Protein AF-0000000078656283 (afdb_homodimer)

Nearest PDB structures (foldseek):
  5equ-assembly3_C  TM=6.093E-01  e=2.218E-10  Streptomyces nogalater
  7fcb-assembly1_C-2  TM=7.068E-01  e=2.923E-09  Aspergillus sp.
  7dt0-assembly2_E  TM=6.002E-01  e=6.527E-10  uncultured bacterium esnapd13
  7dt0-assembly4_F  TM=6.039E-01  e=5.013E-09  uncultured bacterium esnapd13
  5zm2-assembly2_D-2  TM=5.527E-01  e=8.600E-09  Aspergillus stellatus

Radius of gyration: 24.05 Å; Cα contacts (8 Å, |Δi|>4): 1148; chains: 2; bounding box: 63×69×57 Å

Structure (mmCIF, N/CA/C/O backbone):
data_AF-0000000078656283-model_v1
#
loop_
_entity.id
_entity.type
_entity.pdbx_description
1 polymer 'Uncharacterized protein'
#
loop_
_atom_site.group_PDB
_atom_site.id
_atom_site.type_symbol
_atom_site.label_atom_id
_atom_site.label_alt_id
_atom_site.label_comp_id
_atom_site.label_asym_id
_atom_site.label_entity_id
_atom_site.label_seq_id
_atom_site.pdbx_PDB_ins_code
_atom_site.Cartn_x
_atom_site.Cartn_y
_atom_site.Cartn_z
_atom_site.occupancy
_atom_site.B_iso_or_equiv
_atom_site.auth_seq_id
_atom_site.auth_comp_id
_atom_site.auth_asym_id
_atom_site.auth_atom_id
_atom_site.pdbx_PDB_model_num
ATOM 1 N N . MET A 1 1 ? 16.203 -16.734 12.188 1 48.81 1 MET A N 1
ATOM 2 C CA . MET A 1 1 ? 14.812 -17.047 12.477 1 48.81 1 MET A CA 1
ATOM 3 C C . MET A 1 1 ? 14.367 -18.281 11.719 1 48.81 1 MET A C 1
ATOM 5 O O . MET A 1 1 ? 14.828 -18.531 10.609 1 48.81 1 MET A O 1
ATOM 9 N N . GLY A 1 2 ? 13.93 -19.25 12.438 1 65.25 2 GLY A N 1
ATOM 10 C CA . GLY A 1 2 ? 13.695 -20.562 11.859 1 65.25 2 GLY A CA 1
ATOM 11 C C . GLY A 1 2 ? 12.727 -20.531 10.695 1 65.25 2 GLY A C 1
ATOM 12 O O . GLY A 1 2 ? 11.961 -19.578 10.539 1 65.25 2 GLY A O 1
ATOM 13 N N . ARG A 1 3 ? 12.797 -21.281 9.648 1 87.06 3 ARG A N 1
ATOM 14 C CA . ARG A 1 3 ? 11.969 -21.453 8.461 1 87.06 3 ARG A CA 1
ATOM 15 C C . ARG A 1 3 ? 10.5 -21.641 8.844 1 87.06 3 ARG A C 1
ATOM 17 O O . ARG A 1 3 ? 10.195 -22.297 9.844 1 87.06 3 ARG A O 1
ATOM 24 N N . ILE A 1 4 ? 9.641 -20.891 8.266 1 94.25 4 ILE A N 1
ATOM 25 C CA . ILE A 1 4 ? 8.195 -21.031 8.391 1 94.25 4 ILE A CA 1
ATOM 26 C C . ILE A 1 4 ? 7.742 -22.312 7.691 1 94.25 4 ILE A C 1
ATOM 28 O O . ILE A 1 4 ? 6.941 -23.078 8.227 1 94.25 4 ILE A O 1
ATOM 32 N N . LEU A 1 5 ? 8.289 -22.594 6.52 1 97.94 5 LEU A N 1
ATOM 33 C CA . LEU A 1 5 ? 7.891 -23.734 5.699 1 97.94 5 LEU A CA 1
ATOM 34 C C . LEU A 1 5 ? 8.898 -24.875 5.824 1 97.94 5 LEU A C 1
ATOM 36 O O . LEU A 1 5 ? 10.109 -24.625 5.875 1 97.94 5 LEU A O 1
ATOM 40 N N . ASP A 1 6 ? 8.43 -26.062 5.891 1 96.56 6 ASP A N 1
ATOM 41 C CA . ASP A 1 6 ? 9.336 -27.219 5.867 1 96.56 6 ASP A CA 1
ATOM 42 C C . ASP A 1 6 ? 9.625 -27.656 4.438 1 96.56 6 ASP A C 1
ATOM 44 O O . ASP A 1 6 ? 9.094 -27.078 3.484 1 96.56 6 ASP A O 1
ATOM 48 N N . HIS A 1 7 ? 10.453 -28.656 4.293 1 95.75 7 HIS A N 1
ATOM 49 C CA . HIS A 1 7 ? 10.914 -29.094 2.979 1 95.75 7 HIS A CA 1
ATOM 50 C C . HIS A 1 7 ? 9.766 -29.672 2.16 1 95.75 7 HIS A C 1
ATOM 52 O O . HIS A 1 7 ? 9.719 -29.5 0.939 1 95.75 7 HIS A O 1
ATOM 58 N N . ASP A 1 8 ? 8.922 -30.375 2.812 1 97.19 8 ASP A N 1
ATOM 59 C CA . ASP A 1 8 ? 7.785 -30.984 2.109 1 97.19 8 ASP A CA 1
ATOM 60 C C . ASP A 1 8 ? 6.855 -29.906 1.555 1 97.19 8 ASP A C 1
ATOM 62 O O . ASP A 1 8 ? 6.332 -30.047 0.447 1 97.19 8 ASP A O 1
ATOM 66 N N . GLN A 1 9 ? 6.621 -28.891 2.297 1 98 9 GLN A N 1
ATOM 67 C CA . GLN A 1 9 ? 5.793 -27.781 1.858 1 98 9 GLN A CA 1
ATOM 68 C C . GLN A 1 9 ? 6.41 -27.078 0.652 1 98 9 GLN A C 1
ATOM 70 O O . GLN A 1 9 ? 5.707 -26.734 -0.303 1 98 9 GLN A O 1
ATOM 75 N N . ILE A 1 10 ? 7.684 -26.844 0.724 1 97.94 10 ILE A N 1
ATOM 76 C CA . ILE A 1 10 ? 8.383 -26.188 -0.375 1 97.94 10 ILE A CA 1
ATOM 77 C C . ILE A 1 10 ? 8.289 -27.047 -1.635 1 97.94 10 ILE A C 1
ATOM 79 O O . ILE A 1 10 ? 7.988 -26.531 -2.717 1 97.94 10 ILE A O 1
ATOM 83 N N . ARG A 1 11 ? 8.508 -28.359 -1.508 1 97.44 11 ARG A N 1
ATOM 84 C CA . ARG A 1 11 ? 8.398 -29.281 -2.637 1 97.44 11 ARG A CA 1
ATOM 85 C C . ARG A 1 11 ? 6.984 -29.281 -3.207 1 97.44 11 ARG A C 1
ATOM 87 O O . ARG A 1 11 ? 6.801 -29.281 -4.426 1 97.44 11 ARG A O 1
ATOM 94 N N . PHE A 1 12 ? 6.023 -29.344 -2.291 1 98.38 12 PHE A N 1
ATOM 95 C CA . PHE A 1 12 ? 4.633 -29.297 -2.732 1 98.38 12 PHE A CA 1
ATOM 96 C C . PHE A 1 12 ? 4.379 -28.062 -3.592 1 98.38 12 PHE A C 1
ATOM 98 O O . PHE A 1 12 ? 3.771 -28.156 -4.66 1 98.38 12 PHE A O 1
ATOM 105 N N . TYR A 1 13 ? 4.809 -26.891 -3.189 1 98.69 13 TYR A N 1
ATOM 106 C CA . TYR A 1 13 ? 4.641 -25.641 -3.928 1 98.69 13 TYR A CA 1
ATOM 107 C C . TYR A 1 13 ? 5.301 -25.734 -5.301 1 98.69 13 TYR A C 1
ATOM 109 O O . TYR A 1 13 ? 4.723 -25.297 -6.301 1 98.69 13 TYR A O 1
ATOM 117 N N . GLN A 1 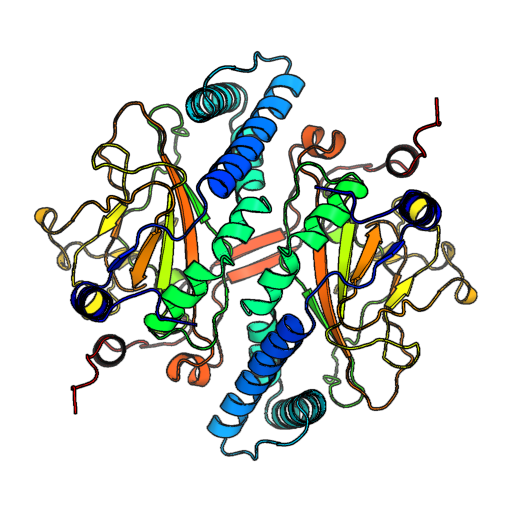14 ? 6.52 -26.234 -5.305 1 98.19 14 GLN A N 1
ATOM 118 C CA . GLN A 1 14 ? 7.262 -26.344 -6.555 1 98.19 14 GLN A CA 1
ATOM 119 C C . GLN A 1 14 ? 6.539 -27.25 -7.543 1 98.19 14 GLN A C 1
ATOM 121 O O . GLN A 1 14 ? 6.516 -26.984 -8.742 1 98.19 14 GLN A O 1
ATOM 126 N N . ASP A 1 15 ? 5.914 -28.281 -7.012 1 98.06 15 ASP A N 1
ATOM 127 C CA . ASP A 1 15 ? 5.258 -29.266 -7.855 1 98.06 15 ASP A CA 1
ATOM 128 C C . ASP A 1 15 ? 3.881 -28.781 -8.305 1 98.06 15 ASP A C 1
ATOM 130 O O . ASP A 1 15 ? 3.453 -29.062 -9.43 1 98.06 15 ASP A O 1
ATOM 134 N N . ASN A 1 16 ? 3.193 -28.047 -7.438 1 98.62 16 ASN A N 1
ATOM 135 C CA . ASN A 1 16 ? 1.77 -27.812 -7.668 1 98.62 16 ASN A CA 1
ATOM 136 C C . ASN A 1 16 ? 1.471 -26.359 -7.973 1 98.62 16 ASN A C 1
ATOM 138 O O . ASN A 1 16 ? 0.387 -26.031 -8.461 1 98.62 16 ASN A O 1
ATOM 142 N N . GLY A 1 17 ? 2.404 -25.422 -7.648 1 98.75 17 GLY A N 1
ATOM 143 C CA . GLY A 1 17 ? 2.248 -24.016 -7.984 1 98.75 17 GLY A CA 1
ATOM 144 C C . GLY A 1 17 ? 1.378 -23.266 -6.996 1 98.75 17 GLY A C 1
ATOM 145 O O . GLY A 1 17 ? 0.96 -22.125 -7.266 1 98.75 17 GLY A O 1
ATOM 146 N N . TYR A 1 18 ? 0.981 -23.906 -5.922 1 98.88 18 TYR A N 1
ATOM 147 C CA . TYR A 1 18 ? 0.292 -23.266 -4.805 1 98.88 18 TYR A CA 1
ATOM 148 C C . TYR A 1 18 ? 0.551 -24.016 -3.504 1 98.88 18 TYR A C 1
ATOM 150 O O . TYR A 1 18 ? 1.019 -25.156 -3.52 1 98.88 18 TYR A O 1
ATOM 158 N N . LEU A 1 19 ? 0.293 -23.344 -2.377 1 98.88 19 LEU A N 1
ATOM 159 C CA . LEU A 1 19 ? 0.493 -23.922 -1.056 1 98.88 19 LEU A CA 1
ATOM 160 C C . LEU A 1 19 ? -0.393 -23.234 -0.02 1 98.88 19 LEU A C 1
ATOM 162 O O . LEU A 1 19 ? -0.463 -22.016 0.028 1 98.88 19 LEU A O 1
ATOM 166 N N . ILE A 1 20 ? -1.098 -24.016 0.74 1 98.75 20 ILE A N 1
ATOM 167 C CA . ILE A 1 20 ? -1.86 -23.516 1.873 1 98.75 20 ILE A CA 1
ATOM 168 C C . ILE A 1 20 ? -1.008 -23.562 3.139 1 98.75 20 ILE A C 1
ATOM 170 O O . ILE A 1 20 ? -0.447 -24.625 3.469 1 98.75 20 ILE A O 1
ATOM 174 N N . VAL A 1 21 ? -0.831 -22.484 3.725 1 98.56 21 VAL A N 1
ATOM 175 C CA . VAL A 1 21 ? -0.078 -22.406 4.973 1 98.56 21 VAL A CA 1
ATOM 176 C C . VAL A 1 21 ? -0.983 -21.891 6.09 1 98.56 21 VAL A C 1
ATOM 178 O O . VAL A 1 21 ? -1.645 -20.859 5.941 1 98.56 21 VAL A O 1
ATOM 181 N N . GLU A 1 22 ? -1.026 -22.594 7.223 1 97.06 22 GLU A N 1
ATOM 182 C CA . GLU A 1 22 ? -1.851 -22.203 8.367 1 97.06 22 GLU A CA 1
ATOM 183 C C . GLU A 1 22 ? -1.052 -21.375 9.367 1 97.06 22 GLU A C 1
ATOM 185 O O . GLU A 1 22 ? 0.175 -21.297 9.273 1 97.06 22 GLU A O 1
ATOM 190 N N . ASP A 1 23 ? -1.71 -20.703 10.18 1 95.88 23 ASP A N 1
ATOM 191 C CA . ASP A 1 23 ? -1.168 -20.031 11.352 1 95.88 23 ASP A CA 1
ATOM 192 C C . ASP A 1 23 ? -0.158 -18.953 10.945 1 95.88 23 ASP A C 1
ATOM 194 O O . ASP A 1 23 ? 0.942 -18.891 11.5 1 95.88 23 ASP A O 1
ATOM 198 N N . ILE A 1 24 ? -0.478 -18.219 9.984 1 98.25 24 ILE A N 1
ATOM 199 C CA . ILE A 1 24 ? 0.36 -17.109 9.539 1 98.25 24 ILE A CA 1
ATOM 200 C C . ILE A 1 24 ? -0.06 -15.836 10.25 1 98.25 24 ILE A C 1
ATOM 202 O O . ILE A 1 24 ? 0.788 -15.047 10.68 1 98.25 24 ILE A O 1
ATOM 206 N N . PHE A 1 25 ? -1.343 -15.609 10.375 1 98.38 25 PHE A N 1
ATOM 207 C CA . PHE A 1 25 ? -1.859 -14.359 10.914 1 98.38 25 PHE A CA 1
ATOM 208 C C . PHE A 1 25 ? -2.527 -14.594 12.266 1 98.38 25 PHE A C 1
ATOM 210 O O . PHE A 1 25 ? -3.16 -15.625 12.484 1 98.38 25 PHE A O 1
ATOM 217 N N . ASP A 1 26 ? -2.418 -13.656 13.195 1 97.19 26 ASP A N 1
ATOM 218 C CA . ASP A 1 26 ? -3.258 -13.609 14.391 1 97.19 26 ASP A CA 1
ATOM 219 C C . ASP A 1 26 ? -4.711 -13.32 14.023 1 97.19 26 ASP A C 1
ATOM 221 O O . ASP A 1 26 ? -5.016 -12.297 13.422 1 97.19 26 ASP A O 1
ATOM 225 N N . ALA A 1 27 ? -5.605 -14.188 14.414 1 96.5 27 ALA A N 1
ATOM 226 C CA . ALA A 1 27 ? -7.023 -14.062 14.086 1 96.5 27 ALA A CA 1
ATOM 227 C C . ALA A 1 27 ? -7.574 -12.727 14.57 1 96.5 27 ALA A C 1
ATOM 229 O O . ALA A 1 27 ? -8.5 -12.172 13.961 1 96.5 27 ALA A O 1
ATOM 230 N N . ARG A 1 28 ? -7.043 -12.195 15.633 1 96.38 28 ARG A N 1
ATOM 231 C CA . ARG A 1 28 ? -7.52 -10.93 16.172 1 96.38 28 ARG A CA 1
ATOM 232 C C . ARG A 1 28 ? -7.305 -9.789 15.188 1 96.38 28 ARG A C 1
ATOM 234 O O . ARG A 1 28 ? -8.086 -8.836 15.148 1 96.38 28 ARG A O 1
ATOM 241 N N . HIS A 1 29 ? -6.188 -9.852 14.438 1 96.56 29 HIS A N 1
ATOM 242 C CA . HIS A 1 29 ? -5.914 -8.812 13.445 1 96.56 29 HIS A CA 1
ATOM 243 C C . HIS A 1 29 ? -6.941 -8.844 12.312 1 96.56 29 HIS A C 1
ATOM 245 O O . HIS A 1 29 ? -7.328 -7.797 11.797 1 96.56 29 HIS A O 1
ATOM 251 N N . LEU A 1 30 ? -7.383 -10.023 11.922 1 98.38 30 LEU A N 1
ATOM 252 C CA . LEU A 1 30 ? -8.43 -10.164 10.922 1 98.38 30 LEU A CA 1
ATOM 253 C C . LEU A 1 30 ? -9.75 -9.594 11.43 1 98.38 30 LEU A C 1
ATOM 255 O O . LEU A 1 30 ? -10.422 -8.844 10.719 1 98.38 30 LEU A O 1
ATOM 259 N N . ASP A 1 31 ? -10.07 -9.906 12.68 1 98.25 31 ASP A N 1
ATOM 260 C CA . ASP A 1 31 ? -11.32 -9.43 13.273 1 98.25 31 ASP A CA 1
ATOM 261 C C . ASP A 1 31 ? -11.336 -7.91 13.383 1 98.25 31 ASP A C 1
ATOM 263 O O . ASP A 1 31 ? -12.352 -7.27 13.109 1 98.25 31 ASP A O 1
ATOM 267 N N . GLU A 1 32 ? -10.211 -7.375 13.789 1 97.56 32 GLU A N 1
ATOM 268 C CA . GLU A 1 32 ? -10.117 -5.922 13.898 1 97.56 32 GLU A CA 1
ATOM 269 C C . GLU A 1 32 ? -10.375 -5.25 12.555 1 97.56 32 GLU A C 1
ATOM 271 O O . GLU A 1 32 ? -11.039 -4.211 12.492 1 97.56 32 GLU A O 1
ATOM 276 N N . THR A 1 33 ? -9.836 -5.789 11.5 1 98.38 33 THR A N 1
ATOM 277 C CA . THR A 1 33 ? -10.055 -5.25 10.164 1 98.38 33 THR A CA 1
ATOM 278 C C . THR A 1 33 ? -11.523 -5.371 9.773 1 98.38 33 THR A C 1
ATOM 280 O O . THR A 1 33 ? -12.117 -4.422 9.25 1 98.38 33 THR A O 1
ATOM 283 N N . LEU A 1 34 ? -12.156 -6.516 10.07 1 98.62 34 LEU A N 1
ATOM 284 C CA . LEU A 1 34 ? -13.578 -6.699 9.789 1 98.62 34 LEU A CA 1
ATOM 285 C C . LEU A 1 34 ? -14.422 -5.727 10.594 1 98.62 34 LEU A C 1
ATOM 287 O O . LEU A 1 34 ? -15.461 -5.262 10.125 1 98.62 34 LEU A O 1
ATOM 291 N N . GLU A 1 35 ? -14.008 -5.48 11.812 1 98.62 35 GLU A N 1
ATOM 292 C CA . GLU A 1 35 ? -14.711 -4.496 12.633 1 98.62 35 GLU A CA 1
ATOM 293 C C . GLU A 1 35 ? -14.695 -3.119 11.969 1 98.62 35 GLU A C 1
ATOM 295 O O . GLU A 1 35 ? -15.703 -2.406 11.984 1 98.62 35 GLU A O 1
ATOM 300 N N . HIS A 1 36 ? -13.562 -2.762 11.43 1 98.69 36 HIS A N 1
ATOM 301 C CA . HIS A 1 36 ? -13.484 -1.483 10.727 1 98.69 36 HIS A CA 1
ATOM 302 C C . HIS A 1 36 ? -14.344 -1.488 9.469 1 98.69 36 HIS A C 1
ATOM 304 O O . HIS A 1 36 ? -14.938 -0.467 9.109 1 98.69 36 HIS A O 1
ATOM 310 N N . PHE A 1 37 ? -14.406 -2.646 8.75 1 98.62 37 PHE A N 1
ATOM 311 C CA . PHE A 1 37 ? -15.344 -2.791 7.637 1 98.62 37 PHE A CA 1
ATOM 312 C C . PHE A 1 37 ? -16.766 -2.492 8.094 1 98.62 37 PHE A C 1
ATOM 314 O O . PHE A 1 37 ? -17.422 -1.614 7.531 1 98.62 37 PHE A O 1
ATOM 321 N N . ASN A 1 38 ? -17.125 -3.182 9.102 1 98.81 38 ASN A N 1
ATOM 322 C CA . ASN A 1 38 ? -18.5 -3.055 9.578 1 98.81 38 ASN A CA 1
ATOM 323 C C . ASN A 1 38 ? -18.797 -1.638 10.062 1 98.81 38 ASN A C 1
ATOM 325 O O . ASN A 1 38 ? -19.875 -1.099 9.789 1 98.81 38 ASN A O 1
ATOM 329 N N . LEU A 1 39 ? -17.859 -1.089 10.789 1 98.75 39 LEU A N 1
ATOM 330 C CA . LEU A 1 39 ? -18.031 0.276 11.273 1 98.75 39 LEU A CA 1
ATOM 331 C C . LEU A 1 39 ? -18.266 1.24 10.117 1 98.75 39 LEU A C 1
ATOM 333 O O . LEU A 1 39 ? -19.125 2.125 10.211 1 98.75 39 LEU A O 1
ATOM 337 N N . SER A 1 40 ? -17.531 1.118 9.031 1 98.69 40 SER A N 1
ATOM 338 C CA . SER A 1 40 ? -17.641 2.002 7.879 1 98.69 40 SER A CA 1
ATOM 339 C C . SER A 1 40 ? -19.031 1.912 7.25 1 98.69 40 SER A C 1
ATOM 341 O O . SER A 1 40 ? -19.641 2.936 6.926 1 98.69 40 SER A O 1
ATOM 343 N N . PHE A 1 41 ? -19.516 0.715 7.074 1 98.88 41 PHE A N 1
ATOM 344 C CA . PHE A 1 41 ? -20.859 0.542 6.527 1 98.88 41 PHE A CA 1
ATOM 345 C C . PHE A 1 41 ? -21.906 1.05 7.508 1 98.88 41 PHE A C 1
ATOM 347 O O . PHE A 1 41 ? -22.875 1.706 7.105 1 98.88 41 PHE A O 1
ATOM 354 N N . ALA A 1 42 ? -21.734 0.735 8.766 1 98.88 42 ALA A N 1
ATOM 355 C CA . ALA A 1 42 ? -22.656 1.193 9.797 1 98.88 42 ALA A CA 1
ATOM 356 C C . ALA A 1 42 ? -22.766 2.717 9.805 1 98.88 42 ALA A C 1
ATOM 358 O O . ALA A 1 42 ? -23.859 3.271 9.898 1 98.88 42 ALA A O 1
ATOM 359 N N . GLN A 1 43 ? -21.672 3.377 9.742 1 98.88 43 GLN A N 1
ATOM 360 C CA . GLN A 1 43 ? -21.641 4.836 9.781 1 98.88 43 GLN A CA 1
ATOM 361 C C . GLN A 1 43 ? -22.359 5.438 8.578 1 98.88 43 GLN A C 1
ATOM 363 O O . GLN A 1 43 ? -23.031 6.469 8.695 1 98.88 43 GLN A O 1
ATOM 368 N N . GLN A 1 44 ? -22.234 4.82 7.391 1 98.88 44 GLN A N 1
ATOM 369 C CA . GLN A 1 44 ? -22.969 5.293 6.219 1 98.88 44 GLN A CA 1
ATOM 370 C C . GLN A 1 44 ? -24.469 5.074 6.387 1 98.88 44 GLN A C 1
ATOM 372 O O . GLN A 1 44 ? -25.266 5.934 6.02 1 98.88 44 GLN A O 1
ATOM 377 N N . LEU A 1 45 ? -24.828 3.902 6.93 1 98.88 45 LEU A N 1
ATOM 378 C CA . LEU A 1 45 ? -26.234 3.635 7.172 1 98.88 45 LEU A CA 1
ATOM 379 C C . LEU A 1 45 ? -26.812 4.641 8.164 1 98.88 45 LEU A C 1
ATOM 381 O O . LEU A 1 45 ? -27.922 5.16 7.953 1 98.88 45 LEU A O 1
ATOM 385 N N . GLN A 1 46 ? -26.062 4.887 9.195 1 98.75 46 GLN A N 1
ATOM 386 C CA . GLN A 1 46 ? -26.484 5.883 10.164 1 98.75 46 GLN A CA 1
ATOM 387 C C . GLN A 1 46 ? -26.688 7.242 9.508 1 98.75 46 GLN A C 1
ATOM 389 O O . GLN A 1 46 ? -27.688 7.926 9.766 1 98.75 46 GLN A O 1
ATOM 394 N N . ARG A 1 47 ? -25.766 7.66 8.688 1 98.38 47 ARG A N 1
ATOM 395 C CA . ARG A 1 47 ? -25.844 8.93 7.98 1 98.38 47 ARG A CA 1
ATOM 396 C C . ARG A 1 47 ? -27.125 9.008 7.148 1 98.38 47 ARG A C 1
ATOM 398 O O . ARG A 1 47 ? -27.734 10.07 7.035 1 98.38 47 ARG A O 1
ATOM 405 N N . LEU A 1 48 ? -27.578 7.875 6.613 1 98.25 48 LEU A N 1
ATOM 406 C CA . LEU A 1 48 ? -28.75 7.82 5.75 1 98.25 48 LEU A CA 1
ATOM 407 C C . LEU A 1 48 ? -30.016 7.641 6.57 1 98.25 48 LEU A C 1
ATOM 409 O O . LEU A 1 48 ? -31.125 7.594 6.016 1 98.25 48 LEU A O 1
ATOM 413 N N . GLY A 1 49 ? -29.891 7.52 7.895 1 98.31 49 GLY A N 1
ATOM 414 C CA . GLY A 1 49 ? -31.031 7.277 8.758 1 98.31 49 GLY A CA 1
ATOM 415 C C . GLY A 1 49 ? -31.594 5.875 8.625 1 98.31 49 GLY A C 1
ATOM 416 O O . GLY A 1 49 ? -32.781 5.656 8.812 1 98.31 49 GLY A O 1
ATOM 417 N N . LEU A 1 50 ? -30.781 4.945 8.219 1 98.62 50 LEU A N 1
ATOM 418 C CA . LEU A 1 50 ? -31.188 3.557 8.047 1 98.62 50 LEU A CA 1
ATOM 419 C C . LEU A 1 50 ? -30.781 2.717 9.258 1 98.62 50 LEU A C 1
ATOM 421 O O . LEU A 1 50 ? -29.828 3.053 9.953 1 98.62 50 LEU A O 1
ATOM 425 N N . PRO A 1 51 ? -31.453 1.604 9.516 1 98.56 51 PRO A N 1
ATOM 426 C CA . PRO A 1 51 ? -31.094 0.745 10.641 1 98.56 51 PRO A CA 1
ATOM 427 C C . PRO A 1 51 ? -29.719 0.095 10.469 1 98.56 51 PRO A C 1
ATOM 429 O O . PRO A 1 51 ? -29.328 -0.259 9.352 1 98.56 51 PRO A O 1
ATOM 432 N N . VAL A 1 52 ? -29.109 -0.025 11.5 1 98.81 52 VAL A N 1
ATOM 433 C CA . VAL A 1 52 ? -27.812 -0.708 11.531 1 98.81 52 VAL A CA 1
ATOM 434 C C . VAL A 1 52 ? -27.969 -2.078 12.188 1 98.81 52 VAL A C 1
ATOM 436 O O . VAL A 1 52 ? -28.469 -2.182 13.312 1 98.81 52 VAL A O 1
ATOM 439 N N . ALA A 1 53 ? -27.562 -3.07 11.477 1 98.56 53 ALA A N 1
ATOM 440 C CA . ALA A 1 53 ? -27.625 -4.43 12.008 1 98.56 53 ALA A CA 1
ATOM 441 C C . ALA A 1 53 ? -26.625 -4.633 13.141 1 98.56 53 ALA A C 1
ATOM 443 O O . ALA A 1 53 ? -25.5 -4.117 13.078 1 98.56 53 ALA A O 1
ATOM 444 N N . THR A 1 54 ? -27.094 -5.395 14.109 1 96.5 54 THR A N 1
ATOM 445 C CA . THR A 1 54 ? -26.266 -5.785 15.234 1 96.5 54 THR A CA 1
ATOM 446 C C . THR A 1 54 ? -26.141 -7.305 15.328 1 96.5 54 THR A C 1
ATOM 448 O O . THR A 1 54 ? -26.734 -8.023 14.523 1 96.5 54 THR A O 1
ATOM 451 N N . GLY A 1 55 ? -25.297 -7.855 16.266 1 96.5 55 GLY A N 1
ATOM 452 C CA . GLY A 1 55 ? -25.078 -9.289 16.375 1 96.5 55 GLY A CA 1
ATOM 453 C C . GLY A 1 55 ? -23.656 -9.695 16.078 1 96.5 55 GLY A C 1
ATOM 454 O O . GLY A 1 55 ? -22.719 -8.891 16.234 1 96.5 55 GLY A O 1
ATOM 455 N N . PRO A 1 56 ? -23.531 -10.953 15.711 1 97.62 56 PRO A N 1
ATOM 456 C CA . PRO A 1 56 ? -22.188 -11.406 15.383 1 97.62 56 PRO A CA 1
ATOM 457 C C . PRO A 1 56 ? -21.547 -10.609 14.242 1 97.62 56 PRO A C 1
ATOM 459 O O . PRO A 1 56 ? -22.234 -10.266 13.281 1 97.62 56 PRO A O 1
ATOM 462 N N . LEU A 1 57 ? -20.328 -10.375 14.273 1 97.81 57 LEU A N 1
ATOM 463 C CA . LEU A 1 57 ? -19.594 -9.414 13.453 1 97.81 57 LEU A CA 1
ATOM 464 C C . LEU A 1 57 ? -19.828 -9.68 11.969 1 97.81 57 LEU A C 1
ATOM 466 O O . LEU A 1 57 ? -20.25 -8.789 11.234 1 97.81 57 LEU A O 1
ATOM 470 N N . VAL A 1 58 ? -19.578 -10.898 11.5 1 97.88 58 VAL A N 1
ATOM 471 C CA . VAL A 1 58 ? -19.656 -11.219 10.078 1 97.88 58 VAL A CA 1
ATOM 472 C C . VAL A 1 58 ? -21.094 -11.094 9.586 1 97.88 58 VAL A C 1
ATOM 474 O O . VAL A 1 58 ? -21.344 -10.578 8.492 1 97.88 58 VAL A O 1
ATOM 477 N N . ASP A 1 59 ? -22.047 -11.531 10.398 1 97.88 59 ASP A N 1
ATOM 478 C CA . ASP A 1 59 ? -23.453 -11.445 10.039 1 97.88 59 ASP A CA 1
ATOM 479 C C . ASP A 1 59 ? -23.906 -9.992 9.969 1 97.88 59 ASP A C 1
ATOM 481 O O . ASP A 1 59 ? -24.609 -9.594 9.031 1 97.88 59 ASP A O 1
ATOM 485 N N . ALA A 1 60 ? -23.516 -9.281 10.969 1 98.62 60 ALA A N 1
ATOM 486 C CA . ALA A 1 60 ? -23.875 -7.871 10.992 1 98.62 60 ALA A CA 1
ATOM 487 C C . ALA A 1 60 ? -23.281 -7.133 9.805 1 98.62 60 ALA A C 1
ATOM 489 O O . ALA A 1 60 ? -23.953 -6.328 9.156 1 98.62 60 ALA A O 1
ATOM 490 N N . LEU A 1 61 ? -22.016 -7.359 9.547 1 98.75 61 LEU A N 1
ATOM 491 C CA . LEU A 1 61 ? -21.359 -6.758 8.391 1 98.75 61 LEU A CA 1
ATOM 492 C C . LEU A 1 61 ? -22.109 -7.098 7.105 1 98.75 61 LEU A C 1
ATOM 494 O O . LEU A 1 61 ? -22.391 -6.215 6.293 1 98.75 61 LEU A O 1
ATOM 498 N N . HIS A 1 62 ? -22.422 -8.391 6.91 1 98.75 62 HIS A N 1
ATOM 499 C CA . HIS A 1 62 ? -23.141 -8.852 5.734 1 98.75 62 HIS A CA 1
ATOM 500 C C . HIS A 1 62 ? -24.469 -8.117 5.586 1 98.75 62 HIS A C 1
ATOM 502 O O . HIS A 1 62 ? -24.797 -7.633 4.5 1 98.75 62 HIS A O 1
ATOM 508 N N . ASP A 1 63 ? -25.219 -7.996 6.645 1 98.81 63 ASP A N 1
ATOM 509 C CA . ASP A 1 63 ? -26.516 -7.324 6.645 1 98.81 63 ASP A CA 1
ATOM 510 C C . ASP A 1 63 ? -26.359 -5.832 6.344 1 98.81 63 ASP A C 1
ATOM 512 O O . ASP A 1 63 ? -27.125 -5.266 5.57 1 98.81 63 ASP A O 1
ATOM 516 N N . ASN A 1 64 ? -25.406 -5.203 6.965 1 98.94 64 ASN A N 1
ATOM 517 C CA . ASN A 1 64 ? -25.172 -3.777 6.75 1 98.94 64 ASN A CA 1
ATOM 518 C C . ASN A 1 64 ? -24.766 -3.486 5.312 1 98.94 64 ASN A C 1
ATOM 520 O O . ASN A 1 64 ? -25.203 -2.496 4.723 1 98.94 64 ASN A O 1
ATOM 524 N N . MET A 1 65 ? -23.938 -4.344 4.781 1 98.75 65 MET A N 1
ATOM 525 C CA . MET A 1 65 ? -23.547 -4.215 3.379 1 98.75 65 MET A CA 1
ATOM 526 C C . MET A 1 65 ? -24.766 -4.348 2.461 1 98.75 65 MET A C 1
ATOM 528 O O . MET A 1 65 ? -24.938 -3.541 1.545 1 98.75 65 MET A O 1
ATOM 532 N N . ALA A 1 66 ? -25.562 -5.348 2.736 1 98.5 66 ALA A N 1
ATOM 533 C CA . ALA A 1 66 ? -26.766 -5.559 1.925 1 98.5 66 ALA A CA 1
ATOM 534 C C . ALA A 1 66 ? -27.703 -4.359 2.008 1 98.5 66 ALA A C 1
ATOM 536 O O . ALA A 1 66 ? -28.266 -3.936 0.997 1 98.5 66 ALA A O 1
ATOM 537 N N . SER A 1 67 ? -27.844 -3.881 3.203 1 98.75 67 SER A N 1
ATOM 538 C CA . SER A 1 67 ? -28.703 -2.719 3.4 1 98.75 67 SER A CA 1
ATOM 539 C C . SER A 1 67 ? -28.188 -1.515 2.615 1 98.75 67 SER A C 1
ATOM 541 O O . SER A 1 67 ? -28.969 -0.824 1.954 1 98.75 67 SER A O 1
ATOM 543 N N . LEU A 1 68 ? -26.891 -1.241 2.666 1 98.75 68 LEU A N 1
ATOM 544 C CA . LEU A 1 68 ? -26.328 -0.097 1.951 1 98.75 68 LEU A CA 1
ATOM 545 C C . LEU A 1 68 ? -26.422 -0.302 0.443 1 98.75 68 LEU A C 1
ATOM 547 O O . LEU A 1 68 ? -26.719 0.64 -0.299 1 98.75 68 LEU A O 1
ATOM 551 N N . LEU A 1 69 ? -26.141 -1.526 -0 1 98.12 69 LEU A N 1
ATOM 552 C CA . LEU A 1 69 ? -26.281 -1.843 -1.417 1 98.12 69 LEU A CA 1
ATOM 553 C C . LEU A 1 69 ? -27.703 -1.537 -1.902 1 98.12 69 LEU A C 1
ATOM 555 O O . LEU A 1 69 ? -27.875 -0.958 -2.977 1 98.12 69 LEU A O 1
ATOM 559 N N . GLY A 1 70 ? -28.656 -1.925 -1.104 1 97.62 70 GLY A N 1
ATOM 560 C CA . GLY A 1 70 ? -30.047 -1.658 -1.443 1 97.62 70 GLY A CA 1
ATOM 561 C C . GLY A 1 70 ? -30.375 -0.179 -1.456 1 97.62 70 GLY A C 1
ATOM 562 O O . GLY A 1 70 ? -31.25 0.26 -2.219 1 97.62 70 GLY A O 1
ATOM 563 N N . ALA A 1 71 ? -29.703 0.582 -0.661 1 98.25 71 ALA A N 1
ATOM 564 C CA . ALA A 1 71 ? -30 2.004 -0.517 1 98.25 71 ALA A CA 1
ATOM 565 C C . ALA A 1 71 ? -29.328 2.82 -1.62 1 98.25 71 ALA A C 1
ATOM 567 O O . ALA A 1 71 ? -29.938 3.76 -2.152 1 98.25 71 ALA A O 1
ATOM 568 N N . SER A 1 72 ? -28.109 2.545 -1.991 1 97.94 72 SER A N 1
ATOM 569 C CA . SER A 1 72 ? -27.344 3.285 -2.977 1 97.94 72 SER A CA 1
ATOM 570 C C . SER A 1 72 ? -26.156 2.467 -3.471 1 97.94 72 SER A C 1
ATOM 572 O O . SER A 1 72 ? -25.172 2.275 -2.742 1 97.94 72 SER A O 1
ATOM 574 N N . ILE A 1 73 ? -26.203 2.082 -4.73 1 97.12 73 ILE A N 1
ATOM 575 C CA . ILE A 1 73 ? -25.125 1.283 -5.312 1 97.12 73 ILE A CA 1
ATOM 576 C C . ILE A 1 73 ? -23.844 2.102 -5.363 1 97.12 73 ILE A C 1
ATOM 578 O O . ILE A 1 73 ? -22.781 1.63 -4.941 1 97.12 73 ILE A O 1
ATOM 582 N N . PRO A 1 74 ? -23.891 3.402 -5.762 1 96.62 74 PRO A N 1
ATOM 583 C CA . PRO A 1 74 ? -22.656 4.188 -5.789 1 96.62 74 PRO A CA 1
ATOM 584 C C . PRO A 1 74 ? -22.031 4.34 -4.406 1 96.62 74 PRO A C 1
ATOM 586 O O . PRO A 1 74 ? -20.812 4.258 -4.266 1 96.62 74 PRO A O 1
ATOM 589 N N . LEU A 1 75 ? -22.844 4.562 -3.42 1 98.19 75 LEU A N 1
ATOM 590 C CA . LEU A 1 75 ? -22.328 4.719 -2.068 1 98.19 75 LEU A CA 1
ATOM 591 C C . LEU A 1 75 ? -21.75 3.404 -1.554 1 98.19 75 LEU A C 1
ATOM 593 O O . LEU A 1 75 ? -20.719 3.398 -0.881 1 98.19 75 LEU A O 1
ATOM 597 N N . TYR A 1 76 ? -22.484 2.285 -1.85 1 98.25 76 TYR A N 1
ATOM 598 C CA . TYR A 1 76 ? -21.984 0.958 -1.503 1 98.25 76 TYR A CA 1
ATOM 599 C C . TYR A 1 76 ? -20.594 0.725 -2.084 1 98.25 76 TYR A C 1
ATOM 601 O O . TYR A 1 76 ? -19.672 0.328 -1.365 1 98.25 76 TYR A O 1
ATOM 609 N N . LEU A 1 77 ? -20.406 1.072 -3.322 1 96.62 77 LEU A N 1
ATOM 610 C CA . LEU A 1 77 ? -19.141 0.845 -4.004 1 96.62 77 LEU A CA 1
ATOM 611 C C . LEU A 1 77 ? -18.062 1.774 -3.463 1 96.62 77 LEU A C 1
ATOM 613 O O . LEU A 1 77 ? -16.906 1.369 -3.314 1 96.62 77 LEU A O 1
ATOM 617 N N . ALA A 1 78 ? -18.391 2.982 -3.172 1 97.19 78 ALA A N 1
ATOM 618 C CA . ALA A 1 78 ? -17.438 3.922 -2.59 1 97.19 78 ALA A CA 1
ATOM 619 C C . ALA A 1 78 ? -16.938 3.436 -1.229 1 97.19 78 ALA A C 1
ATOM 621 O O . ALA A 1 78 ? -15.75 3.52 -0.925 1 97.19 78 ALA A O 1
ATOM 622 N N . THR A 1 79 ? -17.875 2.916 -0.43 1 98.44 79 THR A N 1
ATOM 623 C CA . THR A 1 79 ? -17.531 2.422 0.9 1 98.44 79 THR A CA 1
ATOM 624 C C . THR A 1 79 ? -16.656 1.181 0.807 1 98.44 79 THR A C 1
ATOM 626 O O . THR A 1 79 ? -15.664 1.056 1.54 1 98.44 79 THR A O 1
ATOM 629 N N . LEU A 1 80 ? -17.031 0.332 -0.12 1 97.19 80 LEU A N 1
ATOM 630 C CA . LEU A 1 80 ? -16.234 -0.875 -0.335 1 97.19 80 LEU A CA 1
ATOM 631 C C . LEU A 1 80 ? -14.828 -0.525 -0.793 1 97.19 80 LEU A C 1
ATOM 633 O O . LEU A 1 80 ? -13.852 -1.111 -0.317 1 97.19 80 LEU A O 1
ATOM 637 N N . ARG A 1 81 ? -14.719 0.378 -1.689 1 95.75 81 ARG A N 1
ATOM 638 C CA . ARG A 1 81 ? -13.422 0.832 -2.176 1 95.75 81 ARG A CA 1
ATOM 639 C C . ARG A 1 81 ? -12.578 1.395 -1.039 1 95.75 81 ARG A C 1
ATOM 641 O O . ARG A 1 81 ? -11.391 1.089 -0.933 1 95.75 81 ARG A O 1
ATOM 648 N N . MET A 1 82 ? -13.219 2.207 -0.26 1 97.31 82 MET A N 1
ATOM 649 C CA . MET A 1 82 ? -12.516 2.76 0.897 1 97.31 82 MET A CA 1
ATOM 650 C C . MET A 1 82 ? -12.031 1.647 1.82 1 97.31 82 MET A C 1
ATOM 652 O O . MET A 1 82 ? -10.898 1.684 2.299 1 97.31 82 MET A O 1
ATOM 656 N N . CYS A 1 83 ? -12.797 0.598 2.057 1 98 83 CYS A N 1
ATOM 657 C CA . CYS A 1 83 ? -12.453 -0.501 2.949 1 98 83 CYS A CA 1
ATOM 658 C C . CYS A 1 83 ? -11.227 -1.249 2.443 1 98 83 CYS A C 1
ATOM 660 O O . CYS A 1 83 ? -10.414 -1.727 3.238 1 98 83 CYS A O 1
ATOM 662 N N . SER A 1 84 ? -11.07 -1.315 1.133 1 96.56 84 SER A N 1
ATOM 663 C CA . SER A 1 84 ? -9.93 -2.025 0.559 1 96.56 84 SER A CA 1
ATOM 664 C C . SER A 1 84 ? -8.617 -1.311 0.873 1 96.56 84 SER A C 1
ATOM 666 O O . SER A 1 84 ? -7.539 -1.861 0.654 1 96.56 84 SER A O 1
ATOM 668 N N . LYS A 1 85 ? -8.688 -0.154 1.432 1 96.88 85 LYS A N 1
ATOM 669 C CA . LYS A 1 85 ? -7.508 0.671 1.679 1 96.88 85 LYS A CA 1
ATOM 670 C C . LYS A 1 85 ? -7.266 0.848 3.174 1 96.88 85 LYS A C 1
ATOM 672 O O . LYS A 1 85 ? -6.426 1.657 3.58 1 96.88 85 LYS A O 1
ATOM 677 N N . LEU A 1 86 ? -7.977 0.136 3.996 1 98.19 86 LEU A N 1
ATOM 678 C CA . LEU A 1 86 ? -7.836 0.234 5.445 1 98.19 86 LEU A CA 1
ATOM 679 C C . LEU A 1 86 ? -6.457 -0.248 5.891 1 98.19 86 LEU A C 1
ATOM 681 O O . LEU A 1 86 ? -5.895 -1.166 5.289 1 98.19 86 LEU A O 1
ATOM 685 N N . HIS A 1 87 ? -5.961 0.353 6.934 1 98.12 87 HIS A N 1
ATOM 686 C CA . HIS A 1 87 ? -4.688 0.004 7.555 1 98.12 87 HIS A CA 1
ATOM 687 C C . HIS A 1 87 ? -4.582 -1.499 7.789 1 98.12 87 HIS A C 1
ATOM 689 O O . HIS A 1 87 ? -3.527 -2.096 7.562 1 98.12 87 HIS A O 1
ATOM 695 N N . GLY A 1 88 ? -5.621 -2.111 8.25 1 98.06 88 GLY A N 1
ATOM 696 C CA . GLY A 1 88 ? -5.609 -3.529 8.57 1 98.06 88 GLY A CA 1
ATOM 697 C C . GLY A 1 88 ? -5.289 -4.41 7.379 1 98.06 88 GLY A C 1
ATOM 698 O O . GLY A 1 88 ? -4.688 -5.477 7.535 1 98.06 88 GLY A O 1
ATOM 699 N N . VAL A 1 89 ? -5.707 -4 6.176 1 98.25 89 VAL A N 1
ATOM 700 C CA . VAL A 1 89 ? -5.418 -4.738 4.953 1 98.25 89 VAL A CA 1
ATOM 701 C C . VAL A 1 89 ? -3.916 -4.727 4.68 1 98.25 89 VAL A C 1
ATOM 703 O O . VAL A 1 89 ? -3.316 -5.777 4.43 1 98.25 89 VAL A O 1
ATOM 706 N N . TYR A 1 90 ? -3.264 -3.633 4.824 1 97.62 90 TYR A N 1
ATOM 707 C CA . TYR A 1 90 ? -1.835 -3.494 4.562 1 97.62 90 TYR A CA 1
ATOM 708 C C . TYR A 1 90 ? -1.013 -4.156 5.664 1 97.62 90 TYR A C 1
ATOM 710 O O . TYR A 1 90 ? 0.078 -4.672 5.406 1 97.62 90 TYR A O 1
ATOM 718 N N . ARG A 1 91 ? -1.543 -4.098 6.848 1 97.56 91 ARG A N 1
ATOM 719 C CA . ARG A 1 91 ? -0.892 -4.805 7.949 1 97.56 91 ARG A CA 1
ATOM 720 C C . ARG A 1 91 ? -0.754 -6.293 7.637 1 97.56 91 ARG A C 1
ATOM 722 O O . ARG A 1 91 ? 0.287 -6.895 7.91 1 97.56 91 ARG A O 1
ATOM 729 N N . LEU A 1 92 ? -1.769 -6.879 7.062 1 97.75 92 LEU A N 1
ATOM 730 C CA . LEU A 1 92 ? -1.711 -8.289 6.691 1 97.75 92 LEU A CA 1
ATOM 731 C C . LEU A 1 92 ? -0.629 -8.531 5.645 1 97.75 92 LEU A C 1
ATOM 733 O O . LEU A 1 92 ? 0.13 -9.492 5.738 1 97.75 92 LEU A O 1
ATOM 737 N N . MET A 1 93 ? -0.511 -7.637 4.691 1 97.12 93 MET A N 1
ATOM 738 C CA . MET A 1 93 ? 0.436 -7.785 3.59 1 97.12 93 MET A CA 1
ATOM 739 C C . MET A 1 93 ? 1.873 -7.719 4.098 1 97.12 93 MET A C 1
ATOM 741 O O . MET A 1 93 ? 2.773 -8.312 3.498 1 97.12 93 MET A O 1
ATOM 745 N N . THR A 1 94 ? 2.053 -7.016 5.223 1 97.31 94 THR A N 1
ATOM 746 C CA . THR A 1 94 ? 3.42 -6.812 5.688 1 97.31 94 THR A CA 1
ATOM 747 C C . THR A 1 94 ? 3.717 -7.695 6.895 1 97.31 94 THR A C 1
ATOM 749 O O . THR A 1 94 ? 4.727 -7.5 7.578 1 97.31 94 THR A O 1
ATOM 752 N N . GLU A 1 95 ? 2.832 -8.594 7.191 1 97.56 95 GLU A N 1
ATOM 753 C CA . GLU A 1 95 ? 3.014 -9.508 8.32 1 97.56 95 GLU A CA 1
ATOM 754 C C . GLU A 1 95 ? 4.34 -10.258 8.211 1 97.56 95 GLU A C 1
ATOM 756 O O . GLU A 1 95 ? 4.68 -10.773 7.148 1 97.56 95 GLU A O 1
ATOM 761 N N . GLU A 1 96 ? 5.098 -10.328 9.328 1 96.44 96 GLU A N 1
ATOM 762 C CA . GLU A 1 96 ? 6.449 -10.883 9.336 1 96.44 96 GLU A CA 1
ATOM 763 C C . GLU A 1 96 ? 6.438 -12.367 8.977 1 96.44 96 GLU A C 1
ATOM 765 O O . GLU A 1 96 ? 7.285 -12.836 8.219 1 96.44 96 GLU A O 1
ATOM 770 N N . ARG A 1 97 ? 5.543 -13.141 9.508 1 97.88 97 ARG A N 1
ATOM 771 C CA . ARG A 1 97 ? 5.488 -14.57 9.219 1 97.88 97 ARG A CA 1
ATOM 772 C C . ARG A 1 97 ? 5.176 -14.828 7.75 1 97.88 97 ARG A C 1
ATOM 774 O O . ARG A 1 97 ? 5.676 -15.789 7.164 1 97.88 97 ARG A O 1
ATOM 781 N N . LEU A 1 98 ? 4.324 -13.984 7.172 1 98.5 98 LEU A N 1
ATOM 782 C CA . LEU A 1 98 ? 4.059 -14.094 5.738 1 98.5 98 LEU A CA 1
ATOM 783 C C . LEU A 1 98 ? 5.324 -13.828 4.93 1 98.5 98 LEU A C 1
ATOM 785 O O . LEU A 1 98 ? 5.641 -14.57 4 1 98.5 98 LEU A O 1
ATOM 789 N N . ARG A 1 99 ? 6.008 -12.75 5.281 1 98.06 99 ARG A N 1
ATOM 790 C CA . ARG A 1 99 ? 7.266 -12.414 4.617 1 98.06 99 ARG A CA 1
ATOM 791 C C . ARG A 1 99 ? 8.242 -13.586 4.672 1 98.06 99 ARG A C 1
ATOM 793 O O . ARG A 1 99 ? 8.883 -13.914 3.672 1 98.06 99 ARG A O 1
ATOM 800 N N . GLN A 1 100 ? 8.352 -14.188 5.828 1 98 100 GLN A N 1
ATOM 801 C CA . GLN A 1 100 ? 9.281 -15.305 6.016 1 98 100 GLN A CA 1
ATOM 802 C C . GLN A 1 100 ? 8.859 -16.516 5.184 1 98 100 GLN A C 1
ATOM 804 O O . GLN A 1 100 ? 9.711 -17.203 4.605 1 98 100 GLN A O 1
ATOM 809 N N . ALA A 1 101 ? 7.57 -16.797 5.164 1 98.56 101 ALA A N 1
ATOM 810 C CA . ALA A 1 101 ? 7.082 -17.891 4.332 1 98.56 101 ALA A CA 1
ATOM 811 C C . ALA A 1 101 ? 7.434 -17.672 2.865 1 98.56 101 ALA A C 1
ATOM 813 O O . ALA A 1 101 ? 7.867 -18.594 2.176 1 98.56 101 ALA A O 1
ATOM 814 N N . CYS A 1 102 ? 7.266 -16.453 2.389 1 98.44 102 CYS A N 1
ATOM 815 C CA . CYS A 1 102 ? 7.594 -16.125 1.006 1 98.44 102 CYS A CA 1
ATOM 816 C C . CYS A 1 102 ? 9.094 -16.219 0.769 1 98.44 102 CYS A C 1
ATOM 818 O O . CYS A 1 102 ? 9.539 -16.641 -0.302 1 98.44 102 CYS A O 1
ATOM 820 N N . ALA A 1 103 ? 9.852 -15.805 1.786 1 98.12 103 ALA A N 1
ATOM 821 C CA . ALA A 1 103 ? 11.305 -15.93 1.689 1 98.12 103 ALA A CA 1
ATOM 822 C C . ALA A 1 103 ? 11.727 -17.391 1.55 1 98.12 103 ALA A C 1
ATOM 824 O O . ALA A 1 103 ? 12.641 -17.703 0.791 1 98.12 103 ALA A O 1
ATOM 825 N N . ASP A 1 104 ? 11.086 -18.266 2.309 1 98 104 ASP A N 1
ATOM 826 C CA . ASP A 1 104 ? 11.367 -19.703 2.217 1 98 104 ASP A CA 1
ATOM 827 C C . ASP A 1 104 ? 11.117 -20.219 0.802 1 98 104 ASP A C 1
ATOM 829 O O . ASP A 1 104 ? 11.703 -21.219 0.395 1 98 104 ASP A O 1
ATOM 833 N N . LEU A 1 105 ? 10.258 -19.516 0.052 1 98.06 105 LEU A N 1
ATOM 834 C CA . LEU A 1 105 ? 9.938 -19.922 -1.312 1 98.06 105 LEU A CA 1
ATOM 835 C C . LEU A 1 105 ? 10.797 -19.172 -2.322 1 98.06 105 LEU A C 1
ATOM 837 O O . LEU A 1 105 ? 10.57 -19.266 -3.529 1 98.06 105 LEU A O 1
ATOM 841 N N . GLY A 1 106 ? 11.68 -18.328 -1.852 1 96.69 106 GLY A N 1
ATOM 842 C CA . GLY A 1 106 ? 12.695 -17.781 -2.746 1 96.69 106 GLY A CA 1
ATOM 843 C C . GLY A 1 106 ? 12.633 -16.281 -2.877 1 96.69 106 GLY A C 1
ATOM 844 O O . GLY A 1 106 ? 13.469 -15.672 -3.549 1 96.69 106 GLY A O 1
ATOM 845 N N . ILE A 1 107 ? 11.625 -15.641 -2.26 1 98.19 107 ILE A N 1
ATOM 846 C CA . ILE A 1 107 ? 11.531 -14.188 -2.35 1 98.19 107 ILE A CA 1
ATOM 847 C C . ILE A 1 107 ? 12.594 -13.539 -1.46 1 98.19 107 ILE A C 1
ATOM 849 O O . ILE A 1 107 ? 12.438 -13.484 -0.239 1 98.19 107 ILE A O 1
ATOM 853 N N . ALA A 1 108 ? 13.602 -12.992 -2.051 1 97.44 108 ALA A N 1
ATOM 854 C CA . ALA A 1 108 ? 14.742 -12.461 -1.31 1 97.44 108 ALA A CA 1
ATOM 855 C C . ALA A 1 108 ? 14.555 -10.977 -1.013 1 97.44 108 ALA A C 1
ATOM 857 O O . ALA A 1 108 ? 14.875 -10.508 0.085 1 97.44 108 ALA A O 1
ATOM 858 N N . THR A 1 109 ? 14.109 -10.156 -1.983 1 98.44 109 THR A N 1
ATOM 859 C CA . THR A 1 109 ? 13.914 -8.719 -1.874 1 98.44 109 THR A CA 1
ATOM 860 C C . THR A 1 109 ? 12.477 -8.336 -2.236 1 98.44 109 THR A C 1
ATOM 862 O O . THR A 1 109 ? 12.227 -7.828 -3.332 1 98.44 109 THR A O 1
ATOM 865 N N . PRO A 1 110 ? 11.594 -8.539 -1.283 1 98.44 110 PRO A N 1
ATOM 866 C CA . PRO A 1 110 ? 10.164 -8.391 -1.564 1 98.44 110 PRO A CA 1
ATOM 867 C C . PRO A 1 110 ? 9.75 -6.945 -1.832 1 98.44 110 PRO A C 1
ATOM 869 O O . PRO A 1 110 ? 10.273 -6.027 -1.197 1 98.44 110 PRO A O 1
ATOM 872 N N . LEU A 1 111 ? 8.812 -6.762 -2.775 1 97.69 111 LEU A N 1
ATOM 873 C CA . LEU A 1 111 ? 8.203 -5.477 -3.102 1 97.69 111 LEU A CA 1
ATOM 874 C C . LEU A 1 111 ? 6.758 -5.656 -3.539 1 97.69 111 LEU A C 1
ATOM 876 O O . LEU A 1 111 ? 6.332 -6.77 -3.855 1 97.69 111 LEU A O 1
ATOM 880 N N . PHE A 1 112 ? 6.004 -4.582 -3.512 1 96.12 112 PHE A N 1
ATOM 881 C CA . PHE A 1 112 ? 4.605 -4.547 -3.92 1 96.12 112 PHE A CA 1
ATOM 882 C C . PHE A 1 112 ? 4.395 -3.535 -5.039 1 96.12 112 PHE A C 1
ATOM 884 O O . PHE A 1 112 ? 4.273 -2.334 -4.785 1 96.12 112 PHE A O 1
ATOM 891 N N . GLN A 1 113 ? 4.211 -3.973 -6.238 1 91.12 113 GLN A N 1
ATOM 892 C CA . GLN A 1 113 ? 3.924 -3.039 -7.324 1 91.12 113 GLN A CA 1
ATOM 893 C C . GLN A 1 113 ? 2.461 -2.604 -7.301 1 91.12 113 GLN A C 1
ATOM 895 O O . GLN A 1 113 ? 2.137 -1.483 -7.703 1 91.12 113 GLN A O 1
ATOM 900 N N . THR A 1 114 ? 1.667 -3.541 -6.887 1 89.81 114 THR A N 1
ATOM 901 C CA . THR A 1 114 ? 0.229 -3.293 -6.867 1 89.81 114 THR A CA 1
ATOM 902 C C . THR A 1 114 ? -0.304 -3.326 -5.438 1 89.81 114 THR A C 1
ATOM 904 O O . THR A 1 114 ? 0.292 -3.959 -4.559 1 89.81 114 THR A O 1
ATOM 907 N N . THR A 1 115 ? -1.382 -2.588 -5.262 1 90.81 115 THR A N 1
ATOM 908 C CA . THR A 1 115 ? -2.039 -2.596 -3.959 1 90.81 115 THR A CA 1
ATOM 909 C C . THR A 1 115 ? -2.877 -3.859 -3.785 1 90.81 115 THR A C 1
ATOM 911 O O . THR A 1 115 ? -3.209 -4.531 -4.766 1 90.81 115 THR A O 1
ATOM 914 N N . PRO A 1 116 ? -3.166 -4.156 -2.561 1 94.25 116 PRO A N 1
ATOM 915 C CA . PRO A 1 116 ? -4.012 -5.332 -2.324 1 94.25 116 PRO A CA 1
ATOM 916 C C . PRO A 1 116 ? -5.379 -5.219 -2.988 1 94.25 116 PRO A C 1
ATOM 918 O O . PRO A 1 116 ? -5.895 -4.109 -3.168 1 94.25 116 PRO A O 1
ATOM 921 N N . VAL A 1 117 ? -5.93 -6.344 -3.348 1 94.62 117 VAL A N 1
ATOM 922 C CA . VAL A 1 117 ? -7.242 -6.422 -3.982 1 94.62 117 VAL A CA 1
ATOM 923 C C . VAL A 1 117 ? -8.234 -7.102 -3.043 1 94.62 117 VAL A C 1
ATOM 925 O O . VAL A 1 117 ? -7.965 -8.195 -2.537 1 94.62 117 VAL A O 1
ATOM 928 N N . LEU A 1 118 ? -9.352 -6.457 -2.828 1 96.56 118 LEU A N 1
ATOM 929 C CA . LEU A 1 118 ? -10.43 -7.016 -2.012 1 96.56 118 LEU A CA 1
ATOM 930 C C . LEU A 1 118 ? -11.352 -7.887 -2.854 1 96.56 118 LEU A C 1
ATOM 932 O O . LEU A 1 118 ? -11.789 -7.477 -3.934 1 96.56 118 LEU A O 1
ATOM 936 N N . HIS A 1 119 ? -11.617 -9.109 -2.375 1 96.31 119 HIS A N 1
ATOM 937 C CA . HIS A 1 119 ? -12.555 -10.023 -3.004 1 96.31 119 HIS A CA 1
ATOM 938 C C . HIS A 1 119 ? -13.773 -10.258 -2.117 1 96.31 119 HIS A C 1
ATOM 940 O O . HIS A 1 119 ? -13.641 -10.672 -0.962 1 96.31 119 HIS A O 1
ATOM 946 N N . LEU A 1 120 ? -14.867 -9.992 -2.711 1 96.38 120 LEU A N 1
ATOM 947 C CA . LEU A 1 120 ? -16.125 -10.195 -2.014 1 96.38 120 LEU A CA 1
ATOM 948 C C . LEU A 1 120 ? -17.078 -11.07 -2.834 1 96.38 120 LEU A C 1
ATOM 950 O O . LEU A 1 120 ? -17.328 -10.781 -4.008 1 96.38 120 LEU A O 1
ATOM 954 N N . MET A 1 121 ? -17.562 -12.148 -2.238 1 95.94 121 MET A N 1
ATOM 955 C CA . MET A 1 121 ? -18.531 -13.031 -2.877 1 95.94 121 MET A CA 1
ATOM 956 C C . MET A 1 121 ? -19.703 -13.32 -1.947 1 95.94 121 MET A C 1
ATOM 958 O O . MET A 1 121 ? -19.5 -13.727 -0.801 1 95.94 121 MET A O 1
ATOM 962 N N . SER A 1 122 ? -20.828 -13.062 -2.393 1 95.94 122 SER A N 1
ATOM 963 C CA . SER A 1 122 ? -22.078 -13.289 -1.664 1 95.94 122 SER A CA 1
ATOM 964 C C . SER A 1 122 ? -23.281 -13.289 -2.605 1 95.94 122 SER A C 1
ATOM 966 O O . SER A 1 122 ? -23.344 -12.469 -3.529 1 95.94 122 SER A O 1
ATOM 968 N N . ARG A 1 123 ? -24.234 -14.141 -2.375 1 94.56 123 ARG A N 1
ATOM 969 C CA . ARG A 1 123 ? -25.453 -14.164 -3.18 1 94.56 123 ARG A CA 1
ATOM 970 C C . ARG A 1 123 ? -26.266 -12.898 -2.963 1 94.56 123 ARG A C 1
ATOM 972 O O . ARG A 1 123 ? -26.984 -12.461 -3.863 1 94.56 123 ARG A O 1
ATOM 979 N N . ARG A 1 124 ? -26.094 -12.281 -1.827 1 95.19 124 ARG A N 1
ATOM 980 C CA . ARG A 1 124 ? -26.922 -11.133 -1.458 1 95.19 124 ARG A CA 1
ATOM 981 C C . ARG A 1 124 ? -26.281 -9.828 -1.917 1 95.19 124 ARG A C 1
ATOM 983 O O . ARG A 1 124 ? -26.906 -8.773 -1.857 1 95.19 124 ARG A O 1
ATOM 990 N N . LEU A 1 125 ? -25.062 -9.883 -2.35 1 96.31 125 LEU A N 1
ATOM 991 C CA . LEU A 1 125 ? -24.344 -8.648 -2.639 1 96.31 125 LEU A CA 1
ATOM 992 C C . LEU A 1 125 ? -23.953 -8.578 -4.113 1 96.31 125 LEU A C 1
ATOM 994 O O . LEU A 1 125 ? -22.922 -8.008 -4.461 1 96.31 125 LEU A O 1
ATOM 998 N N . VAL A 1 126 ? -24.734 -9.148 -4.918 1 92.5 126 VAL A N 1
ATOM 999 C CA . VAL A 1 126 ? -24.5 -9.102 -6.359 1 92.5 126 VAL A CA 1
ATOM 1000 C C . VAL A 1 126 ? -24.969 -7.762 -6.918 1 92.5 126 VAL A C 1
ATOM 1002 O O . VAL A 1 126 ? -26.125 -7.359 -6.715 1 92.5 126 VAL A O 1
ATOM 1005 N N . ILE A 1 127 ? -24.031 -7.043 -7.516 1 90.44 127 ILE A N 1
ATOM 1006 C CA . ILE A 1 127 ? -24.359 -5.773 -8.156 1 90.44 127 ILE A CA 1
ATOM 1007 C C . ILE A 1 127 ? -24.953 -6.031 -9.539 1 90.44 127 ILE A C 1
ATOM 1009 O O . ILE A 1 127 ? -24.344 -6.715 -10.367 1 90.44 127 ILE A O 1
ATOM 1013 N N . PRO A 1 128 ? -26.062 -5.488 -9.836 1 83.44 128 PRO A N 1
ATOM 1014 C CA . PRO A 1 128 ? -26.672 -5.691 -11.156 1 83.44 128 PRO A CA 1
ATOM 1015 C C . PRO A 1 128 ? -25.734 -5.277 -12.297 1 83.44 128 PRO A C 1
ATOM 1017 O O . PRO A 1 128 ? -25.219 -4.16 -12.297 1 83.44 128 PRO A O 1
ATOM 1020 N N . GLY A 1 129 ? -25.547 -6.168 -13.195 1 78.5 129 GLY A N 1
ATOM 1021 C CA . GLY A 1 129 ? -24.672 -5.883 -14.32 1 78.5 129 GLY A CA 1
ATOM 1022 C C . GLY A 1 129 ? -23.188 -5.961 -13.977 1 78.5 129 GLY A C 1
ATOM 1023 O O . GLY A 1 129 ? -22.328 -5.75 -14.828 1 78.5 129 GLY A O 1
ATOM 1024 N N . GLY A 1 130 ? -23.062 -6.234 -12.672 1 75.75 130 GLY A N 1
ATOM 1025 C CA . GLY A 1 130 ? -21.672 -6.316 -12.242 1 75.75 130 GLY A CA 1
ATOM 1026 C C . GLY A 1 130 ? -21.094 -7.719 -12.344 1 75.75 130 GLY A C 1
ATOM 1027 O O . GLY A 1 130 ? -21.828 -8.68 -12.602 1 75.75 130 GLY A O 1
ATOM 1028 N N . TYR A 1 131 ? -19.812 -7.746 -12.281 1 70.12 131 TYR A N 1
ATOM 1029 C CA . TYR A 1 131 ? -19.125 -9.039 -12.32 1 70.12 131 TYR A CA 1
ATOM 1030 C C . TYR A 1 131 ? -18.938 -9.602 -10.922 1 70.12 131 TYR A C 1
ATOM 1032 O O . TYR A 1 131 ? -18.828 -8.844 -9.953 1 70.12 131 TYR A O 1
ATOM 1040 N N . GLN A 1 132 ? -19.125 -10.922 -10.898 1 76.94 132 GLN A N 1
ATOM 1041 C CA . GLN A 1 132 ? -18.812 -11.617 -9.648 1 76.94 132 GLN A CA 1
ATOM 1042 C C . GLN A 1 132 ? -17.656 -12.586 -9.82 1 76.94 132 GLN A C 1
ATOM 1044 O O . GLN A 1 132 ? -17.703 -13.484 -10.656 1 76.94 132 GLN A O 1
ATOM 1049 N N . GLY A 1 133 ? -16.625 -12.383 -9.062 1 83.62 133 GLY A N 1
ATOM 1050 C CA . GLY A 1 133 ? -15.477 -13.273 -9.086 1 83.62 133 GLY A CA 1
ATOM 1051 C C . GLY A 1 133 ? -14.648 -13.148 -10.352 1 83.62 133 GLY A C 1
ATOM 1052 O O . GLY A 1 133 ? -14.914 -12.289 -11.195 1 83.62 133 GLY A O 1
ATOM 1053 N N . PHE A 1 134 ? -13.625 -13.906 -10.438 1 87.94 134 PHE A N 1
ATOM 1054 C CA . PHE A 1 134 ? -12.711 -13.867 -11.57 1 87.94 134 PHE A CA 1
ATOM 1055 C C . PHE A 1 134 ? -12.789 -15.156 -12.383 1 87.94 134 PHE A C 1
ATOM 1057 O O . PHE A 1 134 ? -12.852 -16.25 -11.82 1 87.94 134 PHE A O 1
ATOM 1064 N N . ASP A 1 135 ? -12.867 -14.938 -13.688 1 91.94 135 ASP A N 1
ATOM 1065 C CA . ASP A 1 135 ? -12.805 -16.094 -14.586 1 91.94 135 ASP A CA 1
ATOM 1066 C C . ASP A 1 135 ? -11.422 -16.719 -14.57 1 91.94 135 ASP A C 1
ATOM 1068 O O . ASP A 1 135 ? -10.516 -16.25 -13.875 1 91.94 135 ASP A O 1
ATOM 1072 N N . VAL A 1 136 ? -11.336 -17.812 -15.344 1 96 136 VAL A N 1
ATOM 1073 C CA . VAL A 1 136 ? -10.094 -18.578 -15.414 1 96 136 VAL A CA 1
ATOM 1074 C C . VAL A 1 136 ? -8.961 -17.688 -15.922 1 96 136 VAL A C 1
ATOM 1076 O O . VAL A 1 136 ? -9.047 -17.141 -17.016 1 96 136 VAL A O 1
ATOM 1079 N N . HIS A 1 137 ? -7.867 -17.578 -15.109 1 96.25 137 HIS A N 1
ATOM 1080 C CA . HIS A 1 137 ? -6.797 -16.672 -15.5 1 96.25 137 HIS A CA 1
ATOM 1081 C C . HIS A 1 137 ? -5.488 -17.031 -14.805 1 96.25 137 HIS A C 1
ATOM 1083 O O . HIS A 1 137 ? -5.449 -17.953 -13.977 1 96.25 137 HIS A O 1
ATOM 1089 N N . GLN A 1 138 ? -4.402 -16.453 -15.266 1 96.75 138 GLN A N 1
ATOM 1090 C CA . GLN A 1 138 ? -3.111 -16.359 -14.594 1 96.75 138 GLN A CA 1
ATOM 1091 C C . GLN A 1 138 ? -2.805 -14.906 -14.211 1 96.75 138 GLN A C 1
ATOM 1093 O O . GLN A 1 138 ? -3.178 -13.977 -14.93 1 96.75 138 GLN A O 1
ATOM 1098 N N . ASP A 1 139 ? -2.156 -14.758 -13.133 1 95 139 ASP A N 1
ATOM 1099 C CA . ASP A 1 139 ? -1.989 -13.422 -12.586 1 95 139 ASP A CA 1
ATOM 1100 C C . ASP A 1 139 ? -0.815 -12.695 -13.242 1 95 139 ASP A C 1
ATOM 1102 O O . ASP A 1 139 ? -0.726 -11.469 -13.188 1 95 139 ASP A O 1
ATOM 1106 N N . TRP A 1 140 ? 0.095 -13.375 -13.828 1 94.88 140 TRP A N 1
ATOM 1107 C CA . TRP A 1 140 ? 1.365 -12.758 -14.211 1 94.88 140 TRP A CA 1
ATOM 1108 C C . TRP A 1 140 ? 1.151 -11.656 -15.234 1 94.88 140 TRP A C 1
ATOM 1110 O O . TRP A 1 140 ? 1.867 -10.648 -15.234 1 94.88 140 TRP A O 1
ATOM 1120 N N . THR A 1 141 ? 0.156 -11.781 -16.109 1 89.38 141 THR A N 1
ATOM 1121 C CA . THR A 1 141 ? -0.082 -10.805 -17.156 1 89.38 141 THR A CA 1
ATOM 1122 C C . THR A 1 141 ? -0.448 -9.445 -16.562 1 89.38 141 THR A C 1
ATOM 1124 O O . THR A 1 141 ? -0.188 -8.406 -17.172 1 89.38 141 THR A O 1
ATOM 1127 N N . SER A 1 142 ? -1.002 -9.438 -15.43 1 86.94 142 SER A N 1
ATOM 1128 C CA . SER A 1 142 ? -1.479 -8.203 -14.812 1 86.94 142 SER A CA 1
ATOM 1129 C C . SER A 1 142 ? -0.345 -7.461 -14.109 1 86.94 142 SER A C 1
ATOM 1131 O O . SER A 1 142 ? -0.422 -6.246 -13.914 1 86.94 142 SER A O 1
ATOM 1133 N N . VAL A 1 143 ? 0.696 -8.156 -13.773 1 90.12 143 VAL A N 1
ATOM 1134 C CA . VAL A 1 143 ? 1.741 -7.535 -12.969 1 90.12 143 VAL A CA 1
ATOM 1135 C C . VAL A 1 143 ? 3.039 -7.465 -13.773 1 90.12 143 VAL A C 1
ATOM 1137 O O . VAL A 1 143 ? 3.791 -6.492 -13.664 1 90.12 143 VAL A O 1
ATOM 1140 N N . GLN A 1 144 ? 3.293 -8.562 -14.508 1 94.38 144 GLN A N 1
ATOM 1141 C CA . GLN A 1 144 ? 4.469 -8.727 -15.359 1 94.38 144 GLN A CA 1
ATOM 1142 C C . GLN A 1 144 ? 5.75 -8.461 -14.578 1 94.38 144 GLN A C 1
ATOM 1144 O O . GLN A 1 144 ? 6.652 -7.781 -15.07 1 94.38 144 GLN A O 1
ATOM 1149 N N . GLY A 1 145 ? 5.816 -8.844 -13.297 1 95.94 145 GLY A N 1
ATOM 1150 C CA . GLY A 1 145 ? 6.98 -8.688 -12.445 1 95.94 145 GLY A CA 1
ATOM 1151 C C . GLY A 1 145 ? 7.957 -9.844 -12.547 1 95.94 145 GLY A C 1
ATOM 1152 O O . GLY A 1 145 ? 8.211 -10.352 -13.641 1 95.94 145 GLY A O 1
ATOM 1153 N N . SER A 1 146 ? 8.602 -10.148 -11.422 1 98.19 146 SER A N 1
ATOM 1154 C CA . SER A 1 146 ? 9.539 -11.266 -11.383 1 98.19 146 SER A CA 1
ATOM 1155 C C . SER A 1 146 ? 8.836 -12.594 -11.664 1 98.19 146 SER A C 1
ATOM 1157 O O . SER A 1 146 ? 7.637 -12.727 -11.422 1 98.19 146 SER A O 1
ATOM 1159 N N . LEU A 1 147 ? 9.531 -13.562 -12.141 1 98.31 147 LEU A N 1
ATOM 1160 C CA . LEU A 1 147 ? 8.953 -14.844 -12.516 1 98.31 147 LEU A CA 1
ATOM 1161 C C . LEU A 1 147 ? 8.516 -15.625 -11.281 1 98.31 147 LEU A C 1
ATOM 1163 O O . LEU A 1 147 ? 7.586 -16.438 -11.352 1 98.31 147 LEU A O 1
ATOM 1167 N N . ASP A 1 148 ? 9.172 -15.359 -10.164 1 98.44 148 ASP A N 1
ATOM 1168 C CA . ASP A 1 148 ? 8.883 -16.094 -8.938 1 98.44 148 ASP A CA 1
ATOM 1169 C C . ASP A 1 148 ? 7.863 -15.336 -8.078 1 98.44 148 ASP A C 1
ATOM 1171 O O . ASP A 1 148 ? 7.711 -15.625 -6.887 1 98.44 148 ASP A O 1
ATOM 1175 N N . THR A 1 149 ? 7.16 -14.32 -8.688 1 98.44 149 THR A N 1
ATOM 1176 C CA . THR A 1 149 ? 6.148 -13.586 -7.941 1 98.44 149 THR A CA 1
ATOM 1177 C C . THR A 1 149 ? 5.141 -14.539 -7.305 1 98.44 149 THR A C 1
ATOM 1179 O O . THR A 1 149 ? 4.707 -15.5 -7.938 1 98.44 149 THR A O 1
ATOM 1182 N N . ILE A 1 150 ? 4.797 -14.258 -6.055 1 98.75 150 ILE A N 1
ATOM 1183 C CA . ILE A 1 150 ? 3.836 -15.07 -5.312 1 98.75 150 ILE A CA 1
ATOM 1184 C C . ILE A 1 150 ? 2.572 -14.258 -5.047 1 98.75 150 ILE A C 1
ATOM 1186 O O . ILE A 1 150 ? 2.639 -13.164 -4.477 1 98.75 150 ILE A O 1
ATOM 1190 N N . THR A 1 151 ? 1.451 -14.711 -5.484 1 98.56 151 THR A N 1
ATOM 1191 C CA . THR A 1 151 ? 0.164 -14.18 -5.055 1 98.56 151 THR A CA 1
ATOM 1192 C C . THR A 1 151 ? -0.216 -14.719 -3.68 1 98.56 151 THR A C 1
ATOM 1194 O O . THR A 1 151 ? -0.173 -15.93 -3.453 1 98.56 151 THR A O 1
ATOM 1197 N N . THR A 1 152 ? -0.516 -13.852 -2.793 1 98.75 152 THR A N 1
ATOM 1198 C CA . THR A 1 152 ? -1.02 -14.219 -1.475 1 98.75 152 THR A CA 1
ATOM 1199 C C . THR A 1 152 ? -2.529 -14.016 -1.396 1 98.75 152 THR A C 1
ATOM 1201 O O . THR A 1 152 ? -3.027 -12.922 -1.656 1 98.75 152 THR A O 1
ATOM 1204 N N . TRP A 1 153 ? -3.268 -15.062 -1.144 1 98.75 153 TRP A N 1
ATOM 1205 C CA . TRP A 1 153 ? -4.715 -15.008 -0.961 1 98.75 153 TRP A CA 1
ATOM 1206 C C . TRP A 1 153 ? -5.086 -15.242 0.499 1 98.75 153 TRP A C 1
ATOM 1208 O O . TRP A 1 153 ? -4.906 -16.344 1.024 1 98.75 153 TRP A O 1
ATOM 1218 N N . ILE A 1 154 ? -5.617 -14.211 1.149 1 98.75 154 ILE A N 1
ATOM 1219 C CA . ILE A 1 154 ? -5.844 -14.172 2.59 1 98.75 154 ILE A CA 1
ATOM 1220 C C . ILE A 1 154 ? -7.332 -14.016 2.877 1 98.75 154 ILE A C 1
ATOM 1222 O O . ILE A 1 154 ? -7.883 -12.914 2.758 1 98.75 154 ILE A O 1
ATOM 1226 N N . PRO A 1 155 ? -7.984 -15.094 3.277 1 98.56 155 PRO A N 1
ATOM 1227 C CA . PRO A 1 155 ? -9.398 -14.961 3.652 1 98.56 155 PRO A CA 1
ATOM 1228 C C . PRO A 1 155 ? -9.578 -14.438 5.074 1 98.56 155 PRO A C 1
ATOM 1230 O O . PRO A 1 155 ? -8.758 -14.719 5.953 1 98.56 155 PRO A O 1
ATOM 1233 N N . PHE A 1 156 ? -10.648 -13.734 5.316 1 98.44 156 PHE A N 1
ATOM 1234 C CA . PHE A 1 156 ? -10.938 -13.188 6.637 1 98.44 156 PHE A CA 1
ATOM 1235 C C . PHE A 1 156 ? -11.68 -14.195 7.496 1 98.44 156 PHE A C 1
ATOM 1237 O O . PHE A 1 156 ? -11.93 -13.953 8.68 1 98.44 156 PHE A O 1
ATOM 1244 N N . MET A 1 157 ? -12.125 -15.312 6.949 1 98.06 157 MET A N 1
ATOM 1245 C CA . MET A 1 157 ? -12.836 -16.391 7.629 1 98.06 157 MET A CA 1
ATOM 1246 C C . MET A 1 157 ? -12.336 -17.75 7.156 1 98.06 157 MET A C 1
ATOM 1248 O O . MET A 1 157 ? -11.578 -17.844 6.188 1 98.06 157 MET A O 1
ATOM 1252 N N . ALA A 1 158 ? -12.734 -18.781 7.898 1 98.12 158 ALA A N 1
ATOM 1253 C CA . ALA A 1 158 ? -12.414 -20.125 7.422 1 98.12 158 ALA A CA 1
ATOM 1254 C C . ALA A 1 158 ? -13.156 -20.422 6.125 1 98.12 158 ALA A C 1
ATOM 1256 O O . ALA A 1 158 ? -14.352 -20.141 6 1 98.12 158 ALA A O 1
ATOM 1257 N N . ILE A 1 159 ? -12.445 -21 5.164 1 98.06 159 ILE A N 1
ATOM 1258 C CA . ILE A 1 159 ? -12.992 -21.234 3.828 1 98.06 159 ILE A CA 1
ATOM 1259 C C . ILE A 1 159 ? -13.219 -22.719 3.617 1 98.06 159 ILE A C 1
ATOM 1261 O O . ILE A 1 159 ? -12.32 -23.531 3.842 1 98.06 159 ILE A O 1
ATOM 1265 N N . ASP A 1 160 ? -14.375 -23.094 3.289 1 97.31 160 ASP A N 1
ATOM 1266 C CA . ASP A 1 160 ? -14.688 -24.422 2.781 1 97.31 160 ASP A CA 1
ATOM 1267 C C . ASP A 1 160 ? -15.164 -24.359 1.331 1 97.31 160 ASP A C 1
ATOM 1269 O O . ASP A 1 160 ? -15.219 -23.281 0.736 1 97.31 160 ASP A O 1
ATOM 1273 N N . GLU A 1 161 ? -15.508 -25.469 0.731 1 96.44 161 GLU A N 1
ATOM 1274 C CA . GLU A 1 161 ? -15.781 -25.562 -0.7 1 96.44 161 GLU A CA 1
ATOM 1275 C C . GLU A 1 161 ? -17.078 -24.844 -1.057 1 96.44 161 GLU A C 1
ATOM 1277 O O . GLU A 1 161 ? -17.328 -24.531 -2.225 1 96.44 161 GLU A O 1
ATOM 1282 N N . ARG A 1 162 ? -17.922 -24.516 -0.105 1 96.44 162 ARG A N 1
ATOM 1283 C CA . ARG A 1 162 ? -19.219 -23.906 -0.365 1 96.44 162 ARG A CA 1
ATOM 1284 C C . ARG A 1 162 ? -19.203 -22.422 -0.063 1 96.44 162 ARG A C 1
ATOM 1286 O O . ARG A 1 162 ? -20.25 -21.781 0.059 1 96.44 162 ARG A O 1
ATOM 1293 N N . LEU A 1 163 ? -18.047 -21.844 0.031 1 96.94 163 LEU A N 1
ATOM 1294 C CA . LEU A 1 163 ? -17.922 -20.422 0.36 1 96.94 163 LEU A CA 1
ATOM 1295 C C . LEU A 1 163 ? -17.25 -19.656 -0.774 1 96.94 163 LEU A C 1
ATOM 1297 O O . LEU A 1 163 ? -16.328 -18.859 -0.536 1 96.94 163 LEU A O 1
ATOM 1301 N N . PHE A 1 164 ? -17.688 -19.969 -1.974 1 95.69 164 PHE A N 1
ATOM 1302 C CA . PHE A 1 164 ? -17.203 -19.266 -3.148 1 95.69 164 PHE A CA 1
ATOM 1303 C C . PHE A 1 164 ? -15.68 -19.172 -3.133 1 95.69 164 PHE A C 1
ATOM 1305 O O . PHE A 1 164 ? -15.117 -18.094 -3.332 1 95.69 164 PHE A O 1
ATOM 1312 N N . THR A 1 165 ? -15.078 -20.266 -2.861 1 97.44 165 THR A N 1
ATOM 1313 C CA . THR A 1 165 ? -13.633 -20.266 -2.686 1 97.44 165 THR A CA 1
ATOM 1314 C C . THR A 1 165 ? -12.922 -20.078 -4.023 1 97.44 165 THR A C 1
ATOM 1316 O O . THR A 1 165 ? -13.57 -20.016 -5.07 1 97.44 165 THR A O 1
ATOM 1319 N N . MET A 1 166 ? -11.633 -19.844 -3.977 1 97.75 166 MET A N 1
ATOM 1320 C CA . MET A 1 166 ? -10.773 -19.906 -5.156 1 97.75 166 MET A CA 1
ATOM 1321 C C . MET A 1 166 ? -10.477 -21.344 -5.539 1 97.75 166 MET A C 1
ATOM 1323 O O . MET A 1 166 ? -10.383 -22.219 -4.668 1 97.75 166 MET A O 1
ATOM 1327 N N . GLU A 1 167 ? -10.406 -21.578 -6.816 1 98.38 167 GLU A N 1
ATOM 1328 C CA . GLU A 1 167 ? -10.023 -22.891 -7.328 1 98.38 167 GLU A CA 1
ATOM 1329 C C . GLU A 1 167 ? -8.773 -22.797 -8.203 1 98.38 167 GLU A C 1
ATOM 1331 O O . GLU A 1 167 ? -8.602 -21.844 -8.945 1 98.38 167 GLU A O 1
ATOM 1336 N N . VAL A 1 168 ? -7.93 -23.828 -8.055 1 98.69 168 VAL A N 1
ATOM 1337 C CA . VAL A 1 168 ? -6.676 -23.812 -8.797 1 98.69 168 VAL A CA 1
ATOM 1338 C C . VAL A 1 168 ? -6.539 -25.109 -9.594 1 98.69 168 VAL A C 1
ATOM 1340 O O . VAL A 1 168 ? -7.223 -26.094 -9.312 1 98.69 168 VAL A O 1
ATOM 1343 N N . VAL A 1 169 ? -5.715 -25.062 -10.609 1 98.69 169 VAL A N 1
ATOM 1344 C CA . VAL A 1 169 ? -5.293 -26.266 -11.328 1 98.69 169 VAL A CA 1
ATOM 1345 C C . VAL A 1 169 ? -3.855 -26.609 -10.938 1 98.69 169 VAL A C 1
ATOM 1347 O O . VAL A 1 169 ? -2.906 -26.031 -11.477 1 98.69 169 VAL A O 1
ATOM 1350 N N . PRO A 1 170 ? -3.719 -27.625 -10.031 1 98.69 170 PRO A N 1
ATOM 1351 C CA . PRO A 1 170 ? -2.371 -27.969 -9.555 1 98.69 170 PRO A CA 1
ATOM 1352 C C . PRO A 1 170 ? -1.417 -28.297 -10.703 1 98.69 170 PRO A C 1
ATOM 1354 O O . PRO A 1 170 ? -1.802 -29 -11.648 1 98.69 170 PRO A O 1
ATOM 1357 N N . GLY A 1 171 ? -0.203 -27.734 -10.609 1 98.44 171 GLY A N 1
ATOM 1358 C CA . GLY A 1 171 ? 0.846 -28.031 -11.562 1 98.44 171 GLY A CA 1
ATOM 1359 C C . GLY A 1 171 ? 0.769 -27.188 -12.82 1 98.44 171 GLY A C 1
ATOM 1360 O O . GLY A 1 171 ? 1.692 -27.203 -13.641 1 98.4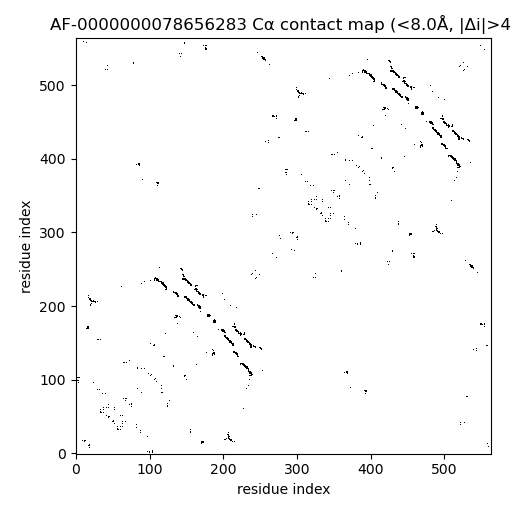4 171 GLY A O 1
ATOM 1361 N N . SER A 1 172 ? -0.271 -26.422 -13.008 1 98.5 172 SER A N 1
ATOM 1362 C CA . SER A 1 172 ? -0.505 -25.703 -14.25 1 98.5 172 SER A CA 1
ATOM 1363 C C . SER A 1 172 ? 0.519 -24.594 -14.445 1 98.5 172 SER A C 1
ATOM 1365 O O . SER A 1 172 ? 0.699 -24.094 -15.562 1 98.5 172 SER A O 1
ATOM 1367 N N . HIS A 1 173 ? 1.141 -24.094 -13.383 1 98.31 173 HIS A N 1
ATOM 1368 C CA . HIS A 1 173 ? 2.148 -23.047 -13.5 1 98.31 173 HIS A CA 1
ATOM 1369 C C . HIS A 1 173 ? 3.291 -23.484 -14.406 1 98.31 173 HIS A C 1
ATOM 1371 O O . HIS A 1 173 ? 3.961 -22.656 -15.023 1 98.31 173 HIS A O 1
ATOM 1377 N N . LEU A 1 174 ? 3.545 -24.797 -14.508 1 97.69 174 LEU A N 1
ATOM 1378 C CA . LEU A 1 174 ? 4.668 -25.328 -15.281 1 97.69 174 LEU A CA 1
ATOM 1379 C C . LEU A 1 174 ? 4.375 -25.266 -16.781 1 97.69 174 LEU A C 1
ATOM 1381 O O . LEU A 1 174 ? 5.27 -25.469 -17.594 1 97.69 174 LEU A O 1
ATOM 1385 N N . LEU A 1 175 ? 3.148 -24.953 -17.156 1 97.31 175 LEU A N 1
ATOM 1386 C CA . LEU A 1 175 ? 2.787 -24.766 -18.547 1 97.31 175 LEU A CA 1
ATOM 1387 C C . LEU A 1 175 ? 3.283 -23.406 -19.062 1 97.31 175 LEU A C 1
ATOM 1389 O O . LEU A 1 175 ? 3.225 -23.141 -20.266 1 97.31 175 LEU A O 1
ATOM 1393 N N . GLY A 1 176 ? 3.809 -22.562 -18.125 1 97.12 176 GLY A N 1
ATOM 1394 C CA . GLY A 1 176 ? 4.234 -21.234 -18.516 1 97.12 176 GLY A CA 1
ATOM 1395 C C . GLY A 1 176 ? 3.08 -20.25 -18.656 1 97.12 176 GLY A C 1
ATOM 1396 O O . GLY A 1 176 ? 2.008 -20.469 -18.094 1 97.12 176 GLY A O 1
ATOM 1397 N N . LEU A 1 177 ? 3.389 -19.125 -19.266 1 96.44 177 LEU A N 1
ATOM 1398 C CA . LEU A 1 177 ? 2.365 -18.125 -19.531 1 96.44 177 LEU A CA 1
ATOM 1399 C C . LEU A 1 177 ? 1.474 -18.531 -20.688 1 96.44 177 LEU A C 1
ATOM 1401 O O . LEU A 1 177 ? 1.962 -18.781 -21.797 1 96.44 177 LEU A O 1
ATOM 1405 N N . LEU A 1 178 ? 0.233 -18.531 -20.406 1 95.38 178 LEU A N 1
ATOM 1406 C CA . LEU A 1 178 ? -0.714 -19.047 -21.391 1 95.38 178 LEU A CA 1
ATOM 1407 C C . LEU A 1 178 ? -1.479 -17.891 -22.047 1 95.38 178 LEU A C 1
ATOM 1409 O O . LEU A 1 178 ? -1.694 -16.844 -21.422 1 95.38 178 LEU A O 1
ATOM 1413 N N . GLY A 1 179 ? -1.821 -18.078 -23.281 1 88.62 179 GLY A N 1
ATOM 1414 C CA . GLY A 1 179 ? -2.635 -17.094 -23.984 1 88.62 179 GLY A CA 1
ATOM 1415 C C . GLY A 1 179 ? -4.109 -17.188 -23.641 1 88.62 179 GLY A C 1
ATOM 1416 O O . GLY A 1 179 ? -4.527 -18.078 -22.906 1 88.62 179 GLY A O 1
ATOM 1417 N N . GLY A 1 180 ? -4.77 -16.172 -24.094 1 87.88 180 GLY A N 1
ATOM 1418 C CA . GLY A 1 180 ? -6.203 -16.125 -23.844 1 87.88 180 GLY A CA 1
ATOM 1419 C C . GLY A 1 180 ? -6.871 -14.898 -24.438 1 87.88 180 GLY A C 1
ATOM 1420 O O . GLY A 1 180 ? -6.363 -14.312 -25.406 1 87.88 180 GLY A O 1
ATOM 1421 N N . ASN A 1 181 ? -8.07 -14.727 -24.062 1 85.5 181 ASN A N 1
ATOM 1422 C CA . ASN A 1 181 ? -8.867 -13.586 -24.5 1 85.5 181 ASN A CA 1
ATOM 1423 C C . ASN A 1 181 ? -9.008 -12.539 -23.406 1 85.5 181 ASN A C 1
ATOM 1425 O O . ASN A 1 181 ? -9.305 -12.867 -22.25 1 85.5 181 ASN A O 1
ATOM 1429 N N . GLN A 1 182 ? -8.781 -11.328 -23.891 1 78.75 182 GLN A N 1
ATOM 1430 C CA . GLN A 1 182 ? -8.859 -10.234 -22.922 1 78.75 182 GLN A CA 1
ATOM 1431 C C . GLN A 1 182 ? -10.305 -9.977 -22.5 1 78.75 182 GLN A C 1
ATOM 1433 O O . GLN A 1 182 ? -11.188 -9.852 -23.344 1 78.75 182 GLN A O 1
ATOM 1438 N N . GLU A 1 183 ? -10.516 -9.977 -21.25 1 75.88 183 GLU A N 1
ATOM 1439 C CA . GLU A 1 183 ? -11.758 -9.539 -20.641 1 75.88 183 GLU A CA 1
ATOM 1440 C C . GLU A 1 183 ? -11.555 -8.266 -19.812 1 75.88 183 GLU A C 1
ATOM 1442 O O . GLU A 1 183 ? -10.461 -7.691 -19.828 1 75.88 183 GLU A O 1
ATOM 1447 N N . GLN A 1 184 ? -12.641 -7.742 -19.25 1 67.69 184 GLN A N 1
ATOM 1448 C CA . GLN A 1 184 ? -12.609 -6.461 -18.547 1 67.69 184 GLN A CA 1
ATOM 1449 C C . GLN A 1 184 ? -11.547 -6.453 -17.453 1 67.69 184 GLN A C 1
ATOM 1451 O O . GLN A 1 184 ? -10.812 -5.477 -17.297 1 67.69 184 GLN A O 1
ATOM 1456 N N . HIS A 1 185 ? -11.398 -7.637 -16.797 1 68.81 185 HIS A N 1
ATOM 1457 C CA . HIS A 1 185 ? -10.57 -7.555 -15.594 1 68.81 185 HIS A CA 1
ATOM 1458 C C . HIS A 1 185 ? -9.398 -8.516 -15.664 1 68.81 185 HIS A C 1
ATOM 1460 O O . HIS A 1 185 ? -8.461 -8.422 -14.867 1 68.81 185 HIS A O 1
ATOM 1466 N N . VAL A 1 186 ? -9.484 -9.477 -16.547 1 73.56 186 VAL A N 1
ATOM 1467 C CA . VAL A 1 186 ? -8.406 -10.461 -16.625 1 73.56 186 VAL A CA 1
ATOM 1468 C C . VAL A 1 186 ? -8.273 -10.961 -18.062 1 73.56 186 VAL A C 1
ATOM 1470 O O . VAL A 1 186 ? -9.18 -10.773 -18.875 1 73.56 186 VAL A O 1
ATOM 1473 N N . LEU A 1 187 ? -7.102 -11.547 -18.312 1 82.31 187 LEU A N 1
ATOM 1474 C CA . LEU A 1 187 ? -6.938 -12.367 -19.5 1 82.31 187 LEU A CA 1
ATOM 1475 C C . LEU A 1 187 ? -7.395 -13.797 -19.25 1 82.31 187 LEU A C 1
ATOM 1477 O O . LEU A 1 187 ? -6.723 -14.547 -18.531 1 82.31 187 LEU A O 1
ATOM 1481 N N . ARG A 1 188 ? -8.516 -14.117 -19.828 1 89.62 188 ARG A N 1
ATOM 1482 C CA . ARG A 1 188 ? -9.062 -15.461 -19.641 1 89.62 188 ARG A CA 1
ATOM 1483 C C . ARG A 1 188 ? -8.242 -16.5 -20.406 1 89.62 188 ARG A C 1
ATOM 1485 O O . ARG A 1 188 ? -8.062 -16.391 -21.609 1 89.62 188 ARG A O 1
ATOM 1492 N N . VAL A 1 189 ? -7.867 -17.5 -19.672 1 94.5 189 VAL A N 1
ATOM 1493 C CA . VAL A 1 189 ? -7.039 -18.547 -20.266 1 94.5 189 VAL A CA 1
ATOM 1494 C C . VAL A 1 189 ? -7.855 -19.344 -21.281 1 94.5 189 VAL A C 1
ATOM 1496 O O . VAL A 1 189 ? -9.023 -19.656 -21.031 1 94.5 189 VAL A O 1
ATOM 1499 N N . ASP A 1 190 ? -7.23 -19.656 -22.422 1 94.69 190 ASP A N 1
ATOM 1500 C CA . ASP A 1 190 ? -7.859 -20.516 -23.422 1 94.69 190 ASP A CA 1
ATOM 1501 C C . ASP A 1 190 ? -8.266 -21.859 -22.812 1 94.69 190 ASP A C 1
ATOM 1503 O O . ASP A 1 190 ? -7.445 -22.547 -22.203 1 94.69 190 ASP A O 1
ATOM 1507 N N . PRO A 1 191 ? -9.5 -22.266 -23.031 1 94.25 191 PRO A N 1
ATOM 1508 C CA . PRO A 1 191 ? -10.031 -23.484 -22.422 1 94.25 191 PRO A CA 1
ATOM 1509 C C . PRO A 1 191 ? -9.281 -24.734 -22.859 1 94.25 191 PRO A C 1
ATOM 1511 O O . PRO A 1 191 ? -9.422 -25.797 -22.219 1 94.25 191 PRO A O 1
ATOM 1514 N N . ARG A 1 192 ? -8.508 -24.734 -23.844 1 95.25 192 ARG A N 1
ATOM 1515 C CA . ARG A 1 192 ? -7.773 -25.906 -24.297 1 95.25 192 ARG A CA 1
ATOM 1516 C C . ARG A 1 192 ? -6.664 -26.266 -23.312 1 95.25 192 ARG A C 1
ATOM 1518 O O . ARG A 1 192 ? -6.105 -27.375 -23.391 1 95.25 192 ARG A O 1
ATOM 1525 N N . HIS A 1 193 ? -6.398 -25.312 -22.406 1 95.81 193 HIS A N 1
ATOM 1526 C CA . HIS A 1 193 ? -5.238 -25.516 -21.547 1 95.81 193 HIS A CA 1
ATOM 1527 C C . HIS A 1 193 ? -5.648 -26.125 -20.203 1 95.81 193 HIS A C 1
ATOM 1529 O O . HIS A 1 193 ? -4.801 -26.344 -19.328 1 95.81 193 HIS A O 1
ATOM 1535 N N . TYR A 1 194 ? -6.887 -26.359 -19.922 1 96.12 194 TYR A N 1
ATOM 1536 C CA . TYR A 1 194 ? -7.34 -26.953 -18.656 1 96.12 194 TYR A CA 1
ATOM 1537 C C . TYR A 1 194 ? -8.602 -27.781 -18.859 1 96.12 194 TYR A C 1
ATOM 1539 O O . TYR A 1 194 ? -9.25 -27.688 -19.906 1 96.12 194 TYR A O 1
ATOM 1547 N N . SER A 1 195 ? -8.883 -28.609 -17.922 1 96.44 195 SER A N 1
ATOM 1548 C CA . SER A 1 195 ? -10.148 -29.328 -17.828 1 96.44 195 SER A CA 1
ATOM 1549 C C . SER A 1 195 ? -10.922 -28.922 -16.578 1 96.44 195 SER A C 1
ATOM 1551 O O . SER A 1 195 ? -10.328 -28.641 -15.531 1 96.44 195 SER A O 1
ATOM 1553 N N . GLU A 1 196 ? -12.211 -28.938 -16.688 1 95.5 196 GLU A N 1
ATOM 1554 C CA . GLU A 1 196 ? -13.055 -28.562 -15.562 1 95.5 196 GLU A CA 1
ATOM 1555 C C . GLU A 1 196 ? -12.789 -29.453 -14.352 1 95.5 196 GLU A C 1
ATOM 1557 O O . GLU A 1 196 ? -12.805 -28.969 -13.219 1 95.5 196 GLU A O 1
ATOM 1562 N N . ASP A 1 197 ? -12.469 -30.625 -14.562 1 96.31 197 ASP A N 1
ATOM 1563 C CA . ASP A 1 197 ? -12.289 -31.594 -13.477 1 96.31 197 ASP A CA 1
ATOM 1564 C C . ASP A 1 197 ? -10.922 -31.422 -12.82 1 96.31 197 ASP A C 1
ATOM 1566 O O . ASP A 1 197 ? -10.648 -32.031 -11.781 1 96.31 197 ASP A O 1
ATOM 1570 N N . SER A 1 198 ? -10.086 -30.562 -13.352 1 97.38 198 SER A N 1
ATOM 1571 C CA . SER A 1 198 ? -8.742 -30.375 -12.82 1 97.38 198 SER A CA 1
ATOM 1572 C C . SER A 1 198 ? -8.727 -29.344 -11.695 1 97.38 198 SER A C 1
ATOM 1574 O O . SER A 1 198 ? -7.742 -29.219 -10.969 1 97.38 198 SER A O 1
ATOM 1576 N N . PHE A 1 199 ? -9.828 -28.562 -11.609 1 98 199 PHE A N 1
ATOM 1577 C CA . PHE A 1 199 ? -9.867 -27.5 -10.609 1 98 199 PHE A CA 1
ATOM 1578 C C . PHE A 1 199 ? -10.047 -28.078 -9.211 1 98 199 PHE A C 1
ATOM 1580 O O . PHE A 1 199 ? -10.898 -28.953 -9 1 98 199 PHE A O 1
ATOM 1587 N N . VAL A 1 200 ? -9.219 -27.656 -8.312 1 98.06 200 VAL A N 1
ATOM 1588 C CA . VAL A 1 200 ? -9.281 -28.047 -6.91 1 98.06 200 VAL A CA 1
ATOM 1589 C C . VAL A 1 200 ? -9.609 -26.828 -6.047 1 98.06 200 VAL A C 1
ATOM 1591 O O . VAL A 1 200 ? -8.977 -25.781 -6.176 1 98.06 200 VAL A O 1
ATOM 1594 N N . PRO A 1 201 ? -10.672 -26.969 -5.191 1 98.12 201 PRO A N 1
ATOM 1595 C CA . PRO A 1 201 ? -10.992 -25.844 -4.309 1 98.12 201 PRO A CA 1
ATOM 1596 C C . PRO A 1 201 ? -9.906 -25.578 -3.262 1 98.12 201 PRO A C 1
ATOM 1598 O O . PRO A 1 201 ? -9.352 -26.531 -2.703 1 98.12 201 PRO A O 1
ATOM 1601 N N . VAL A 1 202 ? -9.555 -24.359 -3.045 1 98.12 202 VAL A N 1
ATOM 1602 C CA . VAL A 1 202 ? -8.602 -23.938 -2.025 1 98.12 202 VAL A CA 1
ATOM 1603 C C . VAL A 1 202 ? -9.328 -23.688 -0.707 1 98.12 202 VAL A C 1
ATOM 1605 O O . VAL A 1 202 ? -10.148 -22.766 -0.609 1 98.12 202 VAL A O 1
ATOM 1608 N N . CYS A 1 203 ? -9.07 -24.5 0.257 1 98.31 203 CYS A N 1
ATOM 1609 C CA . CYS A 1 203 ? -9.664 -24.359 1.581 1 98.31 203 CYS A CA 1
ATOM 1610 C C . CYS A 1 203 ? -8.625 -23.938 2.605 1 98.31 203 CYS A C 1
ATOM 1612 O O . CYS A 1 203 ? -7.676 -24.672 2.877 1 98.31 203 CYS A O 1
ATOM 1614 N N . VAL A 1 204 ? -8.789 -22.797 3.129 1 98.19 204 VAL A N 1
ATOM 1615 C CA . VAL A 1 204 ? -7.836 -22.188 4.059 1 98.19 204 VAL A CA 1
ATOM 1616 C C . VAL A 1 204 ? -8.523 -21.906 5.395 1 98.19 204 VAL A C 1
ATOM 1618 O O . VAL A 1 204 ? -9.648 -21.422 5.43 1 98.19 204 VAL A O 1
ATOM 1621 N N . GLY A 1 205 ? -7.906 -22.266 6.516 1 98 205 GLY A N 1
ATOM 1622 C CA . GLY A 1 205 ? -8.414 -21.859 7.82 1 98 205 GLY A CA 1
ATOM 1623 C C . GLY A 1 205 ? -8.227 -20.391 8.102 1 98 205 GLY A C 1
ATOM 1624 O O . GLY A 1 205 ? -7.383 -19.734 7.477 1 98 205 GLY A O 1
ATOM 1625 N N . LYS A 1 206 ? -9.078 -19.859 9.047 1 97.81 206 LYS A N 1
ATOM 1626 C CA . LYS A 1 206 ? -8.883 -18.469 9.453 1 97.81 206 LYS A CA 1
ATOM 1627 C C . LYS A 1 206 ? -7.477 -18.25 10.008 1 97.81 206 LYS A C 1
ATOM 1629 O O . LYS A 1 206 ? -7.016 -19.016 10.859 1 97.81 206 LYS A O 1
ATOM 1634 N N . GLY A 1 207 ? -6.809 -17.25 9.492 1 98.31 207 GLY A N 1
ATOM 1635 C CA . GLY A 1 207 ? -5.43 -17 9.875 1 98.31 207 GLY A CA 1
ATOM 1636 C C . GLY A 1 207 ? -4.418 -17.625 8.93 1 98.31 207 GLY A C 1
ATOM 1637 O O . GLY A 1 207 ? -3.213 -17.391 9.062 1 98.31 207 GLY A O 1
ATOM 1638 N N . GLY A 1 208 ? -4.914 -18.422 8.031 1 98.56 208 GLY A N 1
ATOM 1639 C CA . GLY A 1 208 ? -4.043 -19.016 7.027 1 98.56 208 GLY A CA 1
ATOM 1640 C C . GLY A 1 208 ? -3.982 -18.203 5.742 1 98.56 208 GLY A C 1
ATOM 1641 O O . GLY A 1 208 ? -4.578 -17.125 5.648 1 98.56 208 GLY A O 1
ATOM 1642 N N . VAL A 1 209 ? -3.215 -18.75 4.777 1 98.88 209 VAL A N 1
ATOM 1643 C CA . VAL A 1 209 ? -3.01 -18.078 3.498 1 98.88 209 VAL A CA 1
ATOM 1644 C C . VAL A 1 209 ? -2.773 -19.109 2.402 1 98.88 209 VAL A C 1
ATOM 1646 O O . VAL A 1 209 ? -2.262 -20.203 2.674 1 98.88 209 VAL A O 1
ATOM 1649 N N . CYS A 1 210 ? -3.236 -18.828 1.276 1 98.88 210 CYS A N 1
ATOM 1650 C CA . CYS A 1 210 ? -2.801 -19.547 0.092 1 98.88 210 CYS A CA 1
ATOM 1651 C C . CYS A 1 210 ? -1.717 -18.781 -0.654 1 98.88 210 CYS A C 1
ATOM 1653 O O . CYS A 1 210 ? -1.92 -17.641 -1.043 1 98.88 210 CYS A O 1
ATOM 1655 N N . LEU A 1 211 ? -0.549 -19.359 -0.792 1 98.94 211 LEU A N 1
ATOM 1656 C CA . LEU A 1 211 ? 0.535 -18.844 -1.629 1 98.94 211 LEU A CA 1
ATOM 1657 C C . LEU A 1 211 ? 0.491 -19.484 -3.016 1 98.94 211 LEU A C 1
ATOM 1659 O O . LEU A 1 211 ? 0.488 -20.719 -3.141 1 98.94 211 LEU A O 1
ATOM 1663 N N . MET A 1 212 ? 0.45 -18.625 -4.051 1 98.88 212 MET A N 1
ATOM 1664 C CA . MET A 1 212 ? 0.209 -19.156 -5.387 1 98.88 212 MET A CA 1
ATOM 1665 C C . MET A 1 212 ? 1.15 -18.516 -6.402 1 98.88 212 MET A C 1
ATOM 1667 O O . MET A 1 212 ? 1.374 -17.297 -6.375 1 98.88 212 MET A O 1
ATOM 1671 N N . SER A 1 213 ? 1.708 -19.359 -7.254 1 98.69 213 SER A N 1
ATOM 1672 C CA . SER A 1 213 ? 2.447 -18.844 -8.406 1 98.69 213 SER A CA 1
ATOM 1673 C C . SER A 1 213 ? 1.563 -17.953 -9.281 1 98.69 213 SER A C 1
ATOM 1675 O O . SER A 1 213 ? 0.387 -18.266 -9.492 1 98.69 213 SER A O 1
ATOM 1677 N N . ASN A 1 214 ? 2.184 -16.969 -9.859 1 98 214 ASN A N 1
ATOM 1678 C CA . ASN A 1 214 ? 1.455 -16.094 -10.766 1 98 214 ASN A CA 1
ATOM 1679 C C . ASN A 1 214 ? 1.112 -16.797 -12.078 1 98 214 ASN A C 1
ATOM 1681 O O . ASN A 1 214 ? 0.338 -16.281 -12.883 1 98 214 ASN A O 1
ATOM 1685 N N . PHE A 1 215 ? 1.626 -17.984 -12.227 1 98.5 215 PHE A N 1
ATOM 1686 C CA . PHE A 1 215 ? 1.39 -18.734 -13.453 1 98.5 215 PHE A CA 1
ATOM 1687 C C . PHE A 1 215 ? 0.356 -19.828 -13.234 1 98.5 215 PHE A C 1
ATOM 1689 O O . PHE A 1 215 ? -0.05 -20.516 -14.18 1 98.5 215 PHE A O 1
ATOM 1696 N N . THR A 1 216 ? -0.045 -20.031 -12.023 1 98.69 216 THR A N 1
ATOM 1697 C CA . THR A 1 216 ? -1.041 -21.047 -11.727 1 98.69 216 THR A CA 1
ATOM 1698 C C . THR A 1 216 ? -2.41 -20.641 -12.266 1 98.69 216 THR A C 1
ATOM 1700 O O . THR A 1 216 ? -2.887 -19.547 -12 1 98.69 216 THR A O 1
ATOM 1703 N N . ILE A 1 217 ? -3.002 -21.531 -13.07 1 98.38 217 ILE A N 1
ATOM 1704 C CA . ILE A 1 217 ? -4.375 -21.328 -13.516 1 98.38 217 ILE A CA 1
ATOM 1705 C C . ILE A 1 217 ? -5.32 -21.359 -12.32 1 98.38 217 ILE A C 1
ATOM 1707 O O . ILE A 1 217 ? -5.273 -22.281 -11.508 1 98.38 217 ILE A O 1
ATOM 1711 N N . HIS A 1 218 ? -6.133 -20.344 -12.227 1 98.12 218 HIS A N 1
ATOM 1712 C CA . HIS A 1 218 ? -7.082 -20.312 -11.125 1 98.12 218 HIS A CA 1
ATOM 1713 C C . HIS A 1 218 ? -8.32 -19.5 -11.484 1 98.12 218 HIS A C 1
ATOM 1715 O O . HIS A 1 218 ? -8.344 -18.828 -12.516 1 98.12 218 HIS A O 1
ATOM 1721 N N . ARG A 1 219 ? -9.344 -19.625 -10.695 1 96.62 219 ARG A N 1
ATOM 1722 C CA . ARG A 1 219 ? -10.609 -18.922 -10.875 1 96.62 219 ARG A CA 1
ATOM 1723 C C . ARG A 1 219 ? -11.359 -18.797 -9.547 1 96.62 219 ARG A C 1
ATOM 1725 O O . ARG A 1 219 ? -10.961 -19.406 -8.547 1 96.62 219 ARG A O 1
ATOM 1732 N N . SER A 1 220 ? -12.344 -17.922 -9.531 1 95.12 220 SER A N 1
ATOM 1733 C CA . SER A 1 220 ? -13.305 -17.922 -8.438 1 95.12 220 SER A CA 1
ATOM 1734 C C . SER A 1 220 ? -14.352 -19.031 -8.625 1 95.12 220 SER A C 1
ATOM 1736 O O . SER A 1 220 ? -14.93 -19.156 -9.703 1 95.12 220 SER A O 1
ATOM 1738 N N . SER A 1 221 ? -14.57 -19.766 -7.586 1 93.81 221 SER A N 1
ATOM 1739 C CA . SER A 1 221 ? -15.641 -20.766 -7.641 1 93.81 221 SER A CA 1
ATOM 1740 C C . SER A 1 221 ? -17 -20.094 -7.738 1 93.81 221 SER A C 1
ATOM 1742 O O . SER A 1 221 ? -17.219 -19.016 -7.176 1 93.81 221 SER A O 1
ATOM 1744 N N . ARG A 1 222 ? -17.875 -20.781 -8.375 1 87.12 222 ARG A N 1
ATOM 1745 C CA . ARG A 1 222 ? -19.25 -20.297 -8.43 1 87.12 222 ARG A CA 1
ATOM 1746 C C . ARG A 1 222 ? -20.125 -21.031 -7.418 1 87.12 222 ARG A C 1
ATOM 1748 O O . ARG A 1 222 ? -21.312 -20.719 -7.27 1 87.12 222 ARG A O 1
ATOM 1755 N N . GLU A 1 223 ? -19.5 -21.938 -6.785 1 90.31 223 GLU A N 1
ATOM 1756 C CA . GLU A 1 223 ? -20.234 -22.703 -5.773 1 90.31 223 GLU A CA 1
ATOM 1757 C C . GLU A 1 223 ? -20.234 -21.969 -4.43 1 90.31 223 GLU A C 1
ATOM 1759 O O . GLU A 1 223 ? -19.172 -21.672 -3.883 1 90.31 223 GLU A O 1
ATOM 1764 N N . GLY A 1 224 ? -21.375 -21.672 -3.953 1 93.31 224 GLY A N 1
ATOM 1765 C CA . GLY A 1 224 ? -21.484 -21.016 -2.662 1 93.31 224 GLY A CA 1
ATOM 1766 C C . GLY A 1 224 ? -22.859 -21.109 -2.051 1 93.31 224 GLY A C 1
ATOM 1767 O O . GLY A 1 224 ? -23.844 -21.406 -2.744 1 93.31 224 GLY A O 1
ATOM 1768 N N . ASP A 1 225 ? -22.906 -20.891 -0.737 1 96.94 225 ASP A N 1
ATOM 1769 C CA . ASP A 1 225 ? -24.172 -20.844 -0.004 1 96.94 225 ASP A CA 1
ATOM 1770 C C . ASP A 1 225 ? -24.516 -19.422 0.407 1 96.94 225 ASP A C 1
ATOM 1772 O O . ASP A 1 225 ? -24.188 -18.469 -0.308 1 96.94 225 ASP A O 1
ATOM 1776 N N . GLU A 1 226 ? -25.281 -19.281 1.573 1 96.56 226 GLU A N 1
ATOM 1777 C CA . GLU A 1 226 ? -25.812 -17.969 1.922 1 96.56 226 GLU A CA 1
ATOM 1778 C C . GLU A 1 226 ? -24.75 -17.125 2.637 1 96.56 226 GLU A C 1
ATOM 1780 O O . GLU A 1 226 ? -24.953 -15.922 2.85 1 96.56 226 GLU A O 1
ATOM 1785 N N . ARG A 1 227 ? -23.625 -17.766 2.928 1 97.44 227 ARG A N 1
ATOM 1786 C CA . ARG A 1 227 ? -22.562 -17.047 3.625 1 97.44 227 ARG A CA 1
ATOM 1787 C C . ARG A 1 227 ? -21.844 -16.094 2.684 1 97.44 227 ARG A C 1
ATOM 1789 O O . ARG A 1 227 ? -21.875 -16.281 1.464 1 97.44 227 ARG A O 1
ATOM 1796 N N . MET A 1 228 ? -21.172 -15.047 3.297 1 97.06 228 MET A N 1
ATOM 1797 C CA . MET A 1 228 ? -20.312 -14.125 2.557 1 97.06 228 MET A CA 1
ATOM 1798 C C . MET A 1 228 ? -18.844 -14.508 2.715 1 97.06 228 MET A C 1
ATOM 1800 O O . MET A 1 228 ? -18.422 -14.938 3.791 1 97.06 228 MET A O 1
ATOM 1804 N N . ARG A 1 229 ? -18.172 -14.336 1.671 1 97.25 229 ARG A N 1
ATOM 1805 C CA . ARG A 1 229 ? -16.734 -14.523 1.715 1 97.25 229 ARG A CA 1
ATOM 1806 C C . ARG A 1 229 ? -15.992 -13.219 1.43 1 97.25 229 ARG A C 1
ATOM 1808 O O . ARG A 1 229 ? -16.25 -12.562 0.421 1 97.25 229 ARG A O 1
ATOM 1815 N N . LEU A 1 230 ? -15.141 -12.844 2.332 1 97.75 230 LEU A N 1
ATOM 1816 C CA . LEU A 1 230 ? -14.219 -11.727 2.162 1 97.75 230 LEU A CA 1
ATOM 1817 C C . LEU A 1 230 ? -12.773 -12.211 2.189 1 97.75 230 LEU A C 1
ATOM 1819 O O . LEU A 1 230 ? -12.391 -12.984 3.074 1 97.75 230 LEU A O 1
ATOM 1823 N N . SER A 1 231 ? -12.016 -11.82 1.235 1 98.06 231 SER A N 1
ATOM 1824 C CA . SER A 1 231 ? -10.586 -12.117 1.201 1 98.06 231 SER A CA 1
ATOM 1825 C C . SER A 1 231 ? -9.805 -10.984 0.54 1 98.06 231 SER A C 1
ATOM 1827 O O . SER A 1 231 ? -10.391 -10.109 -0.097 1 98.06 231 SER A O 1
ATOM 1829 N N . ILE A 1 232 ? -8.539 -10.961 0.793 1 98 232 ILE A N 1
ATOM 1830 C CA . ILE A 1 232 ? -7.633 -10.016 0.147 1 98 232 ILE A CA 1
ATOM 1831 C C . ILE A 1 232 ? -6.535 -10.781 -0.589 1 98 232 ILE A C 1
ATOM 1833 O O . ILE A 1 232 ? -6.074 -11.82 -0.121 1 98 232 ILE A O 1
ATOM 1837 N N . SER A 1 233 ? -6.184 -10.25 -1.708 1 97.44 233 SER A N 1
ATOM 1838 C CA . SER A 1 233 ? -5.012 -10.789 -2.391 1 97.44 233 SER A CA 1
ATOM 1839 C C . SER A 1 233 ? -3.951 -9.711 -2.596 1 97.44 233 SER A C 1
ATOM 1841 O O . SER A 1 233 ? -4.277 -8.531 -2.746 1 97.44 233 SER A O 1
ATOM 1843 N N . GLY A 1 234 ? -2.76 -10.07 -2.496 1 96.69 234 GLY A N 1
ATOM 1844 C CA . GLY A 1 234 ? -1.6 -9.25 -2.824 1 96.69 234 GLY A CA 1
ATOM 1845 C C . GLY A 1 234 ? -0.541 -10.016 -3.602 1 96.69 234 GLY A C 1
ATOM 1846 O O . GLY A 1 234 ? -0.663 -11.219 -3.811 1 96.69 234 GLY A O 1
ATOM 1847 N N . ARG A 1 235 ? 0.484 -9.305 -4.074 1 97.31 235 ARG A N 1
ATOM 1848 C CA . ARG A 1 235 ? 1.579 -9.906 -4.828 1 97.31 235 ARG A CA 1
ATOM 1849 C C . ARG A 1 235 ? 2.924 -9.594 -4.18 1 97.31 235 ARG A C 1
ATOM 1851 O O . ARG A 1 235 ? 3.256 -8.43 -3.943 1 97.31 235 ARG A O 1
ATOM 1858 N N . TYR A 1 236 ? 3.652 -10.617 -3.859 1 98 236 TYR A N 1
ATOM 1859 C CA . TYR A 1 236 ? 5.055 -10.508 -3.473 1 98 236 TYR A CA 1
ATOM 1860 C C . TYR A 1 236 ? 5.969 -10.695 -4.68 1 98 236 TYR A C 1
ATOM 1862 O O . TYR A 1 236 ? 6.164 -11.82 -5.148 1 98 236 TYR A O 1
ATOM 1870 N N . GLU A 1 237 ? 6.469 -9.633 -5.109 1 98.12 237 GLU A N 1
ATOM 1871 C CA . GLU A 1 237 ? 7.477 -9.719 -6.164 1 98.12 237 GLU A CA 1
ATOM 1872 C C . GLU A 1 237 ? 8.883 -9.766 -5.582 1 98.12 237 GLU A C 1
ATOM 1874 O O . GLU A 1 237 ? 9.07 -9.57 -4.379 1 98.12 237 GLU A O 1
ATOM 1879 N N . ASN A 1 238 ? 9.852 -10.102 -6.426 1 98.56 238 ASN A N 1
ATOM 1880 C CA . ASN A 1 238 ? 11.234 -10.258 -6 1 98.56 238 ASN A CA 1
ATOM 1881 C C . ASN A 1 238 ? 12.172 -9.367 -6.805 1 98.56 238 ASN A C 1
ATOM 1883 O O . ASN A 1 238 ? 12.594 -9.727 -7.906 1 98.56 238 ASN A O 1
ATOM 1887 N N . ALA A 1 239 ? 12.617 -8.273 -6.18 1 98.5 239 ALA A N 1
ATOM 1888 C CA . ALA A 1 239 ? 13.461 -7.309 -6.879 1 98.5 239 ALA A CA 1
ATOM 1889 C C . ALA A 1 239 ? 14.805 -7.926 -7.246 1 98.5 239 ALA A C 1
ATOM 1891 O O . ALA A 1 239 ? 15.531 -7.387 -8.086 1 98.5 239 ALA A O 1
ATOM 1892 N N . SER A 1 240 ? 15.141 -9.062 -6.629 1 98.62 240 SER A N 1
ATOM 1893 C CA . SER A 1 240 ? 16.438 -9.68 -6.855 1 98.62 240 SER A CA 1
ATOM 1894 C C . SER A 1 240 ? 16.359 -10.773 -7.914 1 98.62 240 SER A C 1
ATOM 1896 O O . SER A 1 240 ? 17.344 -11.445 -8.203 1 98.62 240 SER A O 1
ATOM 1898 N N . GLU A 1 241 ? 15.18 -11.07 -8.469 1 98.31 241 GLU A N 1
ATOM 1899 C CA . GLU A 1 241 ? 15.047 -12.07 -9.523 1 98.31 241 GLU A CA 1
ATOM 1900 C C . GLU A 1 241 ? 15.742 -11.617 -10.805 1 98.31 241 GLU A C 1
ATOM 1902 O O . GLU A 1 241 ? 15.5 -10.508 -11.289 1 98.31 241 GLU A O 1
ATOM 1907 N N . PRO A 1 242 ? 16.594 -12.414 -11.375 1 97.5 242 PRO A N 1
ATOM 1908 C CA . PRO A 1 242 ? 17.516 -11.992 -12.43 1 97.5 242 PRO A CA 1
ATOM 1909 C C . PRO A 1 242 ? 16.781 -11.406 -13.641 1 97.5 242 PRO A C 1
ATOM 1911 O O . PRO A 1 242 ? 17.219 -10.391 -14.188 1 97.5 242 PRO A O 1
ATOM 1914 N N . THR A 1 243 ? 15.719 -12.016 -14.109 1 97.81 243 THR A N 1
ATOM 1915 C CA . THR A 1 243 ? 15.055 -11.508 -15.305 1 97.81 243 THR A CA 1
ATOM 1916 C C . THR A 1 243 ? 14.352 -10.18 -15.008 1 97.81 243 THR A C 1
ATOM 1918 O O . THR A 1 243 ? 14.18 -9.352 -15.906 1 97.81 243 THR A O 1
ATOM 1921 N N . PHE A 1 244 ? 13.883 -9.992 -13.797 1 98.38 244 PHE A N 1
ATOM 1922 C CA . PHE A 1 244 ? 13.266 -8.734 -13.398 1 98.38 244 PHE A CA 1
ATOM 1923 C C . PHE A 1 244 ? 14.289 -7.605 -13.406 1 98.38 244 PHE A C 1
ATOM 1925 O O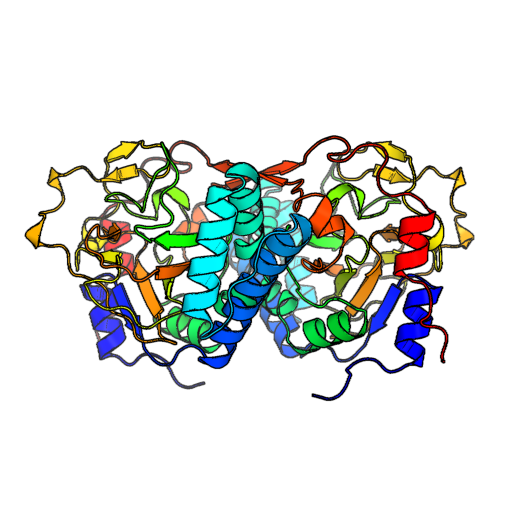 . PHE A 1 244 ? 14.008 -6.512 -13.898 1 98.38 244 PHE A O 1
ATOM 1932 N N . ILE A 1 245 ? 15.484 -7.898 -12.867 1 98.44 245 ILE A N 1
ATOM 1933 C CA . ILE A 1 245 ? 16.609 -6.961 -12.906 1 98.44 245 ILE A CA 1
ATOM 1934 C C . ILE A 1 245 ? 16.938 -6.609 -14.359 1 98.44 245 ILE A C 1
ATOM 1936 O O . ILE A 1 245 ? 17.016 -5.434 -14.719 1 98.44 245 ILE A O 1
ATOM 1940 N N . ALA A 1 246 ? 17.031 -7.621 -15.172 1 97.94 246 ALA A N 1
ATOM 1941 C CA . ALA A 1 246 ? 17.438 -7.441 -16.562 1 97.94 246 ALA A CA 1
ATOM 1942 C C . ALA A 1 246 ? 16.406 -6.633 -17.328 1 97.94 246 ALA A C 1
ATOM 1944 O O . ALA A 1 246 ? 16.75 -5.887 -18.25 1 97.94 246 ALA A O 1
ATOM 1945 N N . ARG A 1 247 ? 15.156 -6.773 -16.969 1 97.69 247 ARG A N 1
ATOM 1946 C CA . ARG A 1 247 ? 14.078 -6.078 -17.672 1 97.69 247 ARG A CA 1
ATOM 1947 C C . ARG A 1 247 ? 13.836 -4.703 -17.047 1 97.69 247 ARG A C 1
ATOM 1949 O O . ARG A 1 247 ? 12.891 -4.004 -17.438 1 97.69 247 ARG A O 1
ATOM 1956 N N . GLU A 1 248 ? 14.594 -4.297 -16.062 1 97.75 248 GLU A N 1
ATOM 1957 C CA . GLU A 1 248 ? 14.633 -2.961 -15.469 1 97.75 248 GLU A CA 1
ATOM 1958 C C . GLU A 1 248 ? 13.32 -2.625 -14.781 1 97.75 248 GLU A C 1
ATOM 1960 O O . GLU A 1 248 ? 12.828 -1.498 -14.875 1 97.75 248 GLU A O 1
ATOM 1965 N N . TYR A 1 249 ? 12.703 -3.635 -14.203 1 97.19 249 TYR A N 1
ATOM 1966 C CA . TYR A 1 249 ? 11.578 -3.541 -13.273 1 97.19 249 TYR A CA 1
ATOM 1967 C C . TYR A 1 249 ? 10.367 -2.912 -13.945 1 97.19 249 TYR A C 1
ATOM 1969 O O . TYR A 1 249 ? 9.828 -1.91 -13.469 1 97.19 249 TYR A O 1
ATOM 1977 N N . PRO A 1 250 ? 9.812 -3.555 -14.938 1 94.44 250 PRO A N 1
ATOM 1978 C CA . PRO A 1 250 ? 8.609 -2.992 -15.562 1 94.44 250 PRO A CA 1
ATOM 1979 C C . PRO A 1 250 ? 7.43 -2.912 -14.602 1 94.44 250 PRO A C 1
ATOM 1981 O O . PRO A 1 250 ? 7.246 -3.803 -13.766 1 94.44 250 PRO A O 1
ATOM 1984 N N . PHE A 1 251 ? 6.688 -1.861 -14.711 1 87.44 251 PHE A N 1
ATOM 1985 C CA . PHE A 1 251 ? 5.48 -1.619 -13.93 1 87.44 251 PHE A CA 1
ATOM 1986 C C . PHE A 1 251 ? 4.262 -1.502 -14.844 1 87.44 251 PHE A C 1
ATOM 1988 O O . PHE A 1 251 ? 4.254 -0.702 -15.781 1 87.44 251 PHE A O 1
ATOM 1995 N N . THR A 1 252 ? 3.205 -2.238 -14.555 1 87.19 252 THR A N 1
ATOM 1996 C CA . THR A 1 252 ? 2.053 -2.271 -15.453 1 87.19 252 THR A CA 1
ATOM 1997 C C . THR A 1 252 ? 1.036 -1.201 -15.062 1 87.19 252 THR A C 1
ATOM 1999 O O . THR A 1 252 ? 0.156 -0.858 -15.852 1 87.19 252 THR A O 1
ATOM 2002 N N . GLN A 1 253 ? 1.095 -0.733 -13.836 1 83.62 253 GLN A N 1
ATOM 2003 C CA . GLN A 1 253 ? 0.088 0.202 -13.344 1 83.62 253 GLN A CA 1
ATOM 2004 C C . GLN A 1 253 ? 0.571 1.645 -13.469 1 83.62 253 GLN A C 1
ATOM 2006 O O . GLN A 1 253 ? 1.71 1.955 -13.109 1 83.62 253 GLN A O 1
ATOM 2011 N N . HIS A 1 254 ? -0.351 2.432 -13.977 1 81.69 254 HIS A N 1
ATOM 2012 C CA . HIS A 1 254 ? -0.096 3.865 -14.07 1 81.69 254 HIS A CA 1
ATOM 2013 C C . HIS A 1 254 ? -1.087 4.66 -13.227 1 81.69 254 HIS A C 1
ATOM 2015 O O . HIS A 1 254 ? -2.256 4.281 -13.117 1 81.69 254 HIS A O 1
ATOM 2021 N N . LYS A 1 255 ? -0.533 5.656 -12.602 1 79.19 255 LYS A N 1
ATOM 2022 C CA . LYS A 1 255 ? -1.368 6.5 -11.75 1 79.19 255 LYS A CA 1
ATOM 2023 C C . LYS A 1 255 ? -1.567 7.879 -12.367 1 79.19 255 LYS A C 1
ATOM 2025 O O . LYS A 1 255 ? -0.669 8.406 -13.031 1 79.19 255 LYS A O 1
ATOM 2030 N N . SER A 1 256 ? -2.771 8.383 -12.188 1 78.75 256 SER A N 1
ATOM 2031 C CA . SER A 1 256 ? -3.076 9.766 -12.531 1 78.75 256 SER A CA 1
ATOM 2032 C C . SER A 1 256 ? -3.801 10.477 -11.391 1 78.75 256 SER A C 1
ATOM 2034 O O . SER A 1 256 ? -4.492 9.836 -10.594 1 78.75 256 SER A O 1
ATOM 2036 N N . MET A 1 257 ? -3.539 11.766 -11.266 1 75.12 257 MET A N 1
ATOM 2037 C CA . MET A 1 257 ? -4.141 12.539 -10.188 1 75.12 257 MET A CA 1
ATOM 2038 C C . MET A 1 257 ? -5.277 13.414 -10.711 1 75.12 257 MET A C 1
ATOM 2040 O O . MET A 1 257 ? -5.176 13.984 -11.797 1 75.12 257 MET A O 1
ATOM 2044 N N . GLN A 1 258 ? -6.305 13.398 -9.938 1 75.44 258 GLN A N 1
ATOM 2045 C CA . GLN A 1 258 ? -7.414 14.305 -10.227 1 75.44 258 GLN A CA 1
ATOM 2046 C C . GLN A 1 258 ? -6.988 15.758 -10.094 1 75.44 258 GLN A C 1
ATOM 2048 O O . GLN A 1 258 ? -6.352 16.141 -9.109 1 75.44 258 GLN A O 1
ATOM 2053 N N . ARG A 1 259 ? -7.391 16.5 -11.273 1 74.25 259 ARG A N 1
ATOM 2054 C CA . ARG A 1 259 ? -7.152 17.938 -11.234 1 74.25 259 ARG A CA 1
ATOM 2055 C C . ARG A 1 259 ? -8.359 18.672 -10.672 1 74.25 259 ARG A C 1
ATOM 2057 O O . ARG A 1 259 ? -9.508 18.297 -10.93 1 74.25 259 ARG A O 1
ATOM 2064 N N . GLY A 1 260 ? -8.102 19.516 -9.703 1 80.12 260 GLY A N 1
ATOM 2065 C CA . GLY A 1 260 ? -9.172 20.312 -9.117 1 80.12 260 GLY A CA 1
ATOM 2066 C C . GLY A 1 260 ? -9.812 19.641 -7.914 1 80.12 260 GLY A C 1
ATOM 2067 O O . GLY A 1 260 ? -9.391 18.562 -7.488 1 80.12 260 GLY A O 1
ATOM 2068 N N . PHE A 1 261 ? -10.773 20.297 -7.387 1 88.5 261 PHE A N 1
ATOM 2069 C CA . PHE A 1 261 ? -11.445 19.828 -6.176 1 88.5 261 PHE A CA 1
ATOM 2070 C C . PHE A 1 261 ? -12.625 18.922 -6.516 1 88.5 261 PHE A C 1
ATOM 2072 O O . PHE A 1 261 ? -13.422 19.25 -7.402 1 88.5 261 PHE A O 1
ATOM 2079 N N . ILE A 1 262 ? -12.711 17.797 -5.844 1 91.88 262 ILE A N 1
ATOM 2080 C CA . ILE A 1 262 ? -13.828 16.875 -6.008 1 91.88 262 ILE A CA 1
ATOM 2081 C C . ILE A 1 262 ? -15.086 17.453 -5.355 1 91.88 262 ILE A C 1
ATOM 2083 O O . ILE A 1 262 ? -16.188 17.359 -5.91 1 91.88 262 ILE A O 1
ATOM 2087 N N . THR A 1 263 ? -14.883 18.031 -4.117 1 92.75 263 THR A N 1
ATOM 2088 C CA . THR A 1 263 ? -15.969 18.688 -3.402 1 92.75 263 THR A CA 1
ATOM 2089 C C . THR A 1 263 ? -15.789 20.203 -3.441 1 92.75 263 THR A C 1
ATOM 2091 O O . THR A 1 263 ? -14.844 20.75 -2.863 1 92.75 263 THR A O 1
ATOM 2094 N N . GLU A 1 264 ? -16.734 20.844 -4.023 1 90.5 264 GLU A N 1
ATOM 2095 C CA . GLU A 1 264 ? -16.641 22.281 -4.172 1 90.5 264 GLU A CA 1
ATOM 2096 C C . GLU A 1 264 ? -16.797 23 -2.828 1 90.5 264 GLU A C 1
ATOM 2098 O O . GLU A 1 264 ? -17.609 22.594 -2.002 1 90.5 264 GLU A O 1
ATOM 2103 N N . ASN A 1 265 ? -16.094 24.047 -2.668 1 91.44 265 ASN A N 1
ATOM 2104 C CA . ASN A 1 265 ? -16.172 24.922 -1.506 1 91.44 265 ASN A CA 1
ATOM 2105 C C . ASN A 1 265 ? -15.875 24.172 -0.213 1 91.44 265 ASN A C 1
ATOM 2107 O O . ASN A 1 265 ? -16.516 24.406 0.81 1 91.44 265 ASN A O 1
ATOM 2111 N N . PHE A 1 266 ? -15.164 23.188 -0.322 1 95.38 266 PHE A N 1
ATOM 2112 C CA . PHE A 1 266 ? -14.727 22.391 0.82 1 95.38 266 PHE A CA 1
ATOM 2113 C C . PHE A 1 266 ? -13.211 22.281 0.856 1 95.38 266 PHE A C 1
ATOM 2115 O O . PHE A 1 266 ? -12.562 22.125 -0.185 1 95.38 266 PHE A O 1
ATOM 2122 N N . PRO A 1 267 ? -12.672 22.359 2.166 1 97.06 267 PRO A N 1
ATOM 2123 C CA . PRO A 1 267 ? -13.273 22.656 3.469 1 97.06 267 PRO A CA 1
ATOM 2124 C C . PRO A 1 267 ? -13.328 24.156 3.764 1 97.06 267 PRO A C 1
ATOM 2126 O O . PRO A 1 267 ? -12.617 24.938 3.137 1 97.06 267 PRO A O 1
ATOM 2129 N N . SER A 1 268 ? -14.234 24.594 4.703 1 96.81 268 SER A N 1
ATOM 2130 C CA . SER A 1 268 ? -14.148 25.938 5.258 1 96.81 268 SER A CA 1
ATOM 2131 C C . SER A 1 268 ? -13.039 26.031 6.301 1 96.81 268 SER A C 1
ATOM 2133 O O . SER A 1 268 ? -12.625 25.031 6.867 1 96.81 268 SER A O 1
ATOM 2135 N N . VAL A 1 269 ? -12.586 27.281 6.473 1 96.75 269 VAL A N 1
ATOM 2136 C CA . VAL A 1 269 ? -11.562 27.5 7.488 1 96.75 269 VAL A CA 1
ATOM 2137 C C . VAL A 1 269 ? -12.086 27.078 8.859 1 96.75 269 VAL A C 1
ATOM 2139 O O . VAL A 1 269 ? -11.344 26.516 9.672 1 96.75 269 VAL A O 1
ATOM 2142 N N . GLU A 1 270 ? -13.32 27.281 9.125 1 97 270 GLU A N 1
ATOM 2143 C CA . GLU A 1 270 ? -13.938 26.922 10.398 1 97 270 GLU A CA 1
ATOM 2144 C C . GLU A 1 270 ? -13.914 25.406 10.609 1 97 270 GLU A C 1
ATOM 2146 O O . GLU A 1 270 ? -13.656 24.938 11.719 1 97 270 GLU A O 1
ATOM 2151 N N . GLN A 1 271 ? -14.242 24.656 9.562 1 97.12 271 GLN A N 1
ATOM 2152 C CA . GLN A 1 271 ? -14.195 23.203 9.656 1 97.12 271 GLN A CA 1
ATOM 2153 C C . GLN A 1 271 ? -12.797 22.719 10.008 1 97.12 271 GLN A C 1
ATOM 2155 O O . GLN A 1 271 ? -12.633 21.828 10.844 1 97.12 271 GLN A O 1
ATOM 2160 N N . VAL A 1 272 ? -11.766 23.312 9.391 1 97.81 272 VAL A N 1
ATOM 2161 C CA . VAL A 1 272 ? -10.383 22.922 9.648 1 97.81 272 VAL A CA 1
ATOM 2162 C C . VAL A 1 272 ? -10.016 23.266 11.094 1 97.81 272 VAL A C 1
ATOM 2164 O O . VAL A 1 272 ? -9.453 22.438 11.812 1 97.81 272 VAL A O 1
ATOM 2167 N N . ARG A 1 273 ? -10.359 24.453 11.555 1 97.25 273 ARG A N 1
ATOM 2168 C CA . ARG A 1 273 ? -10.023 24.891 12.906 1 97.25 273 ARG A CA 1
ATOM 2169 C C . ARG A 1 273 ? -10.703 24 13.945 1 97.25 273 ARG A C 1
ATOM 2171 O O . ARG A 1 273 ? -10.102 23.672 14.969 1 97.25 273 ARG A O 1
ATOM 2178 N N . ARG A 1 274 ? -11.906 23.578 13.68 1 96.38 274 ARG A N 1
ATOM 2179 C CA . ARG A 1 274 ? -12.641 22.719 14.602 1 96.38 274 ARG A CA 1
ATOM 2180 C C . ARG A 1 274 ? -11.945 21.359 14.75 1 96.38 274 ARG A C 1
ATOM 2182 O O . ARG A 1 274 ? -11.961 20.766 15.828 1 96.38 274 ARG A O 1
ATOM 2189 N N . THR A 1 275 ? -11.344 20.906 13.695 1 96.06 275 THR A N 1
ATOM 2190 C CA . THR A 1 275 ? -10.641 19.625 13.68 1 96.06 275 THR A CA 1
ATOM 2191 C C . THR A 1 275 ? -9.508 19.609 14.695 1 96.06 275 THR A C 1
ATOM 2193 O O . THR A 1 275 ? -9.156 18.562 15.234 1 96.06 275 THR A O 1
ATOM 2196 N N . TYR A 1 276 ? -8.914 20.781 15.016 1 95.31 276 TYR A N 1
ATOM 2197 C CA . TYR A 1 276 ? -7.73 20.859 15.867 1 95.31 276 TYR A CA 1
ATOM 2198 C C . TYR A 1 276 ? -8.047 21.562 17.172 1 95.31 276 TYR A C 1
ATOM 2200 O O . TYR A 1 276 ? -7.141 21.859 17.969 1 95.31 276 TYR A O 1
ATOM 2208 N N . ALA A 1 277 ? -9.328 21.844 17.344 1 92 277 ALA A N 1
ATOM 2209 C CA . ALA A 1 277 ? -9.75 22.547 18.547 1 92 277 ALA A CA 1
ATOM 2210 C C . ALA A 1 277 ? -9.516 21.672 19.797 1 92 277 ALA A C 1
ATOM 2212 O O . ALA A 1 277 ? -9.719 20.469 19.75 1 92 277 ALA A O 1
ATOM 2213 N N . ARG A 1 278 ? -8.984 22.281 20.844 1 81.94 278 ARG A N 1
ATOM 2214 C CA . ARG A 1 278 ? -8.688 21.594 22.094 1 81.94 278 ARG A CA 1
ATOM 2215 C C . ARG A 1 278 ? -9.961 21.172 22.812 1 81.94 278 ARG A C 1
ATOM 2217 O O . ARG A 1 278 ? -10.977 21.875 22.766 1 81.94 278 ARG A O 1
ATOM 2224 N N . SER A 1 279 ? -10.023 19.844 23.062 1 63.44 279 SER A N 1
ATOM 2225 C CA . SER A 1 279 ? -11.148 19.484 23.922 1 63.44 279 SER A CA 1
ATOM 2226 C C . SER A 1 279 ? -11.164 20.312 25.188 1 63.44 279 SER A C 1
ATOM 2228 O O . SER A 1 279 ? -10.133 20.469 25.844 1 63.44 279 SER A O 1
ATOM 2230 N N . THR A 1 280 ? -11.898 21.359 25.359 1 51 280 THR A N 1
ATOM 2231 C CA . THR A 1 280 ? -12.07 22.062 26.625 1 51 280 THR A CA 1
ATOM 2232 C C . THR A 1 280 ? -12.062 21.078 27.797 1 51 280 THR A C 1
ATOM 2234 O O . THR A 1 280 ? -12.75 20.062 27.766 1 51 280 THR A O 1
ATOM 2237 N N . GLU A 1 281 ? -10.922 20.859 28.453 1 43 281 GLU A N 1
ATOM 2238 C CA . GLU A 1 281 ? -10.984 20.219 29.766 1 43 281 GLU A CA 1
ATOM 2239 C C . GLU A 1 281 ? -12.281 20.562 30.484 1 43 281 GLU A C 1
ATOM 2241 O O . GLU A 1 281 ? -12.539 21.734 30.781 1 43 281 GLU A O 1
ATOM 2246 N N . GLN A 1 282 ? -13.453 20.078 30.078 1 32.03 282 GLN A N 1
ATOM 2247 C CA . GLN A 1 282 ? -14.336 19.969 31.234 1 32.03 282 GLN A CA 1
ATOM 2248 C C . GLN A 1 282 ? -13.82 18.938 32.219 1 32.03 282 GLN A C 1
ATOM 2250 O O . GLN A 1 282 ? -13.383 17.859 31.828 1 32.03 282 GLN A O 1
ATOM 2255 N N . MET B 1 1 ? -3.523 -0.566 25.781 1 49.59 1 MET B N 1
ATOM 2256 C CA . MET B 1 1 ? -2.133 -0.244 25.484 1 49.59 1 MET B CA 1
ATOM 2257 C C . MET B 1 1 ? -1.857 1.24 25.688 1 49.59 1 MET B C 1
ATOM 2259 O O . MET B 1 1 ? -2.742 2.076 25.5 1 49.59 1 MET B O 1
ATOM 2263 N N . GLY B 1 2 ? -0.921 1.521 26.516 1 66.31 2 GLY B N 1
ATOM 2264 C CA . GLY B 1 2 ? -0.717 2.881 26.984 1 66.31 2 GLY B CA 1
ATOM 2265 C C . GLY B 1 2 ? -0.472 3.871 25.875 1 66.31 2 GLY B C 1
ATOM 2266 O O . GLY B 1 2 ? -0.109 3.48 24.75 1 66.31 2 GLY B O 1
ATOM 2267 N N . ARG B 1 3 ? -0.883 5.102 25.844 1 87.62 3 ARG B N 1
ATOM 2268 C CA . ARG B 1 3 ? -0.725 6.211 24.906 1 87.62 3 ARG B CA 1
ATOM 2269 C C . ARG B 1 3 ? 0.741 6.406 24.531 1 87.62 3 ARG B C 1
ATOM 2271 O O . ARG B 1 3 ? 1.63 6.23 25.375 1 87.62 3 ARG B O 1
ATOM 2278 N N . ILE B 1 4 ? 1.023 6.48 23.281 1 94.44 4 ILE B N 1
ATOM 2279 C CA . ILE B 1 4 ? 2.344 6.812 22.75 1 94.44 4 ILE B CA 1
ATOM 2280 C C . ILE B 1 4 ? 2.66 8.281 23.047 1 94.44 4 ILE B C 1
ATOM 2282 O O . ILE B 1 4 ? 3.768 8.609 23.469 1 94.44 4 ILE B O 1
ATOM 2286 N N . LEU B 1 5 ? 1.683 9.156 22.859 1 98 5 LEU B N 1
ATOM 2287 C CA . LEU B 1 5 ? 1.87 10.594 23.016 1 98 5 LEU B CA 1
ATOM 2288 C C . LEU B 1 5 ? 1.319 11.07 24.344 1 98 5 LEU B C 1
ATOM 2290 O O . LEU B 1 5 ? 0.265 10.609 24.797 1 98 5 LEU B O 1
ATOM 2294 N N . ASP B 1 6 ? 2.016 11.945 24.984 1 96.56 6 ASP B N 1
ATOM 2295 C CA . ASP B 1 6 ? 1.485 12.555 26.203 1 96.56 6 ASP B CA 1
ATOM 2296 C C . ASP B 1 6 ? 0.644 13.789 25.875 1 96.56 6 ASP B C 1
ATOM 2298 O O . ASP B 1 6 ? 0.517 14.172 24.719 1 96.56 6 ASP B O 1
ATOM 2302 N N . HIS B 1 7 ? 0.092 14.398 26.891 1 95.75 7 HIS B N 1
ATOM 2303 C CA . HIS B 1 7 ? -0.837 15.508 26.719 1 95.75 7 HIS B CA 1
ATOM 2304 C C . HIS B 1 7 ? -0.133 16.734 26.125 1 95.75 7 HIS B C 1
ATOM 2306 O O . HIS B 1 7 ? -0.716 17.453 25.312 1 95.75 7 HIS B O 1
ATOM 2312 N N . ASP B 1 8 ? 1.055 16.953 26.547 1 97.19 8 ASP B N 1
ATOM 2313 C CA . ASP B 1 8 ? 1.806 18.094 26.031 1 97.19 8 ASP B CA 1
ATOM 2314 C C . ASP B 1 8 ? 2.096 17.938 24.547 1 97.19 8 ASP B C 1
ATOM 2316 O O . ASP B 1 8 ? 2.035 18.922 23.797 1 97.19 8 ASP B O 1
ATOM 2320 N N . GLN B 1 9 ? 2.428 16.781 24.141 1 98 9 GLN B N 1
ATOM 2321 C CA . GLN B 1 9 ? 2.68 16.5 22.719 1 98 9 GLN B CA 1
ATOM 2322 C C . GLN B 1 9 ? 1.421 16.703 21.891 1 98 9 GLN B C 1
ATOM 2324 O O . GLN B 1 9 ? 1.482 17.297 20.797 1 98 9 GLN B O 1
ATOM 2329 N N . ILE B 1 10 ? 0.326 16.219 22.391 1 97.94 10 ILE B N 1
ATOM 2330 C CA . ILE B 1 10 ? -0.939 16.375 21.688 1 97.94 10 ILE B CA 1
ATOM 2331 C C . ILE B 1 10 ? -1.281 17.859 21.547 1 97.94 10 ILE B C 1
ATOM 2333 O O . ILE B 1 10 ? -1.66 18.312 20.469 1 97.94 10 ILE B O 1
ATOM 2337 N N . ARG B 1 11 ? -1.119 18.625 22.625 1 97.44 11 ARG B N 1
ATOM 2338 C CA . ARG B 1 11 ? -1.373 20.062 22.609 1 97.44 11 ARG B CA 1
ATOM 2339 C C . ARG B 1 11 ? -0.449 20.766 21.609 1 97.44 11 ARG B C 1
ATOM 2341 O O . ARG B 1 11 ? -0.881 21.656 20.875 1 97.44 11 ARG B O 1
ATOM 2348 N N . PHE B 1 12 ? 0.816 20.391 21.688 1 98.38 12 PHE B N 1
ATOM 2349 C CA . PHE B 1 12 ? 1.771 20.969 20.75 1 98.38 12 PHE B CA 1
ATOM 2350 C C . PHE B 1 12 ? 1.303 20.766 19.312 1 98.38 12 PHE B C 1
ATOM 2352 O O . PHE B 1 12 ? 1.324 21.703 18.5 1 98.38 12 PHE B O 1
ATOM 2359 N N . TYR B 1 13 ? 0.881 19.594 18.922 1 98.69 13 TYR B N 1
ATOM 2360 C CA . TYR B 1 13 ? 0.398 19.281 17.594 1 98.69 13 TYR B CA 1
ATOM 2361 C C . TYR B 1 13 ? -0.807 20.141 17.234 1 98.69 13 TYR B C 1
ATOM 2363 O O . TYR B 1 13 ? -0.895 20.656 16.109 1 98.69 13 TYR B O 1
ATOM 2371 N N . GLN B 1 14 ? -1.73 20.219 18.156 1 98.19 14 GLN B N 1
ATOM 2372 C CA . GLN B 1 14 ? -2.941 21 17.922 1 98.19 14 GLN B CA 1
ATOM 2373 C C . GLN B 1 14 ? -2.609 22.469 17.672 1 98.19 14 GLN B C 1
ATOM 2375 O O . GLN B 1 14 ? -3.23 23.109 16.828 1 98.19 14 GLN B O 1
ATOM 2380 N N . ASP B 1 15 ? -1.597 22.938 18.359 1 98.12 15 ASP B N 1
ATOM 2381 C CA . ASP B 1 15 ? -1.232 24.344 18.266 1 98.12 15 ASP B CA 1
ATOM 2382 C C . ASP B 1 15 ? -0.386 24.625 17.031 1 98.12 15 ASP B C 1
ATOM 2384 O O . ASP B 1 15 ? -0.507 25.688 16.406 1 98.12 15 ASP B O 1
ATOM 2388 N N . ASN B 1 16 ? 0.449 23.656 16.656 1 98.62 16 ASN B N 1
ATOM 2389 C CA . ASN B 1 16 ? 1.499 23.969 15.688 1 98.62 16 ASN B CA 1
ATOM 2390 C C . ASN B 1 16 ? 1.289 23.234 14.367 1 98.62 16 ASN B C 1
ATOM 2392 O O . ASN B 1 16 ? 1.9 23.578 13.359 1 98.62 16 ASN B O 1
ATOM 2396 N N . GLY B 1 17 ? 0.453 22.172 14.344 1 98.75 17 GLY B N 1
ATOM 2397 C CA . GLY B 1 17 ? 0.119 21.469 13.117 1 98.75 17 GLY B CA 1
ATOM 2398 C C . GLY B 1 17 ? 1.172 20.453 12.711 1 98.75 17 GLY B C 1
ATOM 2399 O O . GLY B 1 17 ? 1.154 19.953 11.578 1 98.75 17 GLY B O 1
ATOM 2400 N N . TYR B 1 18 ? 2.164 20.234 13.539 1 98.88 18 TYR B N 1
ATOM 2401 C CA . TYR B 1 18 ? 3.15 19.172 13.367 1 98.88 18 TYR B CA 1
ATOM 2402 C C . TYR B 1 18 ? 3.723 18.734 14.711 1 98.88 18 TYR B C 1
ATOM 2404 O O . TYR B 1 18 ? 3.566 19.438 15.711 1 98.88 18 TYR B O 1
ATOM 2412 N N . LEU B 1 19 ? 4.344 17.562 14.727 1 98.88 19 LEU B N 1
ATOM 2413 C CA . LEU B 1 19 ? 4.938 17 15.938 1 98.88 19 LEU B CA 1
ATOM 2414 C C . LEU B 1 19 ? 6.039 16 15.594 1 98.88 19 LEU B C 1
ATOM 2416 O O . LEU B 1 19 ? 5.855 15.141 14.734 1 98.88 19 LEU B O 1
ATOM 2420 N N . ILE B 1 20 ? 7.176 16.172 16.203 1 98.75 20 ILE B N 1
ATOM 2421 C CA . ILE B 1 20 ? 8.258 15.203 16.094 1 98.75 20 ILE B CA 1
ATOM 2422 C C . ILE B 1 20 ? 8.164 14.18 17.219 1 98.75 20 ILE B C 1
ATOM 2424 O O . ILE B 1 20 ? 8.07 14.555 18.391 1 98.75 20 ILE B O 1
ATOM 2428 N N . VAL B 1 21 ? 8.062 12.984 16.875 1 98.62 21 VAL B N 1
ATOM 2429 C CA . VAL B 1 21 ? 8.016 11.906 17.844 1 98.62 21 VAL B CA 1
ATOM 2430 C C . VAL B 1 21 ? 9.211 10.984 17.656 1 98.62 21 VAL B C 1
ATOM 2432 O O . VAL B 1 21 ? 9.469 10.516 16.547 1 98.62 21 VAL B O 1
ATOM 2435 N N . GLU B 1 22 ? 9.945 10.695 18.734 1 97 22 GLU B N 1
ATOM 2436 C CA . GLU B 1 22 ? 11.117 9.82 18.672 1 97 22 GLU B CA 1
ATOM 2437 C C . GLU B 1 22 ? 10.75 8.383 19.016 1 97 22 GLU B C 1
ATOM 2439 O O . GLU B 1 22 ? 9.648 8.117 19.516 1 97 22 GLU B O 1
ATOM 2444 N N . ASP B 1 23 ? 11.562 7.504 18.688 1 95.88 23 ASP B N 1
ATOM 2445 C CA . ASP B 1 23 ? 11.523 6.105 19.109 1 95.88 23 ASP B CA 1
ATOM 2446 C C . ASP B 1 23 ? 10.234 5.426 18.641 1 95.88 23 ASP B C 1
ATOM 2448 O O . ASP B 1 23 ? 9.562 4.758 19.422 1 95.88 23 ASP B O 1
ATOM 2452 N N . ILE B 1 24 ? 9.883 5.66 17.453 1 98.25 24 ILE B N 1
ATOM 2453 C CA . ILE B 1 24 ? 8.711 5.02 16.859 1 98.25 24 ILE B CA 1
ATOM 2454 C C . ILE B 1 24 ? 9.133 3.736 16.156 1 98.25 24 ILE B C 1
ATOM 2456 O O . ILE B 1 24 ? 8.453 2.715 16.25 1 98.25 24 ILE B O 1
ATOM 2460 N N . PHE B 1 25 ? 10.234 3.773 15.453 1 98.38 25 PHE B N 1
ATOM 2461 C CA . PHE B 1 25 ? 10.664 2.648 14.625 1 98.38 25 PHE B CA 1
ATOM 2462 C C . PHE B 1 25 ? 11.938 2.021 15.188 1 98.38 25 PHE B C 1
ATOM 2464 O O . PHE B 1 25 ? 12.797 2.723 15.719 1 98.38 25 PHE B O 1
ATOM 2471 N N . ASP B 1 26 ? 12.094 0.718 15.094 1 97.19 26 ASP B N 1
ATOM 2472 C CA . ASP B 1 26 ? 13.375 0.042 15.297 1 97.19 26 ASP B CA 1
ATOM 2473 C C . ASP B 1 26 ? 14.367 0.414 14.195 1 97.19 26 ASP B C 1
ATOM 2475 O O . ASP B 1 26 ? 14.109 0.183 13.016 1 97.19 26 ASP B O 1
ATOM 2479 N N . ALA B 1 27 ? 15.492 0.943 14.57 1 96.5 27 ALA B N 1
ATOM 2480 C CA . ALA B 1 27 ? 16.5 1.387 13.617 1 96.5 27 ALA B CA 1
ATOM 2481 C C . ALA B 1 27 ? 16.922 0.249 12.695 1 96.5 27 ALA B C 1
ATOM 2483 O O . ALA B 1 27 ? 17.281 0.484 11.539 1 96.5 27 ALA B O 1
ATOM 2484 N N . ARG B 1 28 ? 16.875 -0.953 13.156 1 96.38 28 ARG B N 1
ATOM 2485 C CA . ARG B 1 28 ? 17.266 -2.102 12.344 1 96.38 28 ARG B CA 1
ATOM 2486 C C . ARG B 1 28 ? 16.359 -2.256 11.133 1 96.38 28 ARG B C 1
ATOM 2488 O O . ARG B 1 28 ? 16.797 -2.711 10.07 1 96.38 28 ARG B O 1
ATOM 2495 N N . HIS B 1 29 ? 15.062 -1.947 11.312 1 96.56 29 HIS B N 1
ATOM 2496 C CA . HIS B 1 29 ? 14.125 -2.037 10.195 1 96.56 29 HIS B CA 1
ATOM 2497 C C . HIS B 1 29 ? 14.453 -1.014 9.117 1 96.56 29 HIS B C 1
ATOM 2499 O O . HIS B 1 29 ? 14.297 -1.291 7.926 1 96.56 29 HIS B O 1
ATOM 2505 N N . LEU B 1 30 ? 14.891 0.161 9.508 1 98.38 30 LEU B N 1
ATOM 2506 C CA . LEU B 1 30 ? 15.312 1.179 8.555 1 98.38 30 LEU B CA 1
ATOM 2507 C C . LEU B 1 30 ? 16.562 0.727 7.797 1 98.38 30 LEU B C 1
ATOM 2509 O O . LEU B 1 30 ? 16.625 0.84 6.57 1 98.38 30 LEU B O 1
ATOM 2513 N N . ASP B 1 31 ? 17.516 0.145 8.531 1 98.31 31 ASP B N 1
ATOM 2514 C CA . ASP B 1 31 ? 18.75 -0.313 7.914 1 98.31 31 ASP B CA 1
ATOM 2515 C C . ASP B 1 31 ? 18.484 -1.442 6.922 1 98.31 31 ASP B C 1
ATOM 2517 O O . ASP B 1 31 ? 19.078 -1.474 5.84 1 98.31 31 ASP B O 1
ATOM 2521 N N . GLU B 1 32 ? 17.625 -2.336 7.312 1 97.56 32 GLU B N 1
ATOM 2522 C CA . GLU B 1 32 ? 17.281 -3.438 6.414 1 97.56 32 GLU B CA 1
ATOM 2523 C C . GLU B 1 32 ? 16.703 -2.918 5.098 1 97.56 32 GLU B C 1
ATOM 2525 O O . GLU B 1 32 ? 17.016 -3.449 4.027 1 97.56 32 GLU B O 1
ATOM 2530 N N . THR B 1 33 ? 15.844 -1.935 5.172 1 98.38 33 THR B N 1
ATOM 2531 C CA . THR B 1 33 ? 15.273 -1.339 3.973 1 98.38 33 THR B CA 1
ATOM 2532 C C . THR B 1 33 ? 16.359 -0.666 3.133 1 98.38 33 THR B C 1
ATOM 2534 O O . THR B 1 33 ? 16.391 -0.835 1.912 1 98.38 33 THR B O 1
ATOM 2537 N N . LEU B 1 34 ? 17.281 0.062 3.775 1 98.62 34 LEU B N 1
ATOM 2538 C CA . LEU B 1 34 ? 18.375 0.697 3.064 1 98.62 34 LEU B CA 1
ATOM 2539 C C . LEU B 1 34 ? 19.281 -0.348 2.416 1 98.62 34 LEU B C 1
ATOM 2541 O O . LEU B 1 34 ? 19.828 -0.114 1.339 1 98.62 34 LEU B O 1
ATOM 2545 N N . GLU B 1 35 ? 19.469 -1.452 3.102 1 98.62 35 GLU B N 1
ATOM 2546 C CA . GLU B 1 35 ? 20.234 -2.541 2.52 1 98.62 35 GLU B CA 1
ATOM 2547 C C . GLU B 1 35 ? 19.609 -3.039 1.222 1 98.62 35 GLU B C 1
ATOM 2549 O O . GLU B 1 35 ? 20.312 -3.324 0.252 1 98.62 35 GLU B O 1
ATOM 2554 N N . HIS B 1 36 ? 18.312 -3.156 1.227 1 98.69 36 HIS B N 1
ATOM 2555 C CA . HIS B 1 36 ? 17.625 -3.57 0.007 1 98.69 36 HIS B CA 1
ATOM 2556 C C . HIS B 1 36 ? 17.75 -2.508 -1.081 1 98.69 36 HIS B C 1
ATOM 2558 O O . HIS B 1 36 ? 17.859 -2.836 -2.266 1 98.69 36 HIS B O 1
ATOM 2564 N N . PHE B 1 37 ? 17.703 -1.193 -0.696 1 98.69 37 PHE B N 1
ATOM 2565 C CA . PHE B 1 37 ? 18 -0.124 -1.645 1 98.69 37 PHE B CA 1
ATOM 2566 C C . PHE B 1 37 ? 19.359 -0.332 -2.297 1 98.69 37 PHE B C 1
ATOM 2568 O O . PHE B 1 37 ? 19.453 -0.405 -3.523 1 98.69 37 PHE B O 1
ATOM 2575 N N . ASN B 1 38 ? 20.297 -0.484 -1.453 1 98.81 38 ASN B N 1
ATOM 2576 C CA . ASN B 1 38 ? 21.656 -0.605 -1.944 1 98.81 38 ASN B CA 1
ATOM 2577 C C . ASN B 1 38 ? 21.844 -1.85 -2.811 1 98.81 38 ASN B C 1
ATOM 2579 O O . ASN B 1 38 ? 22.5 -1.8 -3.848 1 98.81 38 ASN B O 1
ATOM 2583 N N . LEU B 1 39 ? 21.281 -2.934 -2.354 1 98.75 39 LEU B N 1
ATOM 2584 C CA . LEU B 1 39 ? 21.359 -4.172 -3.117 1 98.75 39 LEU B CA 1
ATOM 2585 C C . LEU B 1 39 ? 20.797 -3.984 -4.52 1 98.75 39 LEU B C 1
ATOM 2587 O O . LEU B 1 39 ? 21.375 -4.469 -5.496 1 98.75 39 LEU B O 1
ATOM 2591 N N . SER B 1 40 ? 19.688 -3.311 -4.664 1 98.69 40 SER B N 1
ATOM 2592 C CA . SER B 1 40 ? 19.031 -3.094 -5.949 1 98.69 40 SER B CA 1
ATOM 2593 C C . SER B 1 40 ? 19.922 -2.299 -6.898 1 98.69 40 SER B C 1
ATOM 2595 O O . SER B 1 40 ? 20.047 -2.648 -8.07 1 98.69 40 SER B O 1
ATOM 2597 N N . PHE B 1 41 ? 20.5 -1.244 -6.398 1 98.88 41 PHE B N 1
ATOM 2598 C CA . PHE B 1 41 ? 21.406 -0.457 -7.219 1 98.88 41 PHE B CA 1
ATOM 2599 C C . PHE B 1 41 ? 22.672 -1.254 -7.555 1 98.88 41 PHE B C 1
ATOM 2601 O O . PHE B 1 41 ? 23.141 -1.222 -8.688 1 98.88 41 PHE B O 1
ATOM 2608 N N . ALA B 1 42 ? 23.188 -1.953 -6.57 1 98.88 42 ALA B N 1
ATOM 2609 C CA . ALA B 1 42 ? 24.375 -2.779 -6.785 1 98.88 42 ALA B CA 1
ATOM 2610 C C . ALA B 1 42 ? 24.141 -3.812 -7.879 1 98.88 42 ALA B C 1
ATOM 2612 O O . ALA B 1 42 ? 24.984 -4.02 -8.742 1 98.88 42 ALA B O 1
ATOM 2613 N N . GLN B 1 43 ? 23.031 -4.457 -7.844 1 98.88 43 GLN B N 1
ATOM 2614 C CA . GLN B 1 43 ? 22.719 -5.5 -8.812 1 98.88 43 GLN B CA 1
ATOM 2615 C C . GLN B 1 43 ? 22.609 -4.926 -10.227 1 98.88 43 GLN B C 1
ATOM 2617 O O . GLN B 1 43 ? 23.016 -5.574 -11.195 1 98.88 43 GLN B O 1
ATOM 2622 N N . GLN B 1 44 ? 22.062 -3.709 -10.375 1 98.88 44 GLN B N 1
ATOM 2623 C CA . GLN B 1 44 ? 22.016 -3.064 -11.68 1 98.88 44 GLN B CA 1
ATOM 2624 C C . GLN B 1 44 ? 23.406 -2.701 -12.172 1 98.88 44 GLN B C 1
ATOM 2626 O O . GLN B 1 44 ? 23.719 -2.869 -13.352 1 98.88 44 GLN B O 1
ATOM 2631 N N . LEU B 1 45 ? 24.234 -2.189 -11.242 1 98.88 45 LEU B N 1
ATOM 2632 C CA . LEU B 1 45 ? 25.609 -1.865 -11.609 1 98.88 45 LEU B CA 1
ATOM 2633 C C . LEU B 1 45 ? 26.359 -3.115 -12.055 1 98.88 45 LEU B C 1
ATOM 2635 O O . LEU B 1 45 ? 27.078 -3.09 -13.055 1 98.88 45 LEU B O 1
ATOM 2639 N N . GLN B 1 46 ? 26.156 -4.164 -11.312 1 98.75 46 GLN B N 1
ATOM 2640 C CA . GLN B 1 46 ? 26.781 -5.43 -11.688 1 98.75 46 GLN B CA 1
ATOM 2641 C C . GLN B 1 46 ? 26.344 -5.867 -13.078 1 98.75 46 GLN B C 1
ATOM 2643 O O . GLN B 1 46 ? 27.156 -6.297 -13.891 1 98.75 46 GLN B O 1
ATOM 2648 N N . ARG B 1 47 ? 25.062 -5.797 -13.352 1 98.38 47 ARG B N 1
ATOM 2649 C CA . ARG B 1 47 ? 24.516 -6.164 -14.656 1 98.38 47 ARG B CA 1
ATOM 2650 C C . ARG B 1 47 ? 25.188 -5.363 -15.773 1 98.38 47 ARG B C 1
ATOM 2652 O O . ARG B 1 47 ? 25.406 -5.887 -16.859 1 98.38 47 ARG B O 1
ATOM 2659 N N . LEU B 1 48 ? 25.547 -4.113 -15.492 1 98.25 48 LEU B N 1
ATOM 2660 C CA . LEU B 1 48 ? 26.141 -3.219 -16.484 1 98.25 48 LEU B CA 1
ATOM 2661 C C . LEU B 1 48 ? 27.656 -3.383 -16.531 1 98.25 48 LEU B C 1
ATOM 2663 O O . LEU B 1 48 ? 28.328 -2.729 -17.344 1 98.25 48 LEU B O 1
ATOM 2667 N N . GLY B 1 49 ? 28.203 -4.25 -15.672 1 98.31 49 GLY B N 1
ATOM 2668 C CA . GLY B 1 49 ? 29.656 -4.43 -15.602 1 98.31 49 GLY B CA 1
ATOM 2669 C C . GLY B 1 49 ? 30.375 -3.246 -14.977 1 98.31 49 GLY B C 1
ATOM 2670 O O . GLY B 1 49 ? 31.516 -2.967 -15.305 1 98.31 49 GLY B O 1
ATOM 2671 N N . LEU B 1 50 ? 29.672 -2.5 -14.156 1 98.62 50 LEU B N 1
ATOM 2672 C CA . LEU B 1 50 ? 30.25 -1.336 -13.484 1 98.62 50 LEU B CA 1
ATOM 2673 C C . LEU B 1 50 ? 30.672 -1.677 -12.062 1 98.62 50 LEU B C 1
ATOM 2675 O O . LEU B 1 50 ? 30.125 -2.602 -11.453 1 98.62 50 LEU B O 1
ATOM 2679 N N . PRO B 1 51 ? 31.609 -0.934 -11.477 1 98.56 51 PRO B N 1
ATOM 2680 C CA . PRO B 1 51 ? 32.031 -1.198 -10.094 1 98.56 51 PRO B CA 1
ATOM 2681 C C . PRO B 1 51 ? 30.922 -0.931 -9.078 1 98.56 51 PRO B C 1
ATOM 2683 O O . PRO B 1 51 ? 30.125 -0.001 -9.25 1 98.56 51 PRO B O 1
ATOM 2686 N N . VAL B 1 52 ? 30.922 -1.706 -8.148 1 98.81 52 VAL B N 1
ATOM 2687 C CA . VAL B 1 52 ? 30 -1.541 -7.039 1 98.81 52 VAL B CA 1
ATOM 2688 C C . VAL B 1 52 ? 30.75 -1.016 -5.816 1 98.81 52 VAL B C 1
ATOM 2690 O O . VAL B 1 52 ? 31.719 -1.618 -5.371 1 98.81 52 VAL B O 1
ATOM 2693 N N . ALA B 1 53 ? 30.266 0.077 -5.309 1 98.56 53 ALA B N 1
ATOM 2694 C CA . ALA B 1 53 ? 30.875 0.664 -4.121 1 98.56 53 ALA B CA 1
ATOM 2695 C C . ALA B 1 53 ? 30.609 -0.19 -2.885 1 98.56 53 ALA B C 1
ATOM 2697 O O . ALA B 1 53 ? 29.516 -0.74 -2.73 1 98.56 53 ALA B O 1
ATOM 2698 N N . THR B 1 54 ? 31.641 -0.253 -2.049 1 96.81 54 THR B N 1
ATOM 2699 C CA . THR B 1 54 ? 31.547 -0.938 -0.765 1 96.81 54 THR B CA 1
ATOM 2700 C C . THR B 1 54 ? 31.844 0.022 0.384 1 96.81 54 THR B C 1
ATOM 2702 O O . THR B 1 54 ? 32.156 1.189 0.156 1 96.81 54 THR B O 1
ATOM 2705 N N . GLY B 1 55 ? 31.672 -0.426 1.672 1 96.75 55 GLY B N 1
ATOM 2706 C CA . GLY B 1 55 ? 31.859 0.44 2.824 1 96.75 55 GLY B CA 1
ATOM 2707 C C . GLY B 1 55 ? 30.609 0.617 3.652 1 96.75 55 GLY B C 1
ATOM 2708 O O . GLY B 1 55 ? 29.719 -0.242 3.637 1 96.75 55 GLY B O 1
ATOM 2709 N N . PRO B 1 56 ? 30.609 1.708 4.383 1 97.69 56 PRO B N 1
ATOM 2710 C CA . PRO B 1 56 ? 29.406 1.962 5.172 1 97.69 56 PRO B CA 1
ATOM 2711 C C . PRO B 1 56 ? 28.141 2.064 4.312 1 97.69 56 PRO B C 1
ATOM 2713 O O . PRO B 1 56 ? 28.188 2.633 3.217 1 97.69 56 PRO B O 1
ATOM 2716 N N . LEU B 1 57 ? 27.062 1.619 4.762 1 97.88 57 LEU B N 1
ATOM 2717 C CA . LEU B 1 57 ? 25.844 1.357 4.004 1 97.88 57 LEU B CA 1
ATOM 2718 C C . LEU B 1 57 ? 25.375 2.613 3.275 1 97.88 57 LEU B C 1
ATOM 2720 O O . LEU B 1 57 ? 25.172 2.594 2.059 1 97.88 57 LEU B O 1
ATOM 2724 N N . VAL B 1 58 ? 25.203 3.729 3.982 1 97.94 58 VAL B N 1
ATOM 2725 C CA . VAL B 1 58 ? 24.641 4.945 3.404 1 97.94 58 VAL B CA 1
ATOM 2726 C C . VAL B 1 58 ? 25.609 5.512 2.359 1 97.94 58 VAL B C 1
ATOM 2728 O O . VAL B 1 58 ? 25.172 5.973 1.299 1 97.94 58 VAL B O 1
ATOM 2731 N N . ASP B 1 59 ? 26.906 5.449 2.639 1 97.94 59 ASP B N 1
ATOM 2732 C CA . ASP B 1 59 ? 27.906 5.941 1.703 1 97.94 59 ASP B CA 1
ATOM 2733 C C . ASP B 1 59 ? 27.953 5.09 0.438 1 97.94 59 ASP B C 1
ATOM 2735 O O . ASP B 1 59 ? 27.984 5.617 -0.674 1 97.94 59 ASP B O 1
ATOM 2739 N N . ALA B 1 60 ? 27.938 3.828 0.678 1 98.69 60 ALA B N 1
ATOM 2740 C CA . ALA B 1 60 ? 27.953 2.916 -0.462 1 98.69 60 ALA B CA 1
ATOM 2741 C C . ALA B 1 60 ? 26.703 3.102 -1.322 1 98.69 60 ALA B C 1
ATOM 2743 O O . ALA B 1 60 ? 26.797 3.143 -2.553 1 98.69 60 ALA B O 1
ATOM 2744 N N . LEU B 1 61 ? 25.562 3.16 -0.693 1 98.81 61 LEU B N 1
ATOM 2745 C CA . LEU B 1 61 ? 24.328 3.4 -1.413 1 98.81 61 LEU B CA 1
ATOM 2746 C C . LEU B 1 61 ? 24.406 4.688 -2.229 1 98.81 61 LEU B C 1
ATOM 2748 O O . LEU B 1 61 ? 24.062 4.699 -3.412 1 98.81 61 LEU B O 1
ATOM 2752 N N . HIS B 1 62 ? 24.844 5.781 -1.591 1 98.75 62 HIS B N 1
ATOM 2753 C CA . HIS B 1 62 ? 25 7.07 -2.256 1 98.75 62 HIS B CA 1
ATOM 2754 C C . HIS B 1 62 ? 25.891 6.953 -3.486 1 98.75 62 HIS B C 1
ATOM 2756 O O . HIS B 1 62 ? 25.547 7.445 -4.562 1 98.75 62 HIS B O 1
ATOM 2762 N N . ASP B 1 63 ? 27.016 6.301 -3.363 1 98.81 63 ASP B N 1
ATOM 2763 C CA . ASP B 1 63 ? 27.969 6.113 -4.453 1 98.81 63 ASP B CA 1
ATOM 2764 C C . ASP B 1 63 ? 27.359 5.262 -5.57 1 98.81 63 ASP B C 1
ATOM 2766 O O . ASP B 1 63 ? 27.516 5.574 -6.754 1 98.81 63 ASP B O 1
ATOM 2770 N N . ASN B 1 64 ? 26.719 4.199 -5.211 1 98.94 64 ASN B N 1
ATOM 2771 C CA . ASN B 1 64 ? 26.109 3.312 -6.199 1 98.94 64 ASN B CA 1
ATOM 2772 C C . ASN B 1 64 ? 25 4.012 -6.973 1 98.94 64 ASN B C 1
ATOM 2774 O O . ASN B 1 64 ? 24.859 3.828 -8.188 1 98.94 64 ASN B O 1
ATOM 2778 N N . MET B 1 65 ? 24.234 4.797 -6.27 1 98.75 65 MET B N 1
ATOM 2779 C CA . MET B 1 65 ? 23.188 5.59 -6.922 1 98.75 65 MET B CA 1
ATOM 2780 C C . MET B 1 65 ? 23.797 6.578 -7.91 1 98.75 65 MET B C 1
ATOM 2782 O O . MET B 1 65 ? 23.344 6.695 -9.047 1 98.75 65 MET B O 1
ATOM 2786 N N . ALA B 1 66 ? 24.844 7.254 -7.465 1 98.5 66 ALA B N 1
ATOM 2787 C CA . ALA B 1 66 ? 25.516 8.219 -8.336 1 98.5 66 ALA B CA 1
ATOM 2788 C C . ALA B 1 66 ? 26.078 7.539 -9.57 1 98.5 66 ALA B C 1
ATOM 2790 O O . ALA B 1 66 ? 25.984 8.07 -10.68 1 98.5 66 ALA B O 1
ATOM 2791 N N . SER B 1 67 ? 26.688 6.41 -9.328 1 98.75 67 SER B N 1
ATOM 2792 C CA . SER B 1 67 ? 27.25 5.66 -10.438 1 98.75 67 SER B CA 1
ATOM 2793 C C . SER B 1 67 ? 26.188 5.262 -11.445 1 98.75 67 SER B C 1
ATOM 2795 O O . SER B 1 67 ? 26.375 5.414 -12.656 1 98.75 67 SER B O 1
ATOM 2797 N N . LEU B 1 68 ? 25.031 4.758 -10.984 1 98.75 68 LEU B N 1
ATOM 2798 C CA . LEU B 1 68 ? 23.969 4.34 -11.891 1 98.75 68 LEU B CA 1
ATOM 2799 C C . LEU B 1 68 ? 23.359 5.543 -12.602 1 98.75 68 LEU B C 1
ATOM 2801 O O . LEU B 1 68 ? 23.047 5.473 -13.789 1 98.75 68 LEU B O 1
ATOM 2805 N N . LEU B 1 69 ? 23.172 6.633 -11.852 1 98.12 69 LEU B N 1
ATOM 2806 C CA . LEU B 1 69 ? 22.672 7.863 -12.461 1 98.12 69 LEU B CA 1
ATOM 2807 C C . LEU B 1 69 ? 23.562 8.297 -13.617 1 98.12 69 LEU B C 1
ATOM 2809 O O . LEU B 1 69 ? 23.078 8.68 -14.68 1 98.12 69 LEU B O 1
ATOM 2813 N N . GLY B 1 70 ? 24.844 8.219 -13.391 1 97.62 70 GLY B N 1
ATOM 2814 C CA . GLY B 1 70 ? 25.797 8.578 -14.43 1 97.62 70 GLY B CA 1
ATOM 2815 C C . GLY B 1 70 ? 25.766 7.641 -15.625 1 97.62 70 GLY B C 1
ATOM 2816 O O . GLY B 1 70 ? 26.031 8.055 -16.75 1 97.62 70 GLY B O 1
ATOM 2817 N N . ALA B 1 71 ? 25.406 6.414 -15.391 1 98.31 71 ALA B N 1
ATOM 2818 C CA . ALA B 1 71 ? 25.422 5.398 -16.438 1 98.31 71 ALA B CA 1
ATOM 2819 C C . ALA B 1 71 ? 24.141 5.453 -17.281 1 98.31 71 ALA B C 1
ATOM 2821 O O . ALA B 1 71 ? 24.188 5.301 -18.5 1 98.31 71 ALA B O 1
ATOM 2822 N N . SER B 1 72 ? 23 5.629 -16.688 1 97.94 72 SER B N 1
ATOM 2823 C CA . SER B 1 72 ? 21.688 5.625 -17.344 1 97.94 72 SER B CA 1
ATOM 2824 C C . SER B 1 72 ? 20.625 6.273 -16.469 1 97.94 72 SER B C 1
ATOM 2826 O O . SER B 1 72 ? 20.188 5.688 -15.477 1 97.94 72 SER B O 1
ATOM 2828 N N . ILE B 1 73 ? 20.141 7.418 -16.906 1 97.06 73 ILE B N 1
ATOM 2829 C CA . ILE B 1 73 ? 19.125 8.141 -16.156 1 97.06 73 ILE B CA 1
ATOM 2830 C C . ILE B 1 73 ? 17.828 7.328 -16.109 1 97.06 73 ILE B C 1
ATOM 2832 O O . ILE B 1 73 ? 17.234 7.133 -15.055 1 97.06 73 ILE B O 1
ATOM 2836 N N . PRO B 1 74 ? 17.391 6.719 -17.266 1 96.69 74 PRO B N 1
ATOM 2837 C CA . PRO B 1 74 ? 16.156 5.926 -17.219 1 96.69 74 PRO B CA 1
ATOM 2838 C C . PRO B 1 74 ? 16.266 4.73 -16.281 1 96.69 74 PRO B C 1
ATOM 2840 O O . PRO B 1 74 ? 15.32 4.426 -15.555 1 96.69 74 PRO B O 1
ATOM 2843 N N . LEU B 1 75 ? 17.391 4.07 -16.297 1 98.19 75 LEU B N 1
ATOM 2844 C CA . LEU B 1 75 ? 17.578 2.914 -15.43 1 98.19 75 LEU B CA 1
ATOM 2845 C C . LEU B 1 75 ? 17.625 3.338 -13.969 1 98.19 75 LEU B C 1
ATOM 2847 O O . LEU B 1 75 ? 17.062 2.652 -13.102 1 98.19 75 LEU B O 1
ATOM 2851 N N . TYR B 1 76 ? 18.344 4.473 -13.703 1 98.19 76 TYR B N 1
ATOM 2852 C CA . TYR B 1 76 ? 18.375 5.043 -12.359 1 98.19 76 TYR B CA 1
ATOM 2853 C C . TYR B 1 76 ? 16.969 5.301 -11.836 1 98.19 76 TYR B C 1
ATOM 2855 O O . TYR B 1 76 ? 16.625 4.883 -10.727 1 98.19 76 TYR B O 1
ATOM 2863 N N . LEU B 1 77 ? 16.141 5.875 -12.656 1 96.56 77 LEU B N 1
ATOM 2864 C CA . LEU B 1 77 ? 14.781 6.227 -12.25 1 96.56 77 LEU B CA 1
ATOM 2865 C C . LEU B 1 77 ? 13.922 4.977 -12.078 1 96.56 77 LEU B C 1
ATOM 2867 O O . LEU B 1 77 ? 13.102 4.902 -11.156 1 96.56 77 LEU B O 1
ATOM 2871 N N . ALA B 1 78 ? 14.078 4.016 -12.914 1 97.19 78 ALA B N 1
ATOM 2872 C CA . ALA B 1 78 ? 13.344 2.758 -12.789 1 97.19 78 ALA B CA 1
ATOM 2873 C C . ALA B 1 78 ? 13.695 2.047 -11.484 1 97.19 78 ALA B C 1
ATOM 2875 O O . ALA B 1 78 ? 12.812 1.516 -10.805 1 97.19 78 ALA B O 1
ATOM 2876 N N . THR B 1 79 ? 14.984 2.053 -11.148 1 98.44 79 THR B N 1
ATOM 2877 C CA . THR B 1 79 ? 15.445 1.402 -9.93 1 98.44 79 THR B CA 1
ATOM 2878 C C . THR B 1 79 ? 14.922 2.127 -8.695 1 98.44 79 THR B C 1
ATOM 2880 O O . THR B 1 79 ? 14.469 1.491 -7.738 1 98.44 79 THR B O 1
ATOM 2883 N N . LEU B 1 80 ? 14.977 3.436 -8.781 1 97.19 80 LEU B N 1
ATOM 2884 C CA . LEU B 1 80 ? 14.461 4.242 -7.68 1 97.19 80 LEU B CA 1
ATOM 2885 C C . LEU B 1 80 ? 12.969 4.008 -7.484 1 97.19 80 LEU B C 1
ATOM 2887 O O . LEU B 1 80 ? 12.5 3.869 -6.355 1 97.19 80 LEU B O 1
ATOM 2891 N N . ARG B 1 81 ? 12.25 3.984 -8.539 1 95.75 81 ARG B N 1
ATOM 2892 C CA . ARG B 1 81 ? 10.82 3.723 -8.492 1 95.75 81 ARG B CA 1
ATOM 2893 C C . ARG B 1 81 ? 10.531 2.365 -7.855 1 95.75 81 ARG B C 1
ATOM 2895 O O . ARG B 1 81 ? 9.641 2.244 -7.012 1 95.75 81 ARG B O 1
ATOM 2902 N N . MET B 1 82 ? 11.273 1.409 -8.312 1 97.31 82 MET B N 1
ATOM 2903 C CA . MET B 1 82 ? 11.117 0.078 -7.73 1 97.31 82 MET B CA 1
ATOM 2904 C C . MET B 1 82 ? 11.398 0.102 -6.23 1 97.31 82 MET B C 1
ATOM 2906 O O . MET B 1 82 ? 10.664 -0.502 -5.449 1 97.31 82 MET B O 1
ATOM 2910 N N . CYS B 1 83 ? 12.398 0.827 -5.746 1 98 83 CYS B N 1
ATOM 2911 C CA . CYS B 1 83 ? 12.773 0.896 -4.34 1 98 83 CYS B CA 1
ATOM 2912 C C . CYS B 1 83 ? 11.656 1.487 -3.5 1 98 83 CYS B C 1
ATOM 2914 O O . CYS B 1 83 ? 11.453 1.086 -2.352 1 98 83 CYS B O 1
ATOM 2916 N N . SER B 1 84 ? 10.898 2.406 -4.082 1 96.62 84 SER B N 1
ATOM 2917 C CA . SER B 1 84 ? 9.812 3.039 -3.348 1 96.62 84 SER B CA 1
ATOM 2918 C C . SER B 1 84 ? 8.695 2.041 -3.037 1 96.62 84 SER B C 1
ATOM 2920 O O . SER B 1 84 ? 7.805 2.328 -2.238 1 96.62 84 SER B O 1
ATOM 2922 N N . LYS B 1 85 ? 8.773 0.879 -3.574 1 96.88 85 LYS B N 1
ATOM 2923 C CA . LYS B 1 85 ? 7.715 -0.119 -3.441 1 96.88 85 LYS B CA 1
ATOM 2924 C C . LYS B 1 85 ? 8.195 -1.326 -2.641 1 96.88 85 LYS B C 1
ATOM 2926 O O . LYS B 1 85 ? 7.504 -2.344 -2.568 1 96.88 85 LYS B O 1
ATOM 2931 N N . LEU B 1 86 ? 9.352 -1.257 -2.062 1 98.25 86 LEU B N 1
ATOM 2932 C CA . LEU B 1 86 ? 9.914 -2.354 -1.28 1 98.25 86 LEU B CA 1
ATOM 2933 C C . LEU B 1 86 ? 9.062 -2.629 -0.044 1 98.25 86 LEU B C 1
ATOM 2935 O O . LEU B 1 86 ? 8.492 -1.704 0.541 1 98.25 86 LEU B O 1
ATOM 2939 N N . HIS B 1 87 ? 9.008 -3.869 0.348 1 98.12 87 HIS B N 1
ATOM 2940 C CA . HIS B 1 87 ? 8.305 -4.332 1.539 1 98.12 87 HIS B CA 1
ATOM 2941 C C . HIS B 1 87 ? 8.656 -3.479 2.754 1 98.12 87 HIS B C 1
ATOM 2943 O O . HIS B 1 87 ? 7.781 -3.131 3.547 1 98.12 87 HIS B O 1
ATOM 2949 N N . GLY B 1 88 ? 9.898 -3.154 2.924 1 98.06 88 GLY B N 1
ATOM 2950 C CA . GLY B 1 88 ? 10.352 -2.398 4.082 1 98.06 88 GLY B CA 1
ATOM 2951 C C . GLY B 1 88 ? 9.703 -1.032 4.195 1 98.06 88 GLY B C 1
ATOM 2952 O O . GLY B 1 88 ? 9.508 -0.525 5.301 1 98.06 88 GLY B O 1
ATOM 2953 N N . VAL B 1 89 ? 9.391 -0.398 3.051 1 98.25 89 VAL B N 1
ATOM 2954 C CA . VAL B 1 89 ? 8.727 0.9 3.033 1 98.25 89 VAL B CA 1
ATOM 2955 C C . VAL B 1 89 ? 7.312 0.763 3.596 1 98.25 89 VAL B C 1
ATOM 2957 O O . VAL B 1 89 ? 6.906 1.533 4.469 1 98.25 89 VAL B O 1
ATOM 2960 N N . TYR B 1 90 ? 6.582 -0.231 3.229 1 97.62 90 TYR B N 1
ATOM 2961 C CA . TYR B 1 90 ? 5.211 -0.45 3.678 1 97.62 90 TYR B CA 1
ATOM 2962 C C . TYR B 1 90 ? 5.18 -0.921 5.129 1 97.62 90 TYR B C 1
ATOM 2964 O O . TYR B 1 90 ? 4.242 -0.613 5.867 1 97.62 90 TYR B O 1
ATOM 2972 N N . ARG B 1 91 ? 6.184 -1.658 5.477 1 97.5 91 ARG B N 1
ATOM 2973 C CA . ARG B 1 91 ? 6.305 -2.074 6.867 1 97.5 91 ARG B CA 1
ATOM 2974 C C . ARG B 1 91 ? 6.359 -0.867 7.797 1 97.5 91 ARG B C 1
ATOM 2976 O O . ARG B 1 91 ? 5.738 -0.866 8.859 1 97.5 91 ARG B O 1
ATOM 2983 N N . LEU B 1 92 ? 7.07 0.149 7.41 1 97.69 92 LEU B N 1
ATOM 2984 C CA . LEU B 1 92 ? 7.148 1.364 8.211 1 97.69 92 LEU B CA 1
ATOM 2985 C C . LEU B 1 92 ? 5.777 2.018 8.344 1 97.69 92 LEU B C 1
ATOM 2987 O O . LEU B 1 92 ? 5.402 2.461 9.438 1 97.69 92 LEU B O 1
ATOM 2991 N N . MET B 1 93 ? 5.016 2.021 7.281 1 97.06 93 MET B N 1
ATOM 2992 C CA . MET B 1 93 ? 3.711 2.672 7.254 1 97.06 93 MET B CA 1
ATOM 2993 C C . MET B 1 93 ? 2.729 1.964 8.18 1 97.06 93 MET B C 1
ATOM 2995 O O . MET B 1 93 ? 1.807 2.588 8.711 1 97.06 93 MET B O 1
ATOM 2999 N N . THR B 1 94 ? 2.979 0.665 8.391 1 97.25 94 THR B N 1
ATOM 3000 C CA . THR B 1 94 ? 2.004 -0.099 9.156 1 97.25 94 THR B CA 1
ATOM 3001 C C . THR B 1 94 ? 2.531 -0.385 10.562 1 97.25 94 THR B C 1
ATOM 3003 O O . THR B 1 94 ? 1.964 -1.204 11.289 1 97.25 94 THR B O 1
ATOM 3006 N N . GLU B 1 95 ? 3.625 0.223 10.914 1 97.56 95 GLU B N 1
ATOM 3007 C CA . GLU B 1 95 ? 4.211 0.036 12.234 1 97.56 95 GLU B CA 1
ATOM 3008 C C . GLU B 1 95 ? 3.201 0.34 13.336 1 97.56 95 GLU B C 1
ATOM 3010 O O . GLU B 1 95 ? 2.51 1.359 13.289 1 97.56 95 GLU B O 1
ATOM 3015 N N . GLU B 1 96 ? 3.104 -0.551 14.352 1 96.5 96 GLU B N 1
ATOM 3016 C CA . GLU B 1 96 ? 2.076 -0.465 15.383 1 96.5 96 GLU B CA 1
ATOM 3017 C C . GLU B 1 96 ? 2.236 0.805 16.219 1 96.5 96 GLU B C 1
ATOM 3019 O O . GLU B 1 96 ? 1.249 1.471 16.547 1 96.5 96 GLU B O 1
ATOM 3024 N N . ARG B 1 97 ? 3.424 1.175 16.609 1 97.88 97 ARG B N 1
ATOM 3025 C CA . ARG B 1 97 ? 3.645 2.369 17.406 1 97.88 97 ARG B CA 1
ATOM 3026 C C . ARG B 1 97 ? 3.25 3.629 16.641 1 97.88 97 ARG B C 1
ATOM 3028 O O . ARG B 1 97 ? 2.752 4.59 17.234 1 97.88 97 ARG B O 1
ATOM 3035 N N . LEU B 1 98 ? 3.506 3.639 15.344 1 98.5 98 LEU B N 1
ATOM 3036 C CA . LEU B 1 98 ? 3.064 4.758 14.523 1 98.5 98 LEU B CA 1
ATOM 3037 C C . LEU B 1 98 ? 1.542 4.859 14.508 1 98.5 98 LEU B C 1
ATOM 3039 O O . LEU B 1 98 ? 0.985 5.945 14.68 1 98.5 98 LEU B O 1
ATOM 3043 N N . ARG B 1 99 ? 0.9 3.725 14.281 1 98 99 ARG B N 1
ATOM 3044 C CA . ARG B 1 99 ? -0.559 3.682 14.297 1 98 99 ARG B CA 1
ATOM 3045 C C . ARG B 1 99 ? -1.109 4.234 15.609 1 98 99 ARG B C 1
ATOM 3047 O O . ARG B 1 99 ? -2.066 5.012 15.609 1 98 99 ARG B O 1
ATOM 3054 N N . GLN B 1 100 ? -0.513 3.824 16.703 1 98 100 GLN B N 1
ATOM 3055 C CA . GLN B 1 100 ? -0.966 4.258 18.016 1 98 100 GLN B CA 1
ATOM 3056 C C . GLN B 1 100 ? -0.756 5.758 18.203 1 98 100 GLN B C 1
ATOM 3058 O O . GLN B 1 100 ? -1.605 6.445 18.781 1 98 100 GLN B O 1
ATOM 3063 N N . ALA B 1 101 ? 0.393 6.25 17.766 1 98.56 101 ALA B N 1
ATOM 3064 C CA . ALA B 1 101 ? 0.642 7.688 17.844 1 98.56 101 ALA B CA 1
ATOM 3065 C C . ALA B 1 101 ? -0.414 8.469 17.078 1 98.56 101 ALA B C 1
ATOM 3067 O O . ALA B 1 101 ? -0.916 9.492 17.547 1 98.56 101 ALA B O 1
ATOM 3068 N N . CYS B 1 102 ? -0.759 8 15.898 1 98.44 102 CYS B N 1
ATOM 3069 C CA . CYS B 1 102 ? -1.779 8.656 15.086 1 98.44 102 CYS B CA 1
ATOM 3070 C C . CYS B 1 102 ? -3.148 8.555 15.742 1 98.44 102 CYS B C 1
ATOM 3072 O O . CYS B 1 102 ? -3.947 9.492 15.672 1 98.44 102 CYS B O 1
ATOM 3074 N N . ALA B 1 103 ? -3.387 7.41 16.375 1 98.12 103 ALA B N 1
ATOM 3075 C CA . ALA B 1 103 ? -4.641 7.242 17.109 1 98.12 103 ALA B CA 1
ATOM 3076 C C . ALA B 1 103 ? -4.75 8.25 18.25 1 98.12 103 ALA B C 1
ATOM 3078 O O . ALA B 1 103 ? -5.824 8.789 18.5 1 98.12 103 ALA B O 1
ATOM 3079 N N . ASP B 1 104 ? -3.645 8.469 18.953 1 98 104 ASP B N 1
ATOM 3080 C CA . ASP B 1 104 ? -3.617 9.453 20.031 1 98 104 ASP B CA 1
ATOM 3081 C C . ASP B 1 104 ? -3.982 10.844 19.516 1 98 104 ASP B C 1
ATOM 3083 O O . ASP B 1 104 ? -4.453 11.695 20.266 1 98 104 ASP B O 1
ATOM 3087 N N . LEU B 1 105 ? -3.77 11.062 18.203 1 98.12 105 LEU B N 1
ATOM 3088 C CA . LEU B 1 105 ? -4.07 12.359 17.594 1 98.12 105 LEU B CA 1
ATOM 3089 C C . LEU B 1 105 ? -5.445 12.344 16.938 1 98.12 105 LEU B C 1
ATOM 3091 O O . LEU B 1 105 ? -5.816 13.297 16.25 1 98.12 105 LEU B O 1
ATOM 3095 N N . GLY B 1 106 ? -6.148 11.25 17.047 1 96.75 106 GLY B N 1
ATOM 3096 C CA . GLY B 1 106 ? -7.555 11.273 16.672 1 96.75 106 GLY B CA 1
ATOM 3097 C C . GLY B 1 106 ? -7.891 10.336 15.531 1 96.75 106 GLY B C 1
ATOM 3098 O O . GLY B 1 106 ? -9.055 10.195 15.164 1 96.75 106 GLY B O 1
ATOM 3099 N N . ILE B 1 107 ? -6.887 9.695 14.93 1 98.19 107 ILE B N 1
ATOM 3100 C CA . ILE B 1 107 ? -7.16 8.773 13.836 1 98.19 107 ILE B CA 1
ATOM 3101 C C . ILE B 1 107 ? -7.773 7.484 14.383 1 98.19 107 ILE B C 1
ATOM 3103 O O . ILE B 1 107 ? -7.062 6.633 14.93 1 98.19 107 ILE B O 1
ATOM 3107 N N . ALA B 1 108 ? -9.023 7.297 14.164 1 97.44 108 ALA B N 1
ATOM 3108 C CA . ALA B 1 108 ? -9.75 6.168 14.75 1 97.44 108 ALA B CA 1
ATOM 3109 C C . ALA B 1 108 ? -9.773 4.98 13.789 1 97.44 108 ALA B C 1
ATOM 3111 O O . ALA B 1 108 ? -9.609 3.834 14.211 1 97.44 108 ALA B O 1
ATOM 3112 N N . THR B 1 109 ? -10.047 5.184 12.492 1 98.44 109 THR B N 1
ATOM 3113 C CA . THR B 1 109 ? -10.141 4.156 11.453 1 98.44 109 THR B CA 1
ATOM 3114 C C . THR B 1 109 ? -9.188 4.461 10.305 1 98.44 109 THR B C 1
ATOM 3116 O O . THR B 1 109 ? -9.609 4.934 9.25 1 98.44 109 THR B O 1
ATOM 3119 N N . PRO B 1 110 ? -7.93 4.129 10.531 1 98.38 110 PRO B N 1
ATOM 3120 C CA . PRO B 1 110 ? -6.883 4.543 9.594 1 98.38 110 PRO B CA 1
ATOM 3121 C C . PRO B 1 110 ? -6.98 3.822 8.25 1 98.38 110 PRO B C 1
ATOM 3123 O O . PRO B 1 110 ? -7.312 2.637 8.203 1 98.38 110 PRO B O 1
ATOM 3126 N N . LEU B 1 111 ? -6.684 4.555 7.164 1 97.62 111 LEU B N 1
ATOM 3127 C CA . LEU B 1 111 ? -6.605 4.027 5.805 1 97.62 111 LEU B CA 1
ATOM 3128 C C . LEU B 1 111 ? -5.547 4.773 4.996 1 97.62 111 LEU B C 1
ATOM 3130 O O . LEU B 1 111 ? -5.109 5.855 5.387 1 97.62 111 LEU B O 1
ATOM 3134 N N . PHE B 1 112 ? -5.117 4.176 3.916 1 96.06 112 PHE B N 1
ATOM 3135 C CA . PHE B 1 112 ? -4.133 4.738 2.996 1 96.06 112 PHE B CA 1
ATOM 3136 C C . PHE B 1 112 ? -4.719 4.871 1.596 1 96.06 112 PHE B C 1
ATOM 3138 O O . PHE B 1 112 ? -4.766 3.898 0.841 1 96.06 112 PHE B O 1
ATOM 3145 N N . GLN B 1 113 ? -5.035 6.055 1.175 1 90.88 113 GLN B N 1
ATOM 3146 C CA . GLN B 1 113 ? -5.52 6.234 -0.188 1 90.88 113 GLN B CA 1
ATOM 3147 C C . GLN B 1 113 ? -4.371 6.215 -1.191 1 90.88 113 GLN B C 1
ATOM 3149 O O . GLN B 1 113 ? -4.547 5.797 -2.338 1 90.88 113 GLN B O 1
ATOM 3154 N N . THR B 1 114 ? -3.287 6.719 -0.71 1 89.69 114 THR B N 1
ATOM 3155 C CA . THR B 1 114 ? -2.113 6.828 -1.571 1 89.69 114 THR B CA 1
ATOM 3156 C C . THR B 1 114 ? -0.968 5.977 -1.031 1 89.69 114 THR B C 1
ATOM 3158 O O . THR B 1 114 ? -0.915 5.684 0.166 1 89.69 114 THR B O 1
ATOM 3161 N N . THR B 1 115 ? -0.132 5.582 -1.961 1 90.75 115 THR B N 1
ATOM 3162 C CA . THR B 1 115 ? 1.057 4.828 -1.571 1 90.75 115 THR B CA 1
ATOM 3163 C C . THR B 1 115 ? 2.129 5.762 -1.016 1 90.75 115 THR B C 1
ATOM 3165 O O . THR B 1 115 ? 2.082 6.973 -1.243 1 90.75 115 THR B O 1
ATOM 3168 N N . PRO B 1 116 ? 3.035 5.184 -0.293 1 94.12 116 PRO B N 1
ATOM 3169 C CA . PRO B 1 116 ? 4.117 6.016 0.236 1 94.12 116 PRO B CA 1
ATOM 3170 C C . PRO B 1 116 ? 4.934 6.691 -0.863 1 94.12 116 PRO B C 1
ATOM 3172 O O . PRO B 1 116 ? 5.051 6.156 -1.97 1 94.12 116 PRO B O 1
ATOM 3175 N N . VAL B 1 117 ? 5.461 7.84 -0.541 1 94.56 117 VAL B N 1
ATOM 3176 C CA . VAL B 1 117 ? 6.285 8.617 -1.464 1 94.56 117 VAL B CA 1
ATOM 3177 C C . VAL B 1 117 ? 7.727 8.656 -0.965 1 94.56 117 VAL B C 1
ATOM 3179 O O . VAL B 1 117 ? 7.98 8.992 0.192 1 94.56 117 VAL B O 1
ATOM 3182 N N . LEU B 1 118 ? 8.648 8.305 -1.836 1 96.56 118 LEU B N 1
ATOM 3183 C CA . LEU B 1 118 ? 10.07 8.359 -1.53 1 96.56 118 LEU B CA 1
ATOM 3184 C C . LEU B 1 118 ? 10.633 9.75 -1.832 1 96.56 118 LEU B C 1
ATOM 3186 O O . LEU B 1 118 ? 10.391 10.305 -2.906 1 96.56 118 LEU B O 1
ATOM 3190 N N . HIS B 1 119 ? 11.352 10.32 -0.866 1 96.25 119 HIS B N 1
ATOM 3191 C CA . HIS B 1 119 ? 12.039 11.594 -1.024 1 96.25 119 HIS B CA 1
ATOM 3192 C C . HIS B 1 119 ? 13.547 11.414 -0.977 1 96.25 119 HIS B C 1
ATOM 3194 O O . HIS B 1 119 ? 14.086 10.883 -0.002 1 96.25 119 HIS B O 1
ATOM 3200 N N . LEU B 1 120 ? 14.133 11.875 -2.014 1 96.38 120 LEU B N 1
ATOM 3201 C CA . LEU B 1 120 ? 15.586 11.805 -2.115 1 96.38 120 LEU B CA 1
ATOM 3202 C C . LEU B 1 120 ? 16.172 13.18 -2.406 1 96.38 120 LEU B C 1
ATOM 3204 O O . LEU B 1 120 ? 15.758 13.859 -3.352 1 96.38 120 LEU B O 1
ATOM 3208 N N . MET B 1 121 ? 17.109 13.625 -1.571 1 95.88 121 MET B N 1
ATOM 3209 C CA . MET B 1 121 ? 17.812 14.891 -1.769 1 95.88 121 MET B CA 1
ATOM 3210 C C . MET B 1 121 ? 19.312 14.703 -1.639 1 95.88 121 MET B C 1
ATOM 3212 O O . MET B 1 121 ? 19.797 14.141 -0.648 1 95.88 121 MET B O 1
ATOM 3216 N N . SER B 1 122 ? 20.016 15.086 -2.602 1 95.94 122 SER B N 1
ATOM 3217 C CA . SER B 1 122 ? 21.469 15.008 -2.654 1 95.94 122 SER B CA 1
ATOM 3218 C C . SER B 1 122 ? 22.031 15.93 -3.734 1 95.94 122 SER B C 1
ATOM 3220 O O . SER B 1 122 ? 21.469 16.031 -4.828 1 95.94 122 SER B O 1
ATOM 3222 N N . ARG B 1 123 ? 23.141 16.562 -3.477 1 94.56 123 ARG B N 1
ATOM 3223 C CA . ARG B 1 123 ? 23.797 17.391 -4.477 1 94.56 123 ARG B CA 1
ATOM 3224 C C . ARG B 1 123 ? 24.312 16.562 -5.637 1 94.56 123 ARG B C 1
ATOM 3226 O O . ARG B 1 123 ? 24.406 17.047 -6.77 1 94.56 123 ARG B O 1
ATOM 3233 N N . ARG B 1 124 ? 24.578 15.305 -5.383 1 95.19 124 ARG B N 1
ATOM 3234 C CA . ARG B 1 124 ? 25.203 14.438 -6.379 1 95.19 124 ARG B CA 1
ATOM 3235 C C . ARG B 1 124 ? 24.156 13.719 -7.219 1 95.19 124 ARG B C 1
ATOM 3237 O O . ARG B 1 124 ? 24.484 13.078 -8.219 1 95.19 124 ARG B O 1
ATOM 3244 N N . LEU B 1 125 ? 22.922 13.781 -6.82 1 96.25 125 LEU B N 1
ATOM 3245 C CA . LEU B 1 125 ? 21.906 12.977 -7.48 1 96.25 125 LEU B CA 1
ATOM 3246 C C . LEU B 1 125 ? 20.844 13.859 -8.133 1 96.25 125 LEU B C 1
ATOM 3248 O O . LEU B 1 125 ? 19.672 13.5 -8.188 1 96.25 125 LEU B O 1
ATOM 3252 N N . VAL B 1 126 ? 21.25 14.984 -8.562 1 92.44 126 VAL B N 1
ATOM 3253 C CA . VAL B 1 126 ? 20.344 15.898 -9.242 1 92.44 126 VAL B CA 1
ATOM 3254 C C . VAL B 1 126 ? 20.156 15.461 -10.695 1 92.44 126 VAL B C 1
ATOM 3256 O O . VAL B 1 126 ? 21.141 15.297 -11.43 1 92.44 126 VAL B O 1
ATOM 3259 N N . ILE B 1 127 ? 18.922 15.18 -11.055 1 90.38 127 ILE B N 1
ATOM 3260 C CA . ILE B 1 127 ? 18.609 14.82 -12.438 1 90.38 127 ILE B CA 1
ATOM 3261 C C . ILE B 1 127 ? 18.516 16.078 -13.289 1 90.38 127 ILE B C 1
ATOM 3263 O O . ILE B 1 127 ? 17.75 17 -12.961 1 90.38 127 ILE B O 1
ATOM 3267 N N . PRO B 1 128 ? 19.188 16.141 -14.367 1 83.56 128 PRO B N 1
ATOM 3268 C CA . PRO B 1 128 ? 19.109 17.328 -15.227 1 83.56 128 PRO B CA 1
ATOM 3269 C C . PRO B 1 128 ? 17.672 17.641 -15.664 1 83.56 128 PRO B C 1
ATOM 3271 O O . PRO B 1 128 ? 16.984 16.766 -16.188 1 83.56 128 PRO B O 1
ATOM 3274 N N . GLY B 1 129 ? 17.281 18.828 -15.43 1 78.56 129 GLY B N 1
ATOM 3275 C CA . GLY B 1 129 ? 15.938 19.234 -15.797 1 78.56 129 GLY B CA 1
ATOM 3276 C C . GLY B 1 129 ? 14.875 18.734 -14.852 1 78.56 129 GLY B C 1
ATOM 3277 O O . GLY B 1 129 ? 13.688 18.984 -15.039 1 78.56 129 GLY B O 1
ATOM 3278 N N . GLY B 1 130 ? 15.445 17.984 -13.898 1 75.5 130 GLY B N 1
ATOM 3279 C CA . GLY B 1 130 ? 14.492 17.438 -12.945 1 75.5 130 GLY B CA 1
ATOM 3280 C C . GLY B 1 130 ? 14.25 18.344 -11.758 1 75.5 130 GLY B C 1
ATOM 3281 O O . GLY B 1 130 ? 14.953 19.344 -11.57 1 75.5 130 GLY B O 1
ATOM 3282 N N . TYR B 1 131 ? 13.195 18.031 -11.094 1 70.12 131 TYR B N 1
ATOM 3283 C CA . TYR B 1 131 ? 12.859 18.781 -9.891 1 70.12 131 TYR B CA 1
ATOM 3284 C C . TYR B 1 131 ? 13.531 18.188 -8.664 1 70.12 131 TYR B C 1
ATOM 3286 O O . TYR B 1 131 ? 13.789 16.984 -8.617 1 70.12 131 TYR B O 1
ATOM 3294 N N . GLN B 1 132 ? 13.961 19.125 -7.824 1 76.88 132 GLN B N 1
ATOM 3295 C CA . GLN B 1 132 ? 14.484 18.688 -6.535 1 76.88 132 GLN B CA 1
ATOM 3296 C C . GLN B 1 132 ? 13.617 19.203 -5.391 1 76.88 132 GLN B C 1
ATOM 3298 O O . GLN B 1 132 ? 13.445 20.406 -5.219 1 76.88 132 GLN B O 1
ATOM 3303 N N . GLY B 1 133 ? 13.07 18.312 -4.645 1 83.25 133 GLY B N 1
ATOM 3304 C CA . GLY B 1 133 ? 12.266 18.672 -3.484 1 83.25 133 GLY B CA 1
ATOM 3305 C C . GLY B 1 133 ? 10.93 19.297 -3.852 1 83.25 133 GLY B C 1
ATOM 3306 O O . GLY B 1 133 ? 10.594 19.406 -5.031 1 83.25 133 GLY B O 1
ATOM 3307 N N . PHE B 1 134 ? 10.172 19.609 -2.879 1 87.44 134 PHE B N 1
ATOM 3308 C CA . PHE B 1 134 ? 8.844 20.172 -3.076 1 87.44 134 PHE B CA 1
ATOM 3309 C C . PHE B 1 134 ? 8.812 21.641 -2.658 1 87.44 134 PHE B C 1
ATOM 3311 O O . PHE B 1 134 ? 9.375 22 -1.625 1 87.44 134 PHE B O 1
ATOM 3318 N N . ASP B 1 135 ? 8.195 22.422 -3.535 1 91.75 135 ASP B N 1
ATOM 3319 C CA . ASP B 1 135 ? 7.965 23.812 -3.195 1 91.75 135 ASP B CA 1
ATOM 3320 C C . ASP B 1 135 ? 6.926 23.953 -2.082 1 91.75 135 ASP B C 1
ATOM 3322 O O . ASP B 1 135 ? 6.398 22.938 -1.599 1 91.75 135 ASP B O 1
ATOM 3326 N N . VAL B 1 136 ? 6.719 25.219 -1.709 1 95.94 136 VAL B N 1
ATOM 3327 C CA . VAL B 1 136 ? 5.805 25.516 -0.615 1 95.94 136 VAL B CA 1
ATOM 3328 C C . VAL B 1 136 ? 4.402 25.016 -0.956 1 95.94 136 VAL B C 1
ATOM 3330 O O . VAL B 1 136 ? 3.82 25.422 -1.966 1 95.94 136 VAL B O 1
ATOM 3333 N N . HIS B 1 137 ? 3.84 24.156 -0.067 1 96.19 137 HIS B N 1
ATOM 3334 C CA . HIS B 1 137 ? 2.543 23.562 -0.384 1 96.19 137 HIS B CA 1
ATOM 3335 C C . HIS B 1 137 ? 1.851 23.047 0.872 1 96.19 137 HIS B C 1
ATOM 3337 O O . HIS B 1 137 ? 2.418 23.094 1.966 1 96.19 137 HIS B O 1
ATOM 3343 N N . GLN B 1 138 ? 0.588 22.719 0.758 1 96.75 138 GLN B N 1
ATOM 3344 C CA . GLN B 1 138 ? -0.201 21.906 1.675 1 96.75 138 GLN B CA 1
ATOM 3345 C C . GLN B 1 138 ? -0.592 20.578 1.032 1 96.75 138 GLN B C 1
ATOM 3347 O O . GLN B 1 138 ? -0.824 20.516 -0.177 1 96.75 138 GLN B O 1
ATOM 3352 N N . ASP B 1 139 ? -0.657 19.594 1.828 1 94.94 139 ASP B N 1
ATOM 3353 C CA . ASP B 1 139 ? -0.826 18.25 1.281 1 94.94 139 ASP B CA 1
ATOM 3354 C C . ASP B 1 139 ? -2.297 17.953 0.997 1 94.94 139 ASP B C 1
ATOM 3356 O O . ASP B 1 139 ? -2.615 17.047 0.22 1 94.94 139 ASP B O 1
ATOM 3360 N N . TRP B 1 140 ? -3.201 18.625 1.584 1 94.88 140 TRP B N 1
ATOM 3361 C CA . TRP B 1 140 ? -4.594 18.188 1.57 1 94.88 140 TRP B CA 1
ATOM 3362 C C . TRP B 1 140 ? -5.148 18.188 0.15 1 94.88 140 TRP B C 1
ATOM 3364 O O . TRP B 1 140 ? -5.965 17.328 -0.198 1 94.88 140 TRP B O 1
ATOM 3374 N N . THR B 1 141 ? -4.699 19.094 -0.701 1 89.31 141 THR B N 1
ATOM 3375 C CA . THR B 1 141 ? -5.223 19.188 -2.061 1 89.31 141 THR B CA 1
ATOM 3376 C C . THR B 1 141 ? -4.906 17.938 -2.855 1 89.31 141 THR B C 1
ATOM 3378 O O . THR B 1 141 ? -5.633 17.578 -3.789 1 89.31 141 THR B O 1
ATOM 3381 N N . SER B 1 142 ? -3.891 17.266 -2.508 1 86.88 142 SER B N 1
ATOM 3382 C CA . SER B 1 142 ? -3.453 16.094 -3.258 1 86.88 142 SER B CA 1
ATOM 3383 C C . SER B 1 142 ? -4.25 14.852 -2.863 1 86.88 142 SER B C 1
ATOM 3385 O O . SER B 1 142 ? -4.363 13.898 -3.645 1 86.88 142 SER B O 1
ATOM 3387 N N . VAL B 1 143 ? -4.824 14.852 -1.693 1 90.19 143 VAL B N 1
ATOM 3388 C CA . VAL B 1 143 ? -5.473 13.641 -1.207 1 90.19 143 VAL B CA 1
ATOM 3389 C C . VAL B 1 143 ? -6.973 13.875 -1.05 1 90.19 143 VAL B C 1
ATOM 3391 O O . VAL B 1 143 ? -7.781 12.984 -1.31 1 90.19 143 VAL B O 1
ATOM 3394 N N . GLN B 1 144 ? -7.293 15.102 -0.562 1 94.38 144 GLN B N 1
ATOM 3395 C CA . GLN B 1 144 ? -8.656 15.555 -0.334 1 94.38 144 GLN B CA 1
ATOM 3396 C C . GLN B 1 144 ? -9.438 14.555 0.519 1 94.38 144 GLN B C 1
ATOM 3398 O O . GLN B 1 144 ? -10.594 14.25 0.225 1 94.38 144 GLN B O 1
ATOM 3403 N N . GLY B 1 145 ? -8.797 13.906 1.498 1 96 145 GLY B N 1
ATOM 3404 C CA . GLY B 1 145 ? -9.414 12.961 2.408 1 96 145 GLY B CA 1
ATOM 3405 C C . GLY B 1 145 ? -10.031 13.617 3.629 1 96 145 GLY B C 1
ATOM 3406 O O . GLY B 1 145 ? -10.656 14.672 3.521 1 96 145 GLY B O 1
ATOM 3407 N N . SER B 1 146 ? -9.961 12.906 4.754 1 98.19 146 SER B N 1
ATOM 3408 C CA . SER B 1 146 ? -10.484 13.438 6.008 1 98.19 146 SER B CA 1
ATOM 3409 C C . SER B 1 146 ? -9.734 14.703 6.43 1 98.19 146 SER B C 1
ATOM 3411 O O . SER B 1 146 ? -8.57 14.883 6.078 1 98.19 146 SER B O 1
ATOM 3413 N N . LEU B 1 147 ? -10.344 15.547 7.168 1 98.31 147 LEU B N 1
ATOM 3414 C CA . LEU B 1 147 ? -9.758 16.812 7.574 1 98.31 147 LEU B CA 1
ATOM 3415 C C . LEU B 1 147 ? -8.625 16.594 8.562 1 98.31 147 LEU B C 1
ATOM 3417 O O . LEU B 1 147 ? -7.688 17.406 8.633 1 98.31 147 LEU B O 1
ATOM 3421 N N . ASP B 1 148 ? -8.688 15.5 9.312 1 98.44 148 ASP B N 1
ATOM 3422 C CA . ASP B 1 148 ? -7.688 15.211 10.336 1 98.44 148 ASP B CA 1
ATOM 3423 C C . ASP B 1 148 ? -6.574 14.32 9.781 1 98.44 148 ASP B C 1
ATOM 3425 O O . ASP B 1 148 ? -5.812 13.727 10.547 1 98.44 148 ASP B O 1
ATOM 3429 N N . THR B 1 149 ? -6.488 14.195 8.414 1 98.44 149 THR B N 1
ATOM 3430 C CA . THR B 1 149 ? -5.43 13.398 7.812 1 98.44 149 THR B CA 1
ATOM 3431 C C . THR B 1 149 ? -4.062 13.836 8.328 1 98.44 149 THR B C 1
ATOM 3433 O O . THR B 1 149 ? -3.791 15.031 8.453 1 98.44 149 THR B O 1
ATOM 3436 N N . ILE B 1 150 ? -3.227 12.852 8.641 1 98.75 150 ILE B N 1
ATOM 3437 C CA . ILE B 1 150 ? -1.879 13.102 9.141 1 98.75 150 ILE B CA 1
ATOM 3438 C C . ILE B 1 150 ? -0.854 12.633 8.109 1 98.75 150 ILE B C 1
ATOM 3440 O O . ILE B 1 150 ? -0.872 11.477 7.691 1 98.75 150 ILE B O 1
ATOM 3444 N N . THR B 1 151 ? -0.019 13.492 7.656 1 98.56 151 THR B N 1
ATOM 3445 C CA . THR B 1 151 ? 1.165 13.109 6.895 1 98.56 151 THR B CA 1
ATOM 3446 C C . THR B 1 151 ? 2.271 12.625 7.824 1 98.56 151 THR B C 1
ATOM 3448 O O . THR B 1 151 ? 2.607 13.297 8.805 1 98.56 151 THR B O 1
ATOM 3451 N N . THR B 1 152 ? 2.775 11.484 7.559 1 98.75 152 THR B N 1
ATOM 3452 C CA . THR B 1 152 ? 3.92 10.938 8.281 1 98.75 152 THR B CA 1
ATOM 3453 C C . THR B 1 152 ? 5.191 11.062 7.449 1 98.75 152 THR B C 1
ATOM 3455 O O . THR B 1 152 ? 5.25 10.578 6.316 1 98.75 152 THR B O 1
ATOM 3458 N N . TRP B 1 153 ? 6.16 11.773 7.949 1 98.69 153 TRP B N 1
ATOM 3459 C CA . TRP B 1 153 ? 7.465 11.922 7.312 1 98.69 153 TRP B CA 1
ATOM 3460 C C . TRP B 1 153 ? 8.539 11.156 8.078 1 98.69 153 TRP B C 1
ATOM 3462 O O . TRP B 1 153 ? 8.875 11.516 9.211 1 98.69 153 TRP B O 1
ATOM 3472 N N . ILE B 1 154 ? 9.086 10.102 7.457 1 98.69 154 ILE B N 1
ATOM 3473 C CA . ILE B 1 154 ? 9.961 9.133 8.102 1 98.69 154 ILE B CA 1
ATOM 3474 C C . ILE B 1 154 ? 11.328 9.148 7.422 1 98.69 154 ILE B C 1
ATOM 3476 O O . ILE B 1 154 ? 11.5 8.586 6.34 1 98.69 154 ILE B O 1
ATOM 3480 N N . PRO B 1 155 ? 12.305 9.766 8.07 1 98.56 155 PRO B N 1
ATOM 3481 C CA . PRO B 1 155 ? 13.656 9.719 7.496 1 98.56 155 PRO B CA 1
ATOM 3482 C C . PRO B 1 155 ? 14.383 8.414 7.812 1 98.56 155 PRO B C 1
ATOM 3484 O O . PRO B 1 155 ? 14.172 7.828 8.875 1 98.56 155 PRO B O 1
ATOM 3487 N N . PHE B 1 156 ? 15.266 7.992 6.945 1 98.44 156 PHE B N 1
ATOM 3488 C CA . PHE B 1 156 ? 16.031 6.766 7.137 1 98.44 156 PHE B CA 1
ATOM 3489 C C . PHE B 1 156 ? 17.281 7.031 7.945 1 98.44 156 PHE B C 1
ATOM 3491 O O . PHE B 1 156 ? 18.016 6.102 8.305 1 98.44 156 PHE B O 1
ATOM 3498 N N . MET B 1 157 ? 17.641 8.281 8.203 1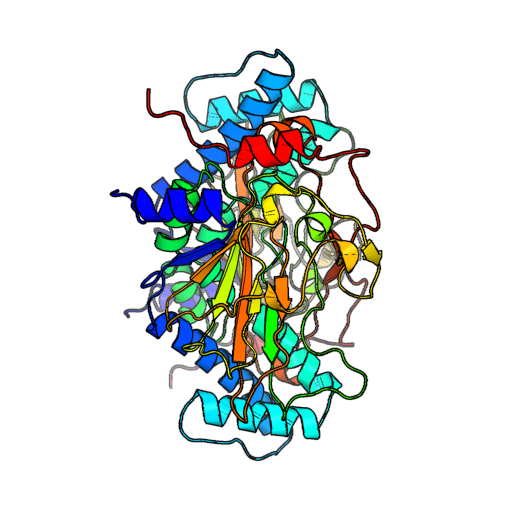 98.12 157 MET B N 1
ATOM 3499 C CA . MET B 1 157 ? 18.812 8.703 8.969 1 98.12 157 MET B CA 1
ATOM 3500 C C . MET B 1 157 ? 18.453 9.859 9.898 1 98.12 157 MET B C 1
ATOM 3502 O O . MET B 1 157 ? 17.359 10.422 9.805 1 98.12 157 MET B O 1
ATOM 3506 N N . ALA B 1 158 ? 19.375 10.148 10.812 1 98.12 158 ALA B N 1
ATOM 3507 C CA . ALA B 1 158 ? 19.172 11.336 11.633 1 98.12 158 ALA B CA 1
ATOM 3508 C C . ALA B 1 158 ? 19.234 12.609 10.781 1 98.12 158 ALA B C 1
ATOM 3510 O O . ALA B 1 158 ? 20.125 12.75 9.938 1 98.12 158 ALA B O 1
ATOM 3511 N N . ILE B 1 159 ? 18.281 13.508 11.008 1 98.06 159 ILE B N 1
ATOM 3512 C CA . ILE B 1 159 ? 18.156 14.703 10.188 1 98.06 159 ILE B CA 1
ATOM 3513 C C . ILE B 1 159 ? 18.562 15.93 10.992 1 98.06 159 ILE B C 1
ATOM 3515 O O . ILE B 1 159 ? 18.078 16.141 12.109 1 98.06 159 ILE B O 1
ATOM 3519 N N . ASP B 1 160 ? 19.469 16.672 10.508 1 97.25 160 ASP B N 1
ATOM 3520 C CA . ASP B 1 160 ? 19.781 18.016 11 1 97.25 160 ASP B CA 1
ATOM 3521 C C . ASP B 1 160 ? 19.469 19.078 9.945 1 97.25 160 ASP B C 1
ATOM 3523 O O . ASP B 1 160 ? 18.984 18.75 8.859 1 97.25 160 ASP B O 1
ATOM 3527 N N . GLU B 1 161 ? 19.703 20.328 10.219 1 96.38 161 GLU B N 1
ATOM 3528 C CA . GLU B 1 161 ? 19.266 21.422 9.375 1 96.38 161 GLU B CA 1
ATOM 3529 C C . GLU B 1 161 ? 20.047 21.469 8.062 1 96.38 161 GLU B C 1
ATOM 3531 O O . GLU B 1 161 ? 19.625 22.109 7.098 1 96.38 161 GLU B O 1
ATOM 3536 N N . ARG B 1 162 ? 21.156 20.75 7.941 1 96.38 162 ARG B N 1
ATOM 3537 C CA . ARG B 1 162 ? 22 20.797 6.754 1 96.38 162 ARG B CA 1
ATOM 3538 C C . ARG B 1 162 ? 21.797 19.547 5.898 1 96.38 162 ARG B C 1
ATOM 3540 O O . ARG B 1 162 ? 22.609 19.25 5.016 1 96.38 162 ARG B O 1
ATOM 3547 N N . LEU B 1 163 ? 20.734 18.844 6.109 1 96.94 163 LEU B N 1
ATOM 3548 C CA . LEU B 1 163 ? 20.484 17.609 5.371 1 96.94 163 LEU B CA 1
ATOM 3549 C C . LEU B 1 163 ? 19.188 17.703 4.566 1 96.94 163 LEU B C 1
ATOM 3551 O O . LEU B 1 163 ? 18.344 16.812 4.602 1 96.94 163 LEU B O 1
ATOM 3555 N N . PHE B 1 164 ? 19.047 18.859 3.92 1 95.69 164 PHE B N 1
ATOM 3556 C CA . PHE B 1 164 ? 17.906 19.062 3.033 1 95.69 164 PHE B CA 1
ATOM 3557 C C . PHE B 1 164 ? 16.609 18.656 3.719 1 95.69 164 PHE B C 1
ATOM 3559 O O . PHE B 1 164 ? 15.797 17.938 3.146 1 95.69 164 PHE B O 1
ATOM 3566 N N . THR B 1 165 ? 16.469 19.094 4.906 1 97.44 165 THR B N 1
ATOM 3567 C CA . THR B 1 165 ? 15.32 18.672 5.703 1 97.44 165 THR B CA 1
ATOM 3568 C C . THR B 1 165 ? 14.039 19.312 5.195 1 97.44 165 THR B C 1
ATOM 3570 O O . THR B 1 165 ? 14.062 20.125 4.27 1 97.44 165 THR B O 1
ATOM 3573 N N . MET B 1 166 ? 12.914 18.828 5.688 1 97.75 166 MET B N 1
ATOM 3574 C CA . MET B 1 166 ? 11.633 19.5 5.508 1 97.75 166 MET B CA 1
ATOM 3575 C C . MET B 1 166 ? 11.508 20.703 6.438 1 97.75 166 MET B C 1
ATOM 3577 O O . MET B 1 166 ? 12.023 20.688 7.555 1 97.75 166 MET B O 1
ATOM 3581 N N . GLU B 1 167 ? 10.875 21.734 5.941 1 98.38 167 GLU B N 1
ATOM 3582 C CA . GLU B 1 167 ? 10.594 22.922 6.75 1 98.38 167 GLU B CA 1
ATOM 3583 C C . GLU B 1 167 ? 9.086 23.188 6.824 1 98.38 167 GLU B C 1
ATOM 3585 O O . GLU B 1 167 ? 8.367 23 5.84 1 98.38 167 GLU B O 1
ATOM 3590 N N . VAL B 1 168 ? 8.664 23.594 8.023 1 98.69 168 VAL B N 1
ATOM 3591 C CA . VAL B 1 168 ? 7.238 23.828 8.219 1 98.69 168 VAL B CA 1
ATOM 3592 C C . VAL B 1 168 ? 7.016 25.25 8.75 1 98.69 168 VAL B C 1
ATOM 3594 O O . VAL B 1 168 ? 7.949 25.875 9.25 1 98.69 168 VAL B O 1
ATOM 3597 N N . VAL B 1 169 ? 5.824 25.734 8.57 1 98.69 169 VAL B N 1
ATOM 3598 C CA . VAL B 1 169 ? 5.379 26.969 9.219 1 98.69 169 VAL B CA 1
ATOM 3599 C C . VAL B 1 169 ? 4.422 26.625 10.359 1 98.69 169 VAL B C 1
ATOM 3601 O O . VAL B 1 169 ? 3.234 26.391 10.133 1 98.69 169 VAL B O 1
ATOM 3604 N N . PRO B 1 170 ? 4.969 26.672 11.617 1 98.69 170 PRO B N 1
ATOM 3605 C CA . PRO B 1 170 ? 4.129 26.281 12.758 1 98.69 170 PRO B CA 1
ATOM 3606 C C . PRO B 1 170 ? 2.84 27.094 12.844 1 98.69 170 PRO B C 1
ATOM 3608 O O . PRO B 1 170 ? 2.859 28.312 12.633 1 98.69 170 PRO B O 1
ATOM 3611 N N . GLY B 1 171 ? 1.732 26.375 13.078 1 98.44 171 GLY B N 1
ATOM 3612 C CA . GLY B 1 171 ? 0.445 27.016 13.281 1 98.44 171 GLY B CA 1
ATOM 3613 C C . GLY B 1 171 ? -0.284 27.312 11.984 1 98.44 171 GLY B C 1
ATOM 3614 O O . GLY B 1 171 ? -1.461 27.688 12 1 98.44 171 GLY B O 1
ATOM 3615 N N . SER B 1 172 ? 0.344 27.141 10.852 1 98.56 172 SER B N 1
ATOM 3616 C CA . SER B 1 172 ? -0.219 27.562 9.57 1 98.56 172 SER B CA 1
ATOM 3617 C C . SER B 1 172 ? -1.423 26.703 9.195 1 98.56 172 SER B C 1
ATOM 3619 O O . SER B 1 172 ? -2.223 27.094 8.344 1 98.56 172 SER B O 1
ATOM 3621 N N . HIS B 1 173 ? -1.539 25.484 9.742 1 98.31 173 HIS B N 1
ATOM 3622 C CA . HIS B 1 173 ? -2.68 24.625 9.438 1 98.31 173 HIS B CA 1
ATOM 3623 C C . HIS B 1 173 ? -3.994 25.312 9.805 1 98.31 173 HIS B C 1
ATOM 3625 O O . HIS B 1 173 ? -5.039 25.016 9.219 1 98.31 173 HIS B O 1
ATOM 3631 N N . LEU B 1 174 ? -3.977 26.234 10.773 1 97.69 174 LEU B N 1
ATOM 3632 C CA . LEU B 1 174 ? -5.184 26.891 11.266 1 97.69 174 LEU B CA 1
ATOM 3633 C C . LEU B 1 174 ? -5.672 27.938 10.281 1 97.69 174 LEU B C 1
ATOM 3635 O O . LEU B 1 174 ? -6.781 28.453 10.414 1 97.69 174 LEU B O 1
ATOM 3639 N N . LEU B 1 175 ? -4.879 28.25 9.258 1 97.38 175 LEU B N 1
ATOM 3640 C CA . LEU B 1 175 ? -5.293 29.172 8.203 1 97.38 175 LEU B CA 1
ATOM 3641 C C . LEU B 1 175 ? -6.254 28.484 7.238 1 97.38 175 LEU B C 1
ATOM 3643 O O . LEU B 1 175 ? -6.844 29.141 6.375 1 97.38 175 LEU B O 1
ATOM 3647 N N . GLY B 1 176 ? -6.43 27.141 7.414 1 97.12 176 GLY B N 1
ATOM 3648 C CA . GLY B 1 176 ? -7.273 26.391 6.492 1 97.12 176 GLY B CA 1
ATOM 3649 C C . GLY B 1 176 ? -6.582 26.062 5.184 1 97.12 176 GLY B C 1
ATOM 3650 O O . GLY B 1 176 ? -5.348 26.047 5.109 1 97.12 176 GLY B O 1
ATOM 3651 N N . LEU B 1 177 ? -7.395 25.641 4.227 1 96.44 177 LEU B N 1
ATOM 3652 C CA . LEU B 1 177 ? -6.875 25.344 2.896 1 96.44 177 LEU B CA 1
ATOM 3653 C C . LEU B 1 177 ? -6.582 26.625 2.131 1 96.44 177 LEU B C 1
ATOM 3655 O O . LEU B 1 177 ? -7.473 27.469 1.944 1 96.44 177 LEU B O 1
ATOM 3659 N N . LEU B 1 178 ? -5.383 26.688 1.684 1 95.38 178 LEU B N 1
ATOM 3660 C CA . LEU B 1 178 ? -4.941 27.922 1.044 1 95.38 178 LEU B CA 1
ATOM 3661 C C . LEU B 1 178 ? -4.855 27.75 -0.469 1 95.38 178 LEU B C 1
ATOM 3663 O O . LEU B 1 178 ? -4.598 26.656 -0.959 1 95.38 178 LEU B O 1
ATOM 3667 N N . GLY B 1 179 ? -5.125 28.797 -1.17 1 88.44 179 GLY B N 1
ATOM 3668 C CA . GLY B 1 179 ? -4.996 28.797 -2.619 1 88.44 179 GLY B CA 1
ATOM 3669 C C . GLY B 1 179 ? -3.559 28.938 -3.088 1 88.44 179 GLY B C 1
ATOM 3670 O O . GLY B 1 179 ? -2.652 29.125 -2.277 1 88.44 179 GLY B O 1
ATOM 3671 N N . GLY B 1 180 ? -3.439 28.688 -4.352 1 87.56 180 GLY B N 1
ATOM 3672 C CA . GLY B 1 180 ? -2.119 28.797 -4.949 1 87.56 180 GLY B CA 1
ATOM 3673 C C . GLY B 1 180 ? -2.115 28.5 -6.441 1 87.56 180 GLY B C 1
ATOM 3674 O O . GLY B 1 180 ? -3.145 28.641 -7.105 1 87.56 180 GLY B O 1
ATOM 3675 N N . ASN B 1 181 ? -0.958 28.406 -6.938 1 85.19 181 ASN B N 1
ATOM 3676 C CA . ASN B 1 181 ? -0.748 28.094 -8.352 1 85.19 181 ASN B CA 1
ATOM 3677 C C . ASN B 1 181 ? -0.327 26.641 -8.555 1 85.19 181 ASN B C 1
ATOM 3679 O O . ASN B 1 181 ? 0.551 26.141 -7.852 1 85.19 181 ASN B O 1
ATOM 3683 N N . GLN B 1 182 ? -1.018 26.094 -9.539 1 78.56 182 GLN B N 1
ATOM 3684 C CA . GLN B 1 182 ? -0.722 24.688 -9.82 1 78.56 182 GLN B CA 1
ATOM 3685 C C . GLN B 1 182 ? 0.651 24.531 -10.469 1 78.56 182 GLN B C 1
ATOM 3687 O O . GLN B 1 182 ? 0.966 25.219 -11.445 1 78.56 182 GLN B O 1
ATOM 3692 N N . GLU B 1 183 ? 1.427 23.734 -9.891 1 75.31 183 GLU B N 1
ATOM 3693 C CA . GLU B 1 183 ? 2.689 23.281 -10.461 1 75.31 183 GLU B CA 1
ATOM 3694 C C . GLU B 1 183 ? 2.637 21.797 -10.797 1 75.31 183 GLU B C 1
ATOM 3696 O O . GLU B 1 183 ? 1.587 21.156 -10.672 1 75.31 183 GLU B O 1
ATOM 3701 N N . GLN B 1 184 ? 3.725 21.266 -11.375 1 67.25 184 GLN B N 1
ATOM 3702 C CA . GLN B 1 184 ? 3.756 19.891 -11.875 1 67.25 184 GLN B CA 1
ATOM 3703 C C . GLN B 1 184 ? 3.373 18.891 -10.789 1 67.25 184 GLN B C 1
ATOM 3705 O O . GLN B 1 184 ? 2.607 17.953 -11.031 1 67.25 184 GLN B O 1
ATOM 3710 N N . HIS B 1 185 ? 3.805 19.203 -9.531 1 68.31 185 HIS B N 1
ATOM 3711 C CA . HIS B 1 185 ? 3.65 18.141 -8.555 1 68.31 185 HIS B CA 1
ATOM 3712 C C . HIS B 1 185 ? 2.824 18.594 -7.359 1 68.31 185 HIS B C 1
ATOM 3714 O O . HIS B 1 185 ? 2.371 17.781 -6.559 1 68.31 185 HIS B O 1
ATOM 3720 N N . VAL B 1 186 ? 2.695 19.906 -7.211 1 73.06 186 VAL B N 1
ATOM 3721 C CA . VAL B 1 186 ? 1.962 20.406 -6.059 1 73.06 186 VAL B CA 1
ATOM 3722 C C . VAL B 1 186 ? 1.271 21.719 -6.418 1 73.06 186 VAL B C 1
ATOM 3724 O O . VAL B 1 186 ? 1.608 22.344 -7.422 1 73.06 186 VAL B O 1
ATOM 3727 N N . LEU B 1 187 ? 0.297 22.031 -5.578 1 82.19 187 LEU B N 1
ATOM 3728 C CA . LEU B 1 187 ? -0.237 23.391 -5.57 1 82.19 187 LEU B CA 1
ATOM 3729 C C . LEU B 1 187 ? 0.591 24.297 -4.66 1 82.19 187 LEU B C 1
ATOM 3731 O O . LEU B 1 187 ? 0.529 24.172 -3.436 1 82.19 187 LEU B O 1
ATOM 3735 N N . ARG B 1 188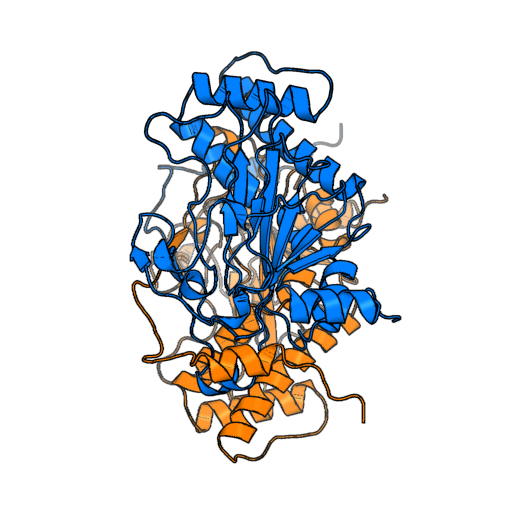 ? 1.329 25.156 -5.305 1 89.75 188 ARG B N 1
ATOM 3736 C CA . ARG B 1 188 ? 2.182 26.062 -4.539 1 89.75 188 ARG B CA 1
ATOM 3737 C C . ARG B 1 188 ? 1.353 27.125 -3.826 1 89.75 188 ARG B C 1
ATOM 3739 O O . ARG B 1 188 ? 0.59 27.859 -4.465 1 89.75 188 ARG B O 1
ATOM 3746 N N . VAL B 1 189 ? 1.612 27.234 -2.568 1 94.56 189 VAL B N 1
ATOM 3747 C CA . VAL B 1 189 ? 0.858 28.188 -1.757 1 94.56 189 VAL B CA 1
ATOM 3748 C C . VAL B 1 189 ? 1.235 29.609 -2.148 1 94.56 189 VAL B C 1
ATOM 3750 O O . VAL B 1 189 ? 2.412 29.906 -2.361 1 94.56 189 VAL B O 1
ATOM 3753 N N . ASP B 1 190 ? 0.221 30.484 -2.234 1 94.69 190 ASP B N 1
ATOM 3754 C CA . ASP B 1 190 ? 0.456 31.906 -2.484 1 94.69 190 ASP B CA 1
ATOM 3755 C C . ASP B 1 190 ? 1.383 32.5 -1.428 1 94.69 190 ASP B C 1
ATOM 3757 O O . ASP B 1 190 ? 1.131 32.375 -0.228 1 94.69 190 ASP B O 1
ATOM 3761 N N . PRO B 1 191 ? 2.412 33.188 -1.861 1 94.31 191 PRO B N 1
ATOM 3762 C CA . PRO B 1 191 ? 3.426 33.719 -0.945 1 94.31 191 PRO B CA 1
ATOM 3763 C C . PRO B 1 191 ? 2.852 34.719 0.052 1 94.31 191 PRO B C 1
ATOM 3765 O O . PRO B 1 191 ? 3.498 35.062 1.053 1 94.31 191 PRO B O 1
ATOM 3768 N N . ARG B 1 192 ? 1.706 35.25 -0.109 1 95.31 192 ARG B N 1
ATOM 3769 C CA . ARG B 1 192 ? 1.119 36.219 0.812 1 95.31 192 ARG B CA 1
ATOM 3770 C C . ARG B 1 192 ? 0.731 35.562 2.129 1 95.31 192 ARG B C 1
ATOM 3772 O O . ARG B 1 192 ? 0.451 36.25 3.115 1 95.31 192 ARG B O 1
ATOM 3779 N N . HIS B 1 193 ? 0.738 34.188 2.088 1 95.81 193 HIS B N 1
ATOM 3780 C CA . HIS B 1 193 ? 0.216 33.5 3.252 1 95.81 193 HIS B CA 1
ATOM 3781 C C . HIS B 1 193 ? 1.342 33.062 4.188 1 95.81 193 HIS B C 1
ATOM 3783 O O . HIS B 1 193 ? 1.092 32.438 5.219 1 95.81 193 HIS B O 1
ATOM 3789 N N . TYR B 1 194 ? 2.588 33.312 3.908 1 96.12 194 TYR B N 1
ATOM 3790 C CA . TYR B 1 194 ? 3.703 32.938 4.773 1 96.12 194 TYR B CA 1
ATOM 3791 C C . TYR B 1 194 ? 4.855 33.938 4.621 1 96.12 194 TYR B C 1
ATOM 3793 O O . TYR B 1 194 ? 4.883 34.719 3.676 1 96.12 194 TYR B O 1
ATOM 3801 N N . SER B 1 195 ? 5.73 33.906 5.578 1 96.44 195 SER B N 1
ATOM 3802 C CA . SER B 1 195 ? 7.004 34.625 5.508 1 96.44 195 SER B CA 1
ATOM 3803 C C . SER B 1 195 ? 8.18 33.656 5.527 1 96.44 195 SER B C 1
ATOM 3805 O O . SER B 1 195 ? 8.117 32.594 6.188 1 96.44 195 SER B O 1
ATOM 3807 N N . GLU B 1 196 ? 9.219 34.031 4.844 1 95.5 196 GLU B N 1
ATOM 3808 C CA . GLU B 1 196 ? 10.398 33.156 4.773 1 95.5 196 GLU B CA 1
ATOM 3809 C C . GLU B 1 196 ? 10.961 32.875 6.164 1 95.5 196 GLU B C 1
ATOM 3811 O O . GLU B 1 196 ? 11.422 31.766 6.438 1 95.5 196 GLU B O 1
ATOM 3816 N N . ASP B 1 197 ? 10.844 33.781 7.031 1 96.38 197 ASP B N 1
ATOM 3817 C CA . ASP B 1 197 ? 11.43 33.656 8.359 1 96.38 197 ASP B CA 1
ATOM 3818 C C . ASP B 1 197 ? 10.555 32.781 9.266 1 96.38 197 ASP B C 1
ATOM 3820 O O . ASP B 1 197 ? 10.961 32.438 10.375 1 96.38 197 ASP B O 1
ATOM 3824 N N . SER B 1 198 ? 9.398 32.375 8.789 1 97.38 198 SER B N 1
ATOM 3825 C CA . SER B 1 198 ? 8.484 31.594 9.602 1 97.38 198 SER B CA 1
ATOM 3826 C C . SER B 1 198 ? 8.789 30.094 9.492 1 97.38 198 SER B C 1
ATOM 3828 O O . SER B 1 198 ? 8.281 29.297 10.289 1 97.38 198 SER B O 1
ATOM 3830 N N . PHE B 1 199 ? 9.586 29.75 8.469 1 98 199 PHE B N 1
ATOM 3831 C CA . PHE B 1 199 ? 9.875 28.328 8.25 1 98 199 PHE B CA 1
ATOM 3832 C C . PHE B 1 199 ? 10.828 27.797 9.312 1 98 199 PHE B C 1
ATOM 3834 O O . PHE B 1 199 ? 11.844 28.438 9.609 1 98 199 PHE B O 1
ATOM 3841 N N . VAL B 1 200 ? 10.477 26.703 9.906 1 98.06 200 VAL B N 1
ATOM 3842 C CA . VAL B 1 200 ? 11.297 26.016 10.898 1 98.06 200 VAL B CA 1
ATOM 3843 C C . VAL B 1 200 ? 11.727 24.641 10.359 1 98.06 200 VAL B C 1
ATOM 3845 O O . VAL B 1 200 ? 10.898 23.875 9.875 1 98.06 200 VAL B O 1
ATOM 3848 N N . PRO B 1 201 ? 13.062 24.375 10.406 1 98.12 201 PRO B N 1
ATOM 3849 C CA . PRO B 1 201 ? 13.516 23.062 9.953 1 98.12 201 PRO B CA 1
ATOM 3850 C C . PRO B 1 201 ? 13.039 21.922 10.859 1 98.12 201 PRO B C 1
ATOM 3852 O O . PRO B 1 201 ? 13.039 22.078 12.086 1 98.12 201 PRO B O 1
ATOM 3855 N N . VAL B 1 202 ? 12.578 20.859 10.297 1 98.12 202 VAL B N 1
ATOM 3856 C CA . VAL B 1 202 ? 12.172 19.656 11.016 1 98.12 202 VAL B CA 1
ATOM 3857 C C . VAL B 1 202 ? 13.375 18.734 11.203 1 98.12 202 VAL B C 1
ATOM 3859 O O . VAL B 1 202 ? 13.922 18.203 10.227 1 98.12 202 VAL B O 1
ATOM 3862 N N . CYS B 1 203 ? 13.805 18.578 12.414 1 98.31 203 CYS B N 1
ATOM 3863 C CA . CYS B 1 203 ? 14.914 17.688 12.742 1 98.31 203 CYS B CA 1
ATOM 3864 C C . CYS B 1 203 ? 14.438 16.469 13.508 1 98.31 203 CYS B C 1
ATOM 3866 O O . CYS B 1 203 ? 13.898 16.578 14.609 1 98.31 203 CYS B O 1
ATOM 3868 N N . VAL B 1 204 ? 14.602 15.344 12.922 1 98.19 204 VAL B N 1
ATOM 3869 C CA . VAL B 1 204 ? 14.109 14.086 13.469 1 98.19 204 VAL B CA 1
ATOM 3870 C C . VAL B 1 204 ? 15.281 13.117 13.664 1 98.19 204 VAL B C 1
ATOM 3872 O O . VAL B 1 204 ? 16.156 13 12.797 1 98.19 204 VAL B O 1
ATOM 3875 N N . GLY B 1 205 ? 15.375 12.453 14.812 1 98 205 GLY B N 1
ATOM 3876 C CA . GLY B 1 205 ? 16.344 11.383 14.992 1 98 205 GLY B CA 1
ATOM 3877 C C . GLY B 1 205 ? 16 10.125 14.211 1 98 205 GLY B C 1
ATOM 3878 O O . GLY B 1 205 ? 14.844 9.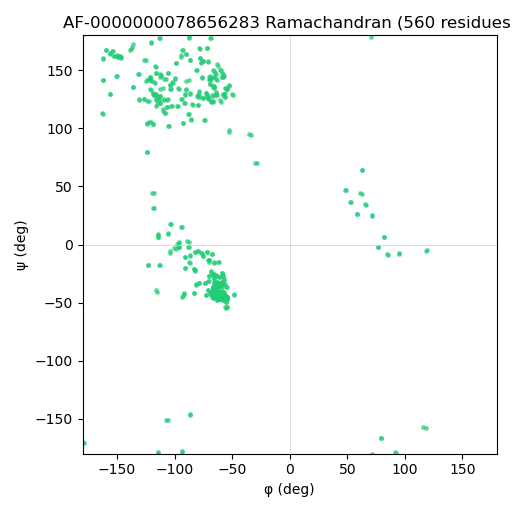922 13.828 1 98 205 GLY B O 1
ATOM 3879 N N . LYS B 1 206 ? 17.078 9.305 13.945 1 97.88 206 LYS B N 1
ATOM 3880 C CA . LYS B 1 206 ? 16.797 8.031 13.297 1 97.88 206 LYS B CA 1
ATOM 3881 C C . LYS B 1 206 ? 15.828 7.188 14.125 1 97.88 206 LYS B C 1
ATOM 3883 O O . LYS B 1 206 ? 16.016 7.031 15.336 1 97.88 206 LYS B O 1
ATOM 3888 N N . GLY B 1 207 ? 14.789 6.715 13.477 1 98.31 207 GLY B N 1
ATOM 3889 C CA . GLY B 1 207 ? 13.75 5.969 14.164 1 98.31 207 GLY B CA 1
ATOM 3890 C C . GLY B 1 207 ? 12.57 6.832 14.578 1 98.31 207 GLY B C 1
ATOM 3891 O O . GLY B 1 207 ? 11.562 6.32 15.07 1 98.31 207 GLY B O 1
ATOM 3892 N N . GLY B 1 208 ? 12.727 8.102 14.398 1 98.56 208 GLY B N 1
ATOM 3893 C CA . GLY B 1 208 ? 11.633 9.016 14.688 1 98.56 208 GLY B CA 1
ATOM 3894 C C . GLY B 1 208 ? 10.781 9.336 13.477 1 98.56 208 GLY B C 1
ATOM 3895 O O . GLY B 1 208 ? 11.016 8.789 12.391 1 98.56 208 GLY B O 1
ATOM 3896 N N . VAL B 1 209 ? 9.781 10.203 13.695 1 98.88 209 VAL B N 1
ATOM 3897 C CA . VAL B 1 209 ? 8.836 10.578 12.648 1 98.88 209 VAL B CA 1
ATOM 3898 C C . VAL B 1 209 ? 8.336 12 12.891 1 98.88 209 VAL B C 1
ATOM 3900 O O . VAL B 1 209 ? 8.266 12.453 14.031 1 98.88 209 VAL B O 1
ATOM 3903 N N . CYS B 1 210 ? 8.125 12.68 11.852 1 98.88 210 CYS B N 1
ATOM 3904 C CA . CYS B 1 210 ? 7.34 13.906 11.93 1 98.88 210 CYS B CA 1
ATOM 3905 C C . CYS B 1 210 ? 5.891 13.656 11.531 1 98.88 210 CYS B C 1
ATOM 3907 O O . CYS B 1 210 ? 5.625 13.172 10.43 1 98.88 210 CYS B O 1
ATOM 3909 N N . LEU B 1 211 ? 4.953 13.898 12.422 1 98.94 211 LEU B N 1
ATOM 3910 C CA . LEU B 1 211 ? 3.52 13.891 12.148 1 98.94 211 LEU B CA 1
ATOM 3911 C C . LEU B 1 211 ? 3.025 15.297 11.82 1 98.94 211 LEU B C 1
ATOM 3913 O O . LEU B 1 211 ? 3.236 16.234 12.594 1 98.94 211 LEU B O 1
ATOM 3917 N N . MET B 1 212 ? 2.375 15.422 10.648 1 98.88 212 MET B N 1
ATOM 3918 C CA . MET B 1 212 ? 2.047 16.766 10.18 1 98.88 212 MET B CA 1
ATOM 3919 C C . MET B 1 212 ? 0.619 16.828 9.648 1 98.88 212 MET B C 1
ATOM 3921 O O . MET B 1 212 ? 0.182 15.922 8.93 1 98.88 212 MET B O 1
ATOM 3925 N N . SER B 1 213 ? -0.082 17.875 10.031 1 98.69 213 SER B N 1
ATOM 3926 C CA . SER B 1 213 ? -1.377 18.141 9.414 1 98.69 213 SER B CA 1
ATOM 3927 C C . SER B 1 213 ? -1.247 18.328 7.91 1 98.69 213 SER B C 1
ATOM 3929 O O . SER B 1 213 ? -0.285 18.938 7.434 1 98.69 213 SER B O 1
ATOM 3931 N N . ASN B 1 214 ? -2.273 17.922 7.215 1 98.06 214 ASN B N 1
ATOM 3932 C CA . ASN B 1 214 ? -2.289 18.094 5.77 1 98.06 214 ASN B CA 1
ATOM 3933 C C . ASN B 1 214 ? -2.48 19.562 5.383 1 98.06 214 ASN B C 1
ATOM 3935 O O . ASN B 1 214 ? -2.33 19.922 4.215 1 98.06 214 ASN B O 1
ATOM 3939 N N . PHE B 1 215 ? -2.721 20.375 6.379 1 98.5 215 PHE B N 1
ATOM 3940 C CA . PHE B 1 215 ? -2.955 21.797 6.113 1 98.5 215 PHE B CA 1
ATOM 3941 C C . PHE B 1 215 ? -1.732 22.625 6.488 1 98.5 215 PHE B C 1
ATOM 3943 O O . PHE B 1 215 ? -1.697 23.828 6.246 1 98.5 215 PHE B O 1
ATOM 3950 N N . THR B 1 216 ? -0.758 22 7.074 1 98.69 216 THR B N 1
ATOM 3951 C CA . THR B 1 216 ? 0.451 22.719 7.457 1 98.69 216 THR B CA 1
ATOM 3952 C C . THR B 1 216 ? 1.263 23.109 6.227 1 98.69 216 THR B C 1
ATOM 3954 O O . THR B 1 216 ? 1.56 22.266 5.379 1 98.69 216 THR B O 1
ATOM 3957 N N . ILE B 1 217 ? 1.564 24.406 6.117 1 98.38 217 ILE B N 1
ATOM 3958 C CA . ILE B 1 217 ? 2.467 24.875 5.07 1 98.38 217 ILE B CA 1
ATOM 3959 C C . ILE B 1 217 ? 3.854 24.266 5.277 1 98.38 217 ILE B C 1
ATOM 3961 O O . ILE B 1 217 ? 4.406 24.328 6.379 1 98.38 217 ILE B O 1
ATOM 3965 N N . HIS B 1 218 ? 4.379 23.688 4.234 1 98.06 218 HIS B N 1
ATOM 3966 C CA . HIS B 1 218 ? 5.711 23.109 4.348 1 98.06 218 HIS B CA 1
ATOM 3967 C C . HIS B 1 218 ? 6.41 23.062 2.992 1 98.06 218 HIS B C 1
ATOM 3969 O O . HIS B 1 218 ? 5.785 23.312 1.959 1 98.06 218 HIS B O 1
ATOM 3975 N N . ARG B 1 219 ? 7.684 22.828 3.014 1 96.56 219 ARG B N 1
ATOM 3976 C CA . ARG B 1 219 ? 8.516 22.734 1.819 1 96.56 219 ARG B CA 1
ATOM 3977 C C . ARG B 1 219 ? 9.766 21.906 2.086 1 96.56 219 ARG B C 1
ATOM 3979 O O . ARG B 1 219 ? 10.047 21.547 3.232 1 96.56 219 ARG B O 1
ATOM 3986 N N . SER B 1 220 ? 10.414 21.484 1.01 1 95 220 SER B N 1
ATOM 3987 C CA . SER B 1 220 ? 11.758 20.938 1.131 1 95 220 SER B CA 1
ATOM 3988 C C . SER B 1 220 ? 12.797 22.047 1.275 1 95 220 SER B C 1
ATOM 3990 O O . SER B 1 220 ? 12.805 23.016 0.497 1 95 220 SER B O 1
ATOM 3992 N N . SER B 1 221 ? 13.648 21.906 2.26 1 93.69 221 SER B N 1
ATOM 3993 C CA . SER B 1 221 ? 14.75 22.859 2.389 1 93.69 221 SER B CA 1
ATOM 3994 C C . SER B 1 221 ? 15.711 22.734 1.213 1 93.69 221 SER B C 1
ATOM 3996 O O . SER B 1 221 ? 15.938 21.656 0.688 1 93.69 221 SER B O 1
ATOM 3998 N N . ARG B 1 222 ? 16.281 23.844 0.906 1 86.88 222 ARG B N 1
ATOM 3999 C CA . ARG B 1 222 ? 17.328 23.844 -0.118 1 86.88 222 ARG B CA 1
ATOM 4000 C C . ARG B 1 222 ? 18.719 23.844 0.512 1 86.88 222 ARG B C 1
ATOM 4002 O O . ARG B 1 222 ? 19.719 23.781 -0.194 1 86.88 222 ARG B O 1
ATOM 4009 N N . GLU B 1 223 ? 18.688 23.922 1.78 1 90.06 223 GLU B N 1
ATOM 4010 C CA . GLU B 1 223 ? 19.953 23.906 2.498 1 90.06 223 GLU B CA 1
ATOM 4011 C C . GLU B 1 223 ? 20.453 22.484 2.727 1 90.06 223 GLU B C 1
ATOM 4013 O O . GLU B 1 223 ? 19.75 21.672 3.334 1 90.06 223 GLU B O 1
ATOM 4018 N N . GLY B 1 224 ? 21.594 22.188 2.223 1 93.12 224 GLY B N 1
ATOM 4019 C CA . GLY B 1 224 ? 22.156 20.859 2.414 1 93.12 224 GLY B CA 1
ATOM 4020 C C . GLY B 1 224 ? 23.641 20.812 2.135 1 93.12 224 GLY B C 1
ATOM 4021 O O . GLY B 1 224 ? 24.203 21.703 1.503 1 93.12 224 GLY B O 1
ATOM 4022 N N . ASP B 1 225 ? 24.281 19.781 2.689 1 96.88 225 ASP B N 1
ATOM 4023 C CA . ASP B 1 225 ? 25.688 19.516 2.439 1 96.88 225 ASP B CA 1
ATOM 4024 C C . ASP B 1 225 ? 25.875 18.312 1.505 1 96.88 225 ASP B C 1
ATOM 4026 O O . ASP B 1 225 ? 25.047 18.094 0.617 1 96.88 225 ASP B O 1
ATOM 4030 N N . GLU B 1 226 ? 27.062 17.578 1.672 1 96.56 226 GLU B N 1
ATOM 4031 C CA . GLU B 1 226 ? 27.391 16.547 0.696 1 96.56 226 GLU B CA 1
ATOM 4032 C C . GLU B 1 226 ? 26.656 15.242 1.006 1 96.56 226 GLU B C 1
ATOM 4034 O O . GLU B 1 226 ? 26.672 14.312 0.198 1 96.56 226 GLU B O 1
ATOM 4039 N N . ARG B 1 227 ? 25.984 15.25 2.154 1 97.38 227 ARG B N 1
ATOM 4040 C CA . ARG B 1 227 ? 25.266 14.047 2.547 1 97.38 227 ARG B CA 1
ATOM 4041 C C . ARG B 1 227 ? 23.984 13.883 1.735 1 97.38 227 ARG B C 1
ATOM 4043 O O . ARG B 1 227 ? 23.469 14.852 1.182 1 97.38 227 ARG B O 1
ATOM 4050 N N . MET B 1 228 ? 23.484 12.594 1.663 1 97.06 228 MET B N 1
ATOM 4051 C CA . MET B 1 228 ? 22.188 12.281 1.045 1 97.06 228 MET B CA 1
ATOM 4052 C C . MET B 1 228 ? 21.109 12.117 2.102 1 97.06 228 MET B C 1
ATOM 4054 O O . MET B 1 228 ? 21.359 11.578 3.182 1 97.06 228 MET B O 1
ATOM 4058 N N . ARG B 1 229 ? 20 12.562 1.747 1 97.25 229 ARG B N 1
ATOM 4059 C CA . ARG B 1 229 ? 18.828 12.352 2.604 1 97.25 229 ARG B CA 1
ATOM 4060 C C . ARG B 1 229 ? 17.797 11.484 1.903 1 97.25 229 ARG B C 1
ATOM 4062 O O . ARG B 1 229 ? 17.375 11.789 0.781 1 97.25 229 ARG B O 1
ATOM 4069 N N . LEU B 1 230 ? 17.422 10.422 2.535 1 97.75 230 LEU B N 1
ATOM 4070 C CA . LEU B 1 230 ? 16.312 9.57 2.121 1 97.75 230 LEU B CA 1
ATOM 4071 C C . LEU B 1 230 ? 15.211 9.562 3.172 1 97.75 230 LEU B C 1
ATOM 4073 O O . LEU B 1 230 ? 15.484 9.398 4.363 1 97.75 230 LEU B O 1
ATOM 4077 N N . SER B 1 231 ? 14.023 9.789 2.752 1 98.06 231 SER B N 1
ATOM 4078 C CA . SER B 1 231 ? 12.867 9.711 3.631 1 98.06 231 SER B CA 1
ATOM 4079 C C . SER B 1 231 ? 11.633 9.211 2.875 1 98.06 231 SER B C 1
ATOM 4081 O O . SER B 1 231 ? 11.633 9.172 1.644 1 98.06 231 SER B O 1
ATOM 4083 N N . ILE B 1 232 ? 10.68 8.734 3.617 1 98 232 ILE B N 1
ATOM 4084 C CA . ILE B 1 232 ? 9.398 8.328 3.062 1 98 232 ILE B CA 1
ATOM 4085 C C . ILE B 1 232 ? 8.273 9.125 3.721 1 98 232 ILE B C 1
ATOM 4087 O O . ILE B 1 232 ? 8.336 9.43 4.914 1 98 232 ILE B O 1
ATOM 4091 N N . SER B 1 233 ? 7.32 9.461 2.914 1 97.44 233 SER B N 1
ATOM 4092 C CA . SER B 1 233 ? 6.113 10.047 3.482 1 97.44 233 SER B CA 1
ATOM 4093 C C . SER B 1 233 ? 4.883 9.219 3.141 1 97.44 233 SER B C 1
ATOM 4095 O O . SER B 1 233 ? 4.828 8.578 2.088 1 97.44 233 SER B O 1
ATOM 4097 N N . GLY B 1 234 ? 3.988 9.141 4.016 1 96.62 234 GLY B N 1
ATOM 4098 C CA . GLY B 1 234 ? 2.67 8.555 3.842 1 96.62 234 GLY B CA 1
ATOM 4099 C C . GLY B 1 234 ? 1.562 9.375 4.469 1 96.62 234 GLY B C 1
ATOM 4100 O O . GLY B 1 234 ? 1.828 10.359 5.164 1 96.62 234 GLY B O 1
ATOM 4101 N N . ARG B 1 235 ? 0.317 9.016 4.184 1 97.31 235 ARG B N 1
ATOM 4102 C CA . ARG B 1 235 ? -0.844 9.711 4.727 1 97.31 235 ARG B CA 1
ATOM 4103 C C . ARG B 1 235 ? -1.74 8.758 5.508 1 97.31 235 ARG B C 1
ATOM 4105 O O . ARG B 1 235 ? -2.154 7.715 4.988 1 97.31 235 ARG B O 1
ATOM 4112 N N . TYR B 1 236 ? -1.985 9.07 6.742 1 98 236 TYR B N 1
ATOM 4113 C CA . TYR B 1 236 ? -3.01 8.422 7.559 1 98 236 TYR B CA 1
ATOM 4114 C C . TYR B 1 236 ? -4.328 9.188 7.48 1 98 236 TYR B C 1
ATOM 4116 O O . TYR B 1 236 ? -4.473 10.25 8.094 1 98 236 TYR B O 1
ATOM 4124 N N . GLU B 1 237 ? -5.199 8.648 6.766 1 98.12 237 GLU B N 1
ATOM 4125 C CA . GLU B 1 237 ? -6.539 9.227 6.746 1 98.12 237 GLU B CA 1
ATOM 4126 C C . GLU B 1 237 ? -7.445 8.547 7.77 1 98.12 237 GLU B C 1
ATOM 4128 O O . GLU B 1 237 ? -7.078 7.523 8.352 1 98.12 237 GLU B O 1
ATOM 4133 N N . ASN B 1 238 ? -8.594 9.156 8.016 1 98.56 238 ASN B N 1
ATOM 4134 C CA . ASN B 1 238 ? -9.531 8.664 9.023 1 98.56 238 ASN B CA 1
ATOM 4135 C C . ASN B 1 238 ? -10.906 8.398 8.43 1 98.56 238 ASN B C 1
ATOM 4137 O O . ASN B 1 238 ? -11.711 9.32 8.289 1 98.56 238 ASN B O 1
ATOM 4141 N N . ALA B 1 239 ? -11.227 7.113 8.219 1 98.44 239 ALA B N 1
ATOM 4142 C CA . ALA B 1 239 ? -12.484 6.75 7.582 1 98.44 239 ALA B CA 1
ATOM 4143 C C . ALA B 1 239 ? -13.672 7.129 8.461 1 98.44 239 ALA B C 1
ATOM 4145 O O . ALA B 1 239 ? -14.812 7.172 7.996 1 98.44 239 ALA B O 1
ATOM 4146 N N . SER B 1 240 ? -13.414 7.418 9.734 1 98.62 240 SER B N 1
ATOM 4147 C CA . SER B 1 240 ? -14.492 7.719 10.672 1 98.62 240 SER B CA 1
ATOM 4148 C C . SER B 1 240 ? -14.695 9.227 10.82 1 98.62 240 SER B C 1
ATOM 4150 O O . SER B 1 240 ? -15.531 9.672 11.609 1 98.62 240 SER B O 1
ATOM 4152 N N . GLU B 1 241 ? -13.898 10.062 10.156 1 98.31 241 GLU B N 1
ATOM 4153 C CA . GLU B 1 241 ? -14.078 11.508 10.219 1 98.31 241 GLU B CA 1
ATOM 4154 C C . GLU B 1 241 ? -15.383 11.93 9.547 1 98.31 241 GLU B C 1
ATOM 4156 O O . GLU B 1 241 ? -15.656 11.555 8.406 1 98.31 241 GLU B O 1
ATOM 4161 N N . PRO B 1 242 ? -16.203 12.688 10.203 1 97.56 242 PRO B N 1
ATOM 4162 C CA . PRO B 1 242 ? -17.578 12.93 9.781 1 97.56 242 PRO B CA 1
ATOM 4163 C C . PRO B 1 242 ? -17.688 13.516 8.383 1 97.56 242 PRO B C 1
ATOM 4165 O O . PRO B 1 242 ? -18.531 13.102 7.59 1 97.56 242 PRO B O 1
ATOM 4168 N N . THR B 1 243 ? -16.875 14.484 8.039 1 97.88 243 THR B N 1
ATOM 4169 C CA . THR B 1 243 ? -17 15.102 6.723 1 97.88 243 THR B CA 1
ATOM 4170 C C . THR B 1 243 ? -16.547 14.141 5.629 1 97.88 243 THR B C 1
ATOM 4172 O O . THR B 1 243 ? -17.016 14.219 4.492 1 97.88 243 THR B O 1
ATOM 4175 N N . PHE B 1 244 ? -15.602 13.281 5.918 1 98.38 244 PHE B N 1
ATOM 4176 C CA . PHE B 1 244 ? -15.164 12.266 4.965 1 98.38 244 PHE B CA 1
ATOM 4177 C C . PHE B 1 244 ? -16.281 11.273 4.676 1 98.38 244 PHE B C 1
ATOM 4179 O O . PHE B 1 244 ? -16.531 10.922 3.521 1 98.38 244 PHE B O 1
ATOM 4186 N N . ILE B 1 245 ? -16.969 10.844 5.75 1 98.44 245 ILE B N 1
ATOM 4187 C CA . ILE B 1 245 ? -18.141 9.984 5.625 1 98.44 245 ILE B CA 1
ATOM 4188 C C . ILE B 1 245 ? -19.203 10.672 4.762 1 98.44 245 ILE B C 1
ATOM 4190 O O . ILE B 1 245 ? -19.703 10.094 3.795 1 98.44 245 ILE B O 1
ATOM 4194 N N . ALA B 1 246 ? -19.453 11.906 5.074 1 97.94 246 ALA B N 1
ATOM 4195 C CA . ALA B 1 246 ? -20.516 12.656 4.402 1 97.94 246 ALA B CA 1
ATOM 4196 C C . ALA B 1 246 ? -20.188 12.859 2.926 1 97.94 246 ALA B C 1
ATOM 4198 O O . ALA B 1 246 ? -21.094 12.898 2.082 1 97.94 246 ALA B O 1
ATOM 4199 N N . ARG B 1 247 ? -18.922 12.992 2.611 1 97.62 247 ARG B N 1
ATOM 4200 C CA . ARG B 1 247 ? -18.5 13.219 1.234 1 97.62 247 ARG B CA 1
ATOM 4201 C C . ARG B 1 247 ? -18.297 11.906 0.493 1 97.62 247 ARG B C 1
ATOM 4203 O O . ARG B 1 247 ? -17.828 11.891 -0.648 1 97.62 247 ARG B O 1
ATOM 4210 N N . GLU B 1 248 ? -18.547 10.766 1.119 1 97.75 248 GLU B N 1
ATOM 4211 C CA . GLU B 1 248 ? -18.594 9.43 0.529 1 97.75 248 GLU B CA 1
ATOM 4212 C C . GLU B 1 248 ? -17.203 9.008 0.031 1 97.75 248 GLU B C 1
ATOM 4214 O O . GLU B 1 248 ? -17.094 8.406 -1.039 1 97.75 248 GLU B O 1
ATOM 4219 N N . TYR B 1 249 ? -16.188 9.438 0.736 1 97.12 249 TYR B N 1
ATOM 4220 C CA . TYR B 1 249 ? -14.812 8.977 0.63 1 97.12 249 TYR B CA 1
ATOM 4221 C C . TYR B 1 249 ? -14.242 9.266 -0.754 1 97.12 249 TYR B C 1
ATOM 4223 O O . TYR B 1 249 ? -13.781 8.352 -1.445 1 97.12 249 TYR B O 1
ATOM 4231 N N . PRO B 1 250 ? -14.109 10.508 -1.117 1 94.31 250 PRO B N 1
ATOM 4232 C CA . PRO B 1 250 ? -13.523 10.812 -2.424 1 94.31 250 PRO B CA 1
ATOM 4233 C C . PRO B 1 250 ? -12.07 10.352 -2.537 1 94.31 250 PRO B C 1
ATOM 4235 O O . PRO B 1 250 ? -11.312 10.438 -1.564 1 94.31 250 PRO B O 1
ATOM 4238 N N . PHE B 1 251 ? -11.719 9.875 -3.695 1 87.56 251 PHE B N 1
ATOM 4239 C CA . PHE B 1 251 ? -10.359 9.453 -4.031 1 87.56 251 PHE B CA 1
ATOM 4240 C C . PHE B 1 251 ? -9.805 10.289 -5.176 1 87.56 251 PHE B C 1
ATOM 4242 O O . PHE B 1 251 ? -10.438 10.422 -6.223 1 87.56 251 PHE B O 1
ATOM 4249 N N . THR B 1 252 ? -8.609 10.82 -5.008 1 87.19 252 THR B N 1
ATOM 4250 C CA . THR B 1 252 ? -8.055 11.711 -6.02 1 87.19 252 THR B CA 1
ATOM 4251 C C . THR B 1 252 ? -7.234 10.93 -7.043 1 87.19 252 THR B C 1
ATOM 4253 O O . THR B 1 252 ? -6.949 11.438 -8.133 1 87.19 252 THR B O 1
ATOM 4256 N N . GLN B 1 253 ? -6.797 9.75 -6.688 1 83.75 253 GLN B N 1
ATOM 4257 C CA . GLN B 1 253 ? -5.914 8.984 -7.562 1 83.75 253 GLN B CA 1
ATOM 4258 C C . GLN B 1 253 ? -6.699 7.969 -8.383 1 83.75 253 GLN B C 1
ATOM 4260 O O . GLN B 1 253 ? -7.555 7.258 -7.852 1 83.75 253 GLN B O 1
ATOM 4265 N N . HIS B 1 254 ? -6.336 7.977 -9.648 1 81.75 254 HIS B N 1
ATOM 4266 C CA . HIS B 1 254 ? -6.914 6.996 -10.562 1 81.75 254 HIS B CA 1
ATOM 4267 C C . HIS B 1 254 ? -5.84 6.078 -11.133 1 81.75 254 HIS B C 1
ATOM 4269 O O . HIS B 1 254 ? -4.719 6.516 -11.406 1 81.75 254 HIS B O 1
ATOM 4275 N N . LYS B 1 255 ? -6.207 4.828 -11.195 1 79.5 255 LYS B N 1
ATOM 4276 C CA . LYS B 1 255 ? -5.273 3.836 -11.711 1 79.5 255 LYS B CA 1
ATOM 4277 C C . LYS B 1 255 ? -5.695 3.35 -13.094 1 79.5 255 LYS B C 1
ATOM 4279 O O . LYS B 1 255 ? -6.891 3.256 -13.391 1 79.5 255 LYS B O 1
ATOM 4284 N N . SER B 1 256 ? -4.688 3.131 -13.914 1 79 256 SER B N 1
ATOM 4285 C CA . SER B 1 256 ? -4.891 2.477 -15.203 1 79 256 SER B CA 1
ATOM 4286 C C . SER B 1 256 ? -3.873 1.363 -15.43 1 79 256 SER B C 1
ATOM 4288 O O . SER B 1 256 ? -2.766 1.409 -14.883 1 79 256 SER B O 1
ATOM 4290 N N . MET B 1 257 ? -4.316 0.316 -16.125 1 75.69 257 MET B N 1
ATOM 4291 C CA . MET B 1 257 ? -3.449 -0.832 -16.375 1 75.69 257 MET B CA 1
ATOM 4292 C C . MET B 1 257 ? -2.932 -0.82 -17.812 1 75.69 257 MET B C 1
ATOM 4294 O O . MET B 1 257 ? -3.672 -0.495 -18.734 1 75.69 257 MET B O 1
ATOM 4298 N N . GLN B 1 258 ? -1.687 -1.122 -17.875 1 76.06 258 GLN B N 1
ATOM 4299 C CA . GLN B 1 258 ? -1.084 -1.301 -19.203 1 76.06 258 GLN B CA 1
ATOM 4300 C C . GLN B 1 258 ? -1.706 -2.486 -19.922 1 76.06 258 GLN B C 1
ATOM 4302 O O . GLN B 1 258 ? -1.856 -3.566 -19.359 1 76.06 258 GLN B O 1
ATOM 4307 N N . ARG B 1 259 ? -2.084 -2.092 -21.266 1 74.25 259 ARG B N 1
ATOM 4308 C CA . ARG B 1 259 ? -2.582 -3.158 -22.125 1 74.25 259 ARG B CA 1
ATOM 4309 C C . ARG B 1 259 ? -1.447 -3.793 -22.922 1 74.25 259 ARG B C 1
ATOM 4311 O O . ARG B 1 259 ? -0.524 -3.102 -23.359 1 74.25 259 ARG B O 1
ATOM 4318 N N . GLY B 1 260 ? -1.378 -5.098 -22.844 1 80.25 260 GLY B N 1
ATOM 4319 C CA . GLY B 1 260 ? -0.361 -5.82 -23.594 1 80.25 260 GLY B CA 1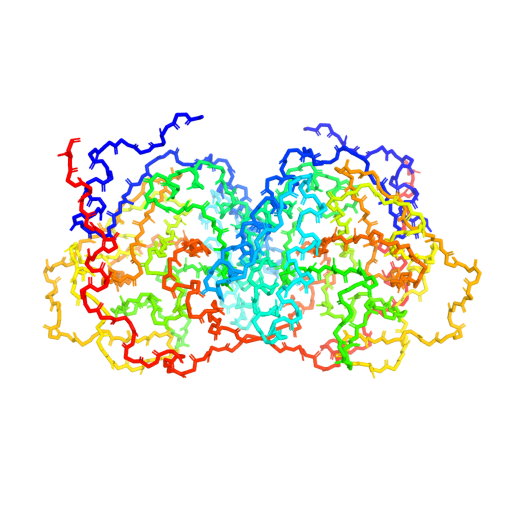
ATOM 4320 C C . GLY B 1 260 ? 0.912 -6.051 -22.797 1 80.25 260 GLY B C 1
ATOM 4321 O O . GLY B 1 260 ? 0.993 -5.684 -21.625 1 80.25 260 GLY B O 1
ATOM 4322 N N . PHE B 1 261 ? 1.838 -6.668 -23.438 1 88.69 261 PHE B N 1
ATOM 4323 C CA . PHE B 1 261 ? 3.09 -7.035 -22.781 1 88.69 261 PHE B CA 1
ATOM 4324 C C . PHE B 1 261 ? 4.117 -5.918 -22.922 1 88.69 261 PHE B C 1
ATOM 4326 O O . PHE B 1 261 ? 4.293 -5.355 -24 1 88.69 261 PHE B O 1
ATOM 4333 N N . ILE B 1 262 ? 4.766 -5.586 -21.828 1 91.94 262 ILE B N 1
ATOM 4334 C CA . ILE B 1 262 ? 5.832 -4.594 -21.812 1 91.94 262 ILE B CA 1
ATOM 4335 C C . ILE B 1 262 ? 7.086 -5.172 -22.469 1 91.94 262 ILE B C 1
ATOM 4337 O O . ILE B 1 262 ? 7.766 -4.484 -23.234 1 91.94 262 ILE B O 1
ATOM 4341 N N . THR B 1 263 ? 7.391 -6.465 -22.109 1 92.88 263 THR B N 1
ATOM 4342 C CA . THR B 1 263 ? 8.508 -7.18 -22.703 1 92.88 263 THR B CA 1
ATOM 4343 C C . THR B 1 263 ? 8.016 -8.234 -23.688 1 92.88 263 THR B C 1
ATOM 4345 O O . THR B 1 263 ? 7.375 -9.211 -23.297 1 92.88 263 THR B O 1
ATOM 4348 N N . GLU B 1 264 ? 8.398 -8.062 -24.891 1 90.62 264 GLU B N 1
ATOM 4349 C CA . GLU B 1 264 ? 7.934 -8.977 -25.938 1 90.62 264 GLU B CA 1
ATOM 4350 C C . GLU B 1 264 ? 8.555 -10.359 -25.766 1 90.62 264 GLU B C 1
ATOM 4352 O O . GLU B 1 264 ? 9.742 -10.477 -25.453 1 90.62 264 GLU B O 1
ATOM 4357 N N . ASN B 1 265 ? 7.809 -11.352 -26.078 1 91.5 265 ASN B N 1
ATOM 4358 C CA . ASN B 1 265 ? 8.242 -12.742 -26.109 1 91.5 265 ASN B CA 1
ATOM 4359 C C . ASN B 1 265 ? 8.773 -13.188 -24.75 1 91.5 265 ASN B C 1
ATOM 4361 O O . ASN B 1 265 ? 9.773 -13.906 -24.672 1 91.5 265 ASN B O 1
ATOM 4365 N N . PHE B 1 266 ? 8.336 -12.594 -23.766 1 95.38 266 PHE B N 1
ATOM 4366 C CA . PHE B 1 266 ? 8.688 -12.938 -22.406 1 95.38 266 PHE B CA 1
ATOM 4367 C C . PHE B 1 266 ? 7.441 -13.219 -21.578 1 95.38 266 PHE B C 1
ATOM 4369 O O . PHE B 1 266 ? 6.426 -12.539 -21.719 1 95.38 266 PHE B O 1
ATOM 4376 N N . PRO B 1 267 ? 7.578 -14.297 -20.656 1 97.06 267 PRO B N 1
ATOM 4377 C CA . PRO B 1 267 ? 8.656 -15.266 -20.453 1 97.06 267 PRO B CA 1
ATOM 4378 C C . PRO B 1 267 ? 8.523 -16.5 -21.359 1 97.06 267 PRO B C 1
ATOM 4380 O O . PRO B 1 267 ? 7.441 -16.766 -21.891 1 97.06 267 PRO B O 1
ATOM 4383 N N . SER B 1 268 ? 9.648 -17.25 -21.594 1 96.81 268 SER B N 1
ATOM 4384 C CA . SER B 1 268 ? 9.555 -18.578 -22.188 1 96.81 268 SER B CA 1
ATOM 4385 C C . SER B 1 268 ? 9.102 -19.609 -21.156 1 96.81 268 SER B C 1
ATOM 4387 O O . SER B 1 268 ? 9.234 -19.391 -19.953 1 96.81 268 SER B O 1
ATOM 4389 N N . VAL B 1 269 ? 8.531 -20.672 -21.703 1 96.75 269 VAL B N 1
ATOM 4390 C CA . VAL B 1 269 ? 8.102 -21.766 -20.812 1 96.75 269 VAL B CA 1
ATOM 4391 C C . VAL B 1 269 ? 9.305 -22.297 -20.031 1 96.75 269 VAL B C 1
ATOM 4393 O O . VAL B 1 269 ? 9.188 -22.625 -18.859 1 96.75 269 VAL B O 1
ATOM 4396 N N . GLU B 1 270 ? 10.438 -22.359 -20.625 1 97 270 GLU B N 1
ATOM 4397 C CA . GLU B 1 270 ? 11.648 -22.844 -19.984 1 97 270 GLU B CA 1
ATOM 4398 C C . GLU B 1 270 ? 12.062 -21.953 -18.828 1 97 270 GLU B C 1
ATOM 4400 O O . GLU B 1 270 ? 12.484 -22.453 -17.781 1 97 270 GLU B O 1
ATOM 4405 N N . GLN B 1 271 ? 12 -20.656 -19.031 1 97.12 271 GLN B N 1
ATOM 4406 C CA . GLN B 1 271 ? 12.32 -19.719 -17.969 1 97.12 271 GLN B CA 1
ATOM 4407 C C . GLN B 1 271 ? 11.414 -19.922 -16.75 1 97.12 271 GLN B C 1
ATOM 4409 O O . GLN B 1 271 ? 11.875 -19.922 -15.617 1 97.12 271 GLN B O 1
ATOM 4414 N N . VAL B 1 272 ? 10.109 -20.125 -17 1 97.81 272 VAL B N 1
ATOM 4415 C CA . VAL B 1 272 ? 9.148 -20.344 -15.922 1 97.81 272 VAL B CA 1
ATOM 4416 C C . VAL B 1 272 ? 9.453 -21.656 -15.211 1 97.81 272 VAL B C 1
ATOM 4418 O O . VAL B 1 272 ? 9.508 -21.703 -13.977 1 97.81 272 VAL B O 1
ATOM 4421 N N . ARG B 1 273 ? 9.711 -22.719 -15.945 1 97.25 273 ARG B N 1
ATOM 4422 C CA . ARG B 1 273 ? 9.984 -24.016 -15.352 1 97.25 273 ARG B CA 1
ATOM 4423 C C . ARG B 1 273 ? 11.258 -23.984 -14.508 1 97.25 273 ARG B C 1
ATOM 4425 O O . ARG B 1 273 ? 11.312 -24.594 -13.438 1 97.25 273 ARG B O 1
ATOM 4432 N N . ARG B 1 274 ? 12.242 -23.266 -14.945 1 96.38 274 ARG B N 1
ATOM 4433 C CA . ARG B 1 274 ? 13.5 -23.125 -14.211 1 96.38 274 ARG B CA 1
ATOM 4434 C C . ARG B 1 274 ? 13.273 -22.453 -12.867 1 96.38 274 ARG B C 1
ATOM 4436 O O . ARG B 1 274 ? 13.945 -22.781 -11.883 1 96.38 274 ARG B O 1
ATOM 4443 N N . THR B 1 275 ? 12.352 -21.547 -12.82 1 96.06 275 THR B N 1
ATOM 4444 C CA . THR B 1 275 ? 12.031 -20.797 -11.609 1 96.06 275 THR B CA 1
ATOM 4445 C C . THR B 1 275 ? 11.562 -21.734 -10.508 1 96.06 275 THR B C 1
ATOM 4447 O O . THR B 1 275 ? 11.75 -21.453 -9.32 1 96.06 275 THR B O 1
ATOM 4450 N N . TYR B 1 276 ? 10.961 -22.891 -10.844 1 95.25 276 TYR B N 1
ATOM 4451 C CA . TYR B 1 276 ? 10.352 -23.781 -9.867 1 95.25 276 TYR B CA 1
ATOM 4452 C C . TYR B 1 276 ? 11.102 -25.109 -9.805 1 95.25 276 TYR B C 1
ATOM 4454 O O . TYR B 1 276 ? 10.656 -26.047 -9.148 1 95.25 276 TYR B O 1
ATOM 4462 N N . ALA B 1 277 ? 12.211 -25.141 -10.523 1 92 277 ALA B N 1
ATOM 4463 C CA . ALA B 1 277 ? 13 -26.359 -10.555 1 92 277 ALA B CA 1
ATOM 4464 C C . ALA B 1 277 ? 13.586 -26.672 -9.188 1 92 277 ALA B C 1
ATOM 4466 O O . ALA B 1 277 ? 14.008 -25.766 -8.461 1 92 277 ALA B O 1
ATOM 4467 N N . ARG B 1 278 ? 13.516 -27.922 -8.781 1 81.75 278 ARG B N 1
ATOM 4468 C CA . ARG B 1 278 ? 14.008 -28.391 -7.488 1 81.75 278 ARG B CA 1
ATOM 4469 C C . ARG B 1 278 ? 15.531 -28.312 -7.426 1 81.75 278 ARG B C 1
ATOM 4471 O O . ARG B 1 278 ? 16.203 -28.547 -8.43 1 81.75 278 ARG B O 1
ATOM 4478 N N . SER B 1 279 ? 15.984 -27.562 -6.398 1 63.25 279 SER B N 1
ATOM 4479 C CA . SER B 1 279 ? 17.438 -27.656 -6.223 1 63.25 279 SER B CA 1
ATOM 4480 C C . SER B 1 279 ? 17.891 -29.109 -6.129 1 63.25 279 SER B C 1
ATOM 4482 O O . SER B 1 279 ? 17.297 -29.891 -5.395 1 63.25 279 SER B O 1
ATOM 4484 N N . THR B 1 280 ? 18.344 -29.781 -7.105 1 51.09 280 THR B N 1
ATOM 4485 C CA . THR B 1 280 ? 18.953 -31.094 -7 1 51.09 280 THR B CA 1
ATOM 4486 C C . THR B 1 280 ? 19.719 -31.234 -5.688 1 51.09 280 THR B C 1
ATOM 4488 O O . THR B 1 280 ? 20.5 -30.344 -5.328 1 51.09 280 THR B O 1
ATOM 4491 N N . GLU B 1 281 ? 19.125 -31.781 -4.613 1 43.06 281 GLU B N 1
ATOM 4492 C CA . GLU B 1 281 ? 19.953 -32.25 -3.506 1 43.06 281 GLU B CA 1
ATOM 4493 C C . GLU B 1 281 ? 21.344 -32.688 -3.998 1 43.06 281 GLU B C 1
ATOM 4495 O O . GLU B 1 281 ? 21.453 -33.625 -4.773 1 43.06 281 GLU B O 1
ATOM 4500 N N . GLN B 1 282 ? 22.234 -31.797 -4.426 1 31.59 282 GLN B N 1
ATOM 4501 C CA . GLN B 1 282 ? 23.562 -32.344 -4.164 1 31.59 282 GLN B CA 1
ATOM 4502 C C . GLN B 1 282 ? 23.844 -32.438 -2.664 1 31.59 282 GLN B C 1
ATOM 4504 O O . GLN B 1 282 ? 23.5 -31.516 -1.909 1 31.59 282 GLN B O 1
#

Sequence (564 aa):
MGRILDHDQIRFYQDNGYLIVEDIFDARHLDETLEHFNLSFAQQLQRLGLPVATGPLVDALHDNMASLLGASIPLYLATLRMCSKLHGVYRLMTEERLRQACADLGIATPLFQTTPVLHLMSRRLVIPGGYQGFDVHQDWTSVQGSLDTITTWIPFMAIDERLFTMEVVPGSHLLGLLGGNQEQHVLRVDPRHYSEDSFVPVCVGKGGVCLMSNFTIHRSSREGDERMRLSISGRYENASEPTFIAREYPFTQHKSMQRGFITENFPSVEQVRRTYARSTEQMGRILDHDQIRFYQDNGYLIVEDIFDARHLDETLEHFNLSFAQQLQRLGLPVATGPLVDALHDNMASLLGASIPLYLATLRMCSKLHGVYRLMTEERLRQACADLGIATPLFQTTPVLHLMSRRLVIPGGYQGFDVHQDWTSVQGSLDTITTWIPFMAIDERLFTMEVVPGSHLLGLLGGNQEQHVLRVDPRHYSEDSFVPVCVGKGGVCLMSNFTIHRSSREGDERMRLSISGRYENASEPTFIAREYPFTQHKSMQRGFITENFPSVEQVRRTYARSTEQ

Foldseek 3Di:
DDFQDDPVQLVQCVQFQKGKHAQQADLVLLLVLLQVLLVLLQVVCVVVVHDQDDDDSQVSSVVSLLVVCVVDVVVSVVSVVVSLVDPSVVCSVVRPSVVRNLVSNPADAWDFLDRKDKAKDAPSNDDVVDDHKFAWAFQCVQWVAFQQKKKKKAWSAWDDPAAQAKKWQTRQLVVPAAAAPDDPPHGHGDPVS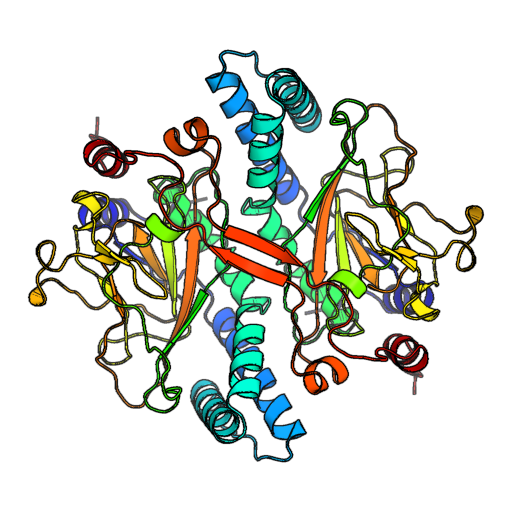DDPVRIDGDTHHRNMIMIGGSSITMIGDPHHDRGMIIIMMGMIGHCPRVVNVVVVNDGNDDDDDDDDDPDPPPDDPVVVCVVVDDPPPD/DDFQDDPVQLVQCVQFQKGKHAQQADLVLLLVLLQVLLVLLQVVCVVVVHDQDDDDSQVSSVVSLLVVCVVDVVVSVVSVVVSLVDPSNVCSVVRPSVVRNLVSNPADAWDFLDRKDKAKDAPSNDDVVDDHKFAWAFQCVQWVAFQQKKKKKAWSAWDDPAAQAKKWQTRQLVVPAAAAPDDPPHGHGDPVSDDPVRIDGDTHHRNMIMIGGSSITMIGDPHHDRGMIIIMMGMIGHCPRVVNVVVVNDGNDDDDDDDDDPDPPPDDPVVVCVVVDDPPPD

Secondary structure (DSSP, 8-state):
---SS-HHHHHHHHHHSEEEE-S-S-HHHHHHHHHHHHHHHHHHHHHTT-----SSHHHHHHHHHHHHHHH-HHHHHHHHHHHTTBHHHHHHHT-HHHHHHHHHTT-SSEE-SS--EEEEE-GGGPPTT---S--SB-SHHHH---TT-EEEEEESS---TTB--EEE-TTGGGG-S--EEE-SSSEEEPGGG--GGG-EE----TT-EEEEETTS-EEE---B-SS-EEEEEEEEEETT-HHHHHTT----EEEEE--S-SSTT---HHHHHHHT------/---SS-HHHHHHHHHHSEEEE-S-S-HHHHHHHHHHHHHHHHHHHHHTT-----SSHHHHHHHHHHHHHHH-HHHHHHHHHHHTTBHHHHHHHT-HHHHHHHHHTT-SSEE-SS--EEEEE-GGGPPTT---S--SB-SHHHH---TT-EEEEEESS---TTB--EEE-TTGGGG-S--EEE-SSSEEEPGGG--GGG-EE----TT-EEEEETTS-EEE---B-SS-EEEEEEEEEETT-HHHHHTT----EEEEEPPS-SSTT---HHHHHHHT------

InterPro domains:
  IPR008775 Phytanoyl-CoA dioxygenase-like [PF05721] (129-222)

pLDDT: mean 94.32, std 8.85, range [31.59, 98.94]

Solvent-accessible surface area (backbone atoms only — not comparable to full-atom values): 30538 Å² total; per-residue (Å²): 131,82,75,71,58,54,71,68,55,51,51,44,25,48,59,28,24,39,41,77,44,71,78,53,44,63,58,66,56,44,48,52,37,50,49,52,45,32,48,52,41,37,52,53,27,51,74,70,72,42,85,65,59,71,75,59,66,69,61,16,32,53,48,29,47,38,53,37,42,72,72,33,57,69,58,35,49,33,52,51,56,53,53,52,28,24,45,50,58,55,38,61,75,52,30,64,56,51,51,43,38,43,35,72,74,62,39,80,40,44,26,38,93,57,74,61,44,70,44,71,47,39,76,76,67,66,53,87,95,51,85,79,70,44,68,49,23,47,54,38,78,71,46,55,58,23,88,77,21,32,34,38,42,36,42,67,45,65,38,45,74,51,42,42,22,45,25,32,30,71,35,38,24,60,69,17,81,73,63,57,48,83,52,97,86,48,49,29,48,47,68,89,78,60,56,82,84,51,53,41,73,53,63,36,53,56,21,16,34,37,42,26,39,27,36,21,37,27,29,44,41,86,45,55,51,91,58,74,34,50,32,36,34,39,51,43,26,22,65,69,36,67,69,25,51,74,61,55,55,57,73,34,71,43,79,46,70,59,83,74,75,90,54,78,89,60,75,48,44,65,60,45,38,58,71,43,52,74,78,70,84,119,130,82,76,73,58,54,72,67,54,53,50,45,25,47,59,29,25,38,41,78,44,71,78,54,44,63,57,65,57,44,49,54,36,50,49,53,46,32,49,53,42,36,52,53,28,50,75,72,73,41,85,65,58,72,74,60,66,70,61,17,32,53,48,27,46,38,52,37,41,72,72,34,57,69,59,35,51,34,52,51,55,54,51,51,27,23,45,53,56,56,39,60,75,53,31,65,56,51,52,44,39,44,35,72,73,64,40,79,40,44,23,39,93,59,76,61,43,71,44,73,47,39,77,78,66,67,53,87,94,50,84,77,70,44,69,48,24,47,52,38,78,71,47,56,58,23,88,78,21,32,33,39,42,36,42,68,46,65,39,45,74,51,44,41,24,46,26,33,30,71,35,39,25,58,69,16,81,74,64,58,49,82,52,98,86,48,48,31,47,46,68,88,76,60,56,84,85,50,54,41,72,52,64,38,56,57,20,14,32,36,42,27,38,28,36,22,39,30,28,45,42,86,45,56,50,91,58,73,34,50,32,37,32,39,51,44,27,22,66,71,35,65,69,26,51,74,60,53,57,57,72,34,70,44,79,45,72,60,82,72,75,90,54,78,90,60,76,48,45,65,61,46,38,58,71,46,51,73,78,71,83,121

Organism: NCBI:txid1005395